Protein AF-0000000078283860 (afdb_homodimer)

Solvent-accessible surface area (backbone atoms only — not comparable to full-atom values): 28725 Å² total; per-residue (Å²): 128,78,72,73,62,72,64,51,76,42,77,64,45,66,52,72,46,81,44,51,61,49,39,66,47,60,50,22,39,39,87,44,33,32,42,37,37,28,65,34,44,24,30,38,41,36,47,88,89,42,80,43,82,43,37,52,36,15,33,39,52,44,53,53,72,40,66,31,32,38,33,25,24,67,88,47,30,21,29,34,35,38,39,31,33,45,44,68,51,44,66,62,55,36,50,61,21,38,56,51,81,31,57,50,43,78,52,64,102,38,71,67,57,26,49,48,46,47,49,28,52,50,49,28,46,51,42,64,70,35,86,83,54,43,70,41,33,36,51,9,30,48,28,34,37,49,28,69,44,32,52,73,64,74,68,59,62,73,72,40,60,63,58,50,46,51,50,40,51,50,47,42,73,64,38,44,41,43,92,72,49,70,61,57,45,19,55,70,67,69,47,49,59,67,57,48,36,50,40,28,39,73,73,69,68,39,45,60,68,54,50,50,50,48,51,26,49,52,50,38,54,58,50,44,71,43,82,86,58,53,67,54,30,43,16,34,30,30,32,33,91,36,46,65,58,33,39,52,53,41,22,74,72,71,72,36,43,61,69,55,47,34,51,50,49,52,47,47,52,48,45,51,49,46,51,54,48,67,71,98,128,79,73,73,64,72,65,51,76,42,78,63,45,66,51,72,46,81,45,51,61,48,40,66,48,61,51,21,38,36,88,44,33,33,42,36,36,29,66,35,45,24,31,39,42,34,47,89,90,41,77,41,82,44,36,52,34,15,34,39,53,44,54,54,73,40,65,33,31,38,32,26,25,67,87,45,30,21,27,33,34,38,40,32,32,47,44,68,50,44,67,64,55,36,50,62,22,38,55,50,82,31,55,50,43,78,52,64,102,37,70,67,59,28,49,48,43,47,49,28,52,50,50,30,45,51,41,64,69,34,86,84,56,44,69,41,33,36,49,9,31,48,29,34,37,48,30,70,44,33,51,72,62,74,66,59,61,72,72,41,59,63,58,52,46,50,51,40,50,50,46,41,72,63,39,44,42,42,92,73,48,69,61,57,47,18,55,71,67,69,48,49,59,67,57,48,36,50,40,27,38,73,75,70,68,39,45,60,67,54,50,50,48,49,51,26,49,52,51,37,53,58,49,44,71,42,82,85,59,54,67,52,28,44,15,33,30,31,33,33,92,36,46,65,58,33,39,52,53,41,22,73,72,72,72,35,42,61,69,57,46,33,51,50,51,54,47,48,52,48,46,50,50,46,52,54,50,66,69,98

InterPro domains:
  IPR003313 AraC-type arabinose-binding/dimerisation domain [PF02311] (11-112)
  IPR009057 Homedomain-like superfamily [SSF46689] (163-213)
  IPR009057 Homedomain-like superfamily [SSF46689] (215-263)
  IPR018060 AraC-like, DNA binding HTH domain [PF12833] (185-262)
  IPR018060 AraC-like, DNA binding HTH domain [PS01124] (166-264)
  IPR018060 AraC-like, DNA binding HTH domain [SM00342] (179-262)
  IPR018062 HTH domain AraC-type, conserved site [PS00041] (216-258)
  IPR020449 Transcription regulator HTH, AraC- type, HTH domain [PR00032] (231-246)
  IPR020449 Transcription regulator HTH, AraC- type, HTH domain [PR00032] (246-262)
  IPR037923 Transcription regulator HTH-like [SSF51215] (9-151)

Radius of gyration: 29.25 Å; Cα contacts (8 Å, |Δi|>4): 956; chains: 2; bounding box: 52×84×80 Å

Foldseek 3Di:
DPPQPAQDKDWDDKDKDDDAAWDKDDLDFDQFKKKKAWQAAWWWKDFPRDIDIAGQLKMFMDHHGGGIMMTAHRVTGTMMMMITMDHNCVLVLCCQFPNVPHRMQHQPPDVVLSCQLNVLRVVLVCLVPDPPRDRVVNVVSVSSNRVSRGDPPPVPCPVDLVVLLVQLVVVLLVDLLAQDDCQNSCVVSVHGSVSQQVSCCVPVVDGSVVVSLVSLLVQLLVVLLDPPDDLQRSCNRSHHPGSVRNQVSNCVVPVDGSVRSSVVSVVVVVVVVVVVVVVD/DPPQPDQDKDWDDKDKDDDAAWDKDDLDFDQFKKKKAWQAAWWWKDFPNDIDIAGQLKMFMDHHGGGIMMTAHRVTGTMMMMITMDHNCVLVLCCQFPNVPHRMQHQPPDVVLSCQLNVLRVVLVCLVPDPPRDRVVNVVSVSSNRVSRGDPPPVPCPVDLVVLLVQLVVVLLVCLLAQDDCQNSCVVSVHGQVSQQVSCCVPVVDGSVVVSLVSLLVVLLVVLLDPPDDLQRSCNRSHHPGSVRNQVSNCVVPVDGSVRSSVVSVVVVVVVVVVVVVVD

Structure (mmCIF, N/CA/C/O backbone):
data_AF-0000000078283860-model_v1
#
loop_
_entity.id
_entity.type
_entity.pdbx_description
1 polymer 'HTH araC/xylS-type domain-containing protein'
#
loop_
_atom_site.group_PDB
_atom_site.id
_atom_site.type_symbol
_atom_site.label_atom_id
_atom_site.label_alt_id
_atom_site.label_comp_id
_atom_site.label_asym_id
_atom_site.label_entity_id
_atom_site.label_seq_id
_atom_site.pdbx_PDB_ins_code
_atom_site.Cartn_x
_atom_site.Cartn_y
_atom_site.Cartn_z
_atom_site.occupancy
_atom_site.B_iso_or_equiv
_atom_site.auth_seq_id
_atom_site.auth_comp_id
_atom_site.auth_asym_id
_atom_site.auth_atom_id
_atom_site.pdbx_PDB_model_num
ATOM 1 N N . MET A 1 1 ? -2.426 -11.062 -25.203 1 19.47 1 MET A N 1
ATOM 2 C CA . MET A 1 1 ? -1.561 -10.195 -24.391 1 19.47 1 MET A CA 1
ATOM 3 C C . MET A 1 1 ? -2.34 -9.547 -23.266 1 19.47 1 MET A C 1
ATOM 5 O O . MET A 1 1 ? -3.33 -8.852 -23.5 1 19.47 1 MET A O 1
ATOM 9 N N . ASN A 1 2 ? -2.453 -10.227 -22.203 1 25.06 2 ASN A N 1
ATOM 10 C CA . ASN A 1 2 ? -3.326 -9.844 -21.109 1 25.06 2 ASN A CA 1
ATOM 11 C C . ASN A 1 2 ? -3.135 -8.383 -20.719 1 25.06 2 ASN A C 1
ATOM 13 O O . ASN A 1 2 ? -2.004 -7.918 -20.562 1 25.06 2 ASN A O 1
ATOM 17 N N . ALA A 1 3 ? -4.094 -7.613 -21.203 1 28.53 3 ALA A N 1
ATOM 18 C CA . ALA A 1 3 ? -4.176 -6.207 -20.812 1 28.53 3 ALA A CA 1
ATOM 19 C C . ALA A 1 3 ? -3.707 -6.008 -19.375 1 28.53 3 ALA A C 1
ATOM 21 O O . ALA A 1 3 ? -4.223 -6.645 -18.453 1 28.53 3 ALA A O 1
ATOM 22 N N . LYS A 1 4 ? -2.402 -5.805 -19.297 1 34.06 4 LYS A N 1
ATOM 23 C CA . LYS A 1 4 ? -1.843 -5.363 -18.031 1 34.06 4 LYS A CA 1
ATOM 24 C C . LYS A 1 4 ? -2.875 -4.598 -17.203 1 34.06 4 LYS A C 1
ATOM 26 O O . LYS A 1 4 ? -3.385 -3.566 -17.656 1 34.06 4 LYS A O 1
ATOM 31 N N . PRO A 1 5 ? -3.678 -5.277 -16.469 1 35.19 5 PRO A N 1
ATOM 32 C CA . PRO A 1 5 ? -4.691 -4.492 -15.758 1 35.19 5 PRO A CA 1
ATOM 33 C C . PRO A 1 5 ? -4.199 -3.096 -15.383 1 35.19 5 PRO A C 1
ATOM 35 O O . PRO A 1 5 ? -2.992 -2.84 -15.391 1 35.19 5 PRO A O 1
ATOM 38 N N . SER A 1 6 ? -5.051 -2.24 -14.906 1 40.06 6 SER A N 1
ATOM 39 C CA . SER A 1 6 ? -4.836 -0.872 -14.445 1 40.06 6 SER A CA 1
ATOM 40 C C . SER A 1 6 ? -3.572 -0.761 -13.602 1 40.06 6 SER A C 1
ATOM 42 O O . SER A 1 6 ? -3.1 -1.757 -13.055 1 40.06 6 SER A O 1
ATOM 44 N N . GLY A 1 7 ? -2.635 0.168 -13.875 1 52.28 7 GLY A N 1
ATOM 45 C CA . GLY A 1 7 ? -1.392 0.744 -13.383 1 52.28 7 GLY A CA 1
ATOM 46 C C . GLY A 1 7 ? -1.194 0.56 -11.891 1 52.28 7 GLY A C 1
ATOM 47 O O . GLY A 1 7 ? -0.164 0.956 -11.344 1 52.28 7 GLY A O 1
ATOM 48 N N . THR A 1 8 ? -2.188 -0.062 -11.273 1 65.69 8 THR A N 1
ATOM 49 C CA . THR A 1 8 ? -2.09 -0.115 -9.82 1 65.69 8 THR A CA 1
ATOM 50 C C . THR A 1 8 ? -1.558 -1.471 -9.367 1 65.69 8 THR A C 1
ATOM 52 O O . THR A 1 8 ? -1.688 -2.467 -10.078 1 65.69 8 THR A O 1
ATOM 55 N N . LEU A 1 9 ? -0.776 -1.639 -8.453 1 83.19 9 LEU A N 1
ATOM 56 C CA . LEU A 1 9 ? -0.24 -2.834 -7.812 1 83.19 9 LEU A CA 1
ATOM 57 C C . LEU A 1 9 ? -1.331 -3.883 -7.617 1 83.19 9 LEU A C 1
ATOM 59 O O . LEU A 1 9 ? -2.424 -3.566 -7.145 1 83.19 9 LEU A O 1
ATOM 63 N N . SER A 1 10 ? -1.105 -5.078 -8.141 1 83.31 10 SER A N 1
ATOM 64 C CA . SER A 1 10 ? -2.016 -6.207 -7.957 1 83.31 10 SER A CA 1
ATOM 65 C C . SER A 1 10 ? -1.292 -7.414 -7.379 1 83.31 10 SER A C 1
ATOM 67 O O . SER A 1 10 ? -0.183 -7.746 -7.805 1 83.31 10 SER A O 1
ATOM 69 N N . ILE A 1 11 ? -1.885 -7.965 -6.383 1 86.69 11 ILE A N 1
ATOM 70 C CA . ILE A 1 11 ? -1.424 -9.234 -5.832 1 86.69 11 ILE A CA 1
ATOM 71 C C . ILE A 1 11 ? -2.23 -10.383 -6.438 1 86.69 11 ILE A C 1
ATOM 73 O O . ILE A 1 11 ? -3.451 -10.438 -6.281 1 86.69 11 ILE A O 1
ATOM 77 N N . TYR A 1 12 ? -1.561 -11.258 -7.027 1 78.25 12 TYR A N 1
ATOM 78 C CA . TYR A 1 12 ? -2.24 -12.266 -7.832 1 78.25 12 TYR A CA 1
ATOM 79 C C . TYR A 1 12 ? -2.453 -13.547 -7.035 1 78.25 12 TYR A C 1
ATOM 81 O O . TYR A 1 12 ? -3.496 -14.195 -7.152 1 78.25 12 TYR A O 1
ATOM 89 N N . PHE A 1 13 ? -1.459 -13.922 -6.332 1 80.56 13 PHE A N 1
ATOM 90 C CA . PHE A 1 13 ? -1.536 -15.18 -5.602 1 80.56 13 PHE A CA 1
ATOM 91 C C . PHE A 1 13 ? -0.445 -15.258 -4.539 1 80.56 13 PHE A C 1
ATOM 93 O O . PHE A 1 13 ? 0.528 -14.5 -4.586 1 80.56 13 PHE A O 1
ATOM 100 N N . CYS A 1 14 ? -0.746 -16.109 -3.574 1 85.5 14 CYS A N 1
ATOM 101 C CA . CYS A 1 14 ? 0.244 -16.422 -2.553 1 85.5 14 CYS A CA 1
ATOM 102 C C . CYS A 1 14 ? 0.109 -17.875 -2.098 1 85.5 14 CYS A C 1
ATOM 104 O O . CYS A 1 14 ? -0.888 -18.531 -2.398 1 85.5 14 CYS A O 1
ATOM 106 N N . GLY A 1 15 ? 1.196 -18.359 -1.542 1 85.06 15 GLY A N 1
ATOM 107 C CA . GLY A 1 15 ? 1.162 -19.734 -1.066 1 85.06 15 GLY A CA 1
ATOM 108 C C . GLY A 1 15 ? 2.365 -20.094 -0.217 1 85.06 15 GLY A C 1
ATOM 109 O O . GLY A 1 15 ? 3.197 -19.25 0.092 1 85.06 15 GLY A O 1
ATOM 110 N N . THR A 1 16 ? 2.293 -21.266 0.307 1 88.5 16 THR A N 1
ATOM 111 C CA . THR A 1 16 ? 3.396 -21.891 1.038 1 88.5 16 THR A CA 1
ATOM 112 C C . THR A 1 16 ? 3.709 -23.266 0.483 1 88.5 16 THR A C 1
ATOM 114 O O . THR A 1 16 ? 2.84 -23.922 -0.1 1 88.5 16 THR A O 1
ATOM 117 N N . GLU A 1 17 ? 4.98 -23.641 0.598 1 85.62 17 GLU A N 1
ATOM 118 C CA . GLU A 1 17 ? 5.391 -24.953 0.124 1 85.62 17 GLU A CA 1
ATOM 119 C C . GLU A 1 17 ? 6.398 -25.594 1.073 1 85.62 17 GLU A C 1
ATOM 121 O O . GLU A 1 17 ? 7.555 -25.172 1.134 1 85.62 17 GLU A O 1
ATOM 126 N N . PRO A 1 18 ? 5.898 -26.531 1.782 1 90.44 18 PRO A N 1
ATOM 127 C CA . PRO A 1 18 ? 6.879 -27.359 2.49 1 90.44 18 PRO A CA 1
ATOM 128 C C . PRO A 1 18 ? 7.625 -28.312 1.562 1 90.44 18 PRO A C 1
ATOM 130 O O . PRO A 1 18 ? 7.047 -29.281 1.072 1 90.44 18 PRO A O 1
ATOM 133 N N . CYS A 1 19 ? 8.898 -28.125 1.44 1 89.12 19 CYS A N 1
ATOM 134 C CA . CYS A 1 19 ? 9.648 -28.875 0.434 1 89.12 19 CYS A CA 1
ATOM 135 C C . CYS A 1 19 ? 10.242 -30.141 1.027 1 89.12 19 CYS A C 1
ATOM 137 O O . CYS A 1 19 ? 10.688 -30.156 2.178 1 89.12 19 CYS A O 1
ATOM 139 N N . THR A 1 20 ? 10.25 -31.172 0.244 1 90.19 20 THR A N 1
ATOM 140 C CA . THR A 1 20 ? 11 -32.375 0.585 1 90.19 20 THR A CA 1
ATOM 141 C C . THR A 1 20 ? 12.484 -32.188 0.307 1 90.19 20 THR A C 1
ATOM 143 O O . THR A 1 20 ? 12.875 -31.25 -0.39 1 90.19 20 THR A O 1
ATOM 146 N N . PRO A 1 21 ? 13.312 -33.062 0.957 1 94.5 21 PRO A N 1
ATOM 147 C CA . PRO A 1 21 ? 14.758 -32.969 0.737 1 94.5 21 PRO A CA 1
ATOM 148 C C . PRO A 1 21 ? 15.125 -32.938 -0.744 1 94.5 21 PRO A C 1
ATOM 150 O O . PRO A 1 21 ? 14.727 -33.844 -1.491 1 94.5 21 PRO A O 1
ATOM 153 N N . GLY A 1 22 ? 15.766 -31.938 -1.133 1 93.25 22 GLY A N 1
ATOM 154 C CA . GLY A 1 22 ? 16.297 -31.875 -2.484 1 93.25 22 GLY A CA 1
ATOM 155 C C . GLY A 1 22 ? 15.273 -31.406 -3.506 1 93.25 22 GLY A C 1
ATOM 156 O O . GLY A 1 22 ? 15.594 -31.266 -4.688 1 93.25 22 GLY A O 1
ATOM 157 N N . HIS A 1 23 ? 14.148 -31.094 -3.07 1 90.88 23 HIS A N 1
ATOM 158 C CA . HIS A 1 23 ? 13.117 -30.625 -3.982 1 90.88 23 HIS A CA 1
ATOM 159 C C . HIS A 1 23 ? 13.57 -29.375 -4.73 1 90.88 23 HIS A C 1
ATOM 161 O O . HIS A 1 23 ? 14.156 -28.469 -4.133 1 90.88 23 HIS A O 1
ATOM 167 N N . ALA A 1 24 ? 13.375 -29.453 -6.07 1 90.06 24 ALA A N 1
ATOM 168 C CA . ALA A 1 24 ? 13.867 -28.344 -6.891 1 90.06 24 ALA A CA 1
ATOM 169 C C . ALA A 1 24 ? 12.781 -27.828 -7.832 1 90.06 24 ALA A C 1
ATOM 171 O O . ALA A 1 24 ? 11.852 -28.562 -8.172 1 90.06 24 ALA A O 1
ATOM 172 N N . PHE A 1 25 ? 12.906 -26.609 -8.133 1 85.81 25 PHE A N 1
ATOM 173 C CA . PHE A 1 25 ? 12.047 -25.984 -9.133 1 85.81 25 PHE A CA 1
ATOM 174 C C . PHE A 1 25 ? 12.875 -25.219 -10.148 1 85.81 25 PHE A C 1
ATOM 176 O O . PHE A 1 25 ? 13.688 -24.375 -9.781 1 85.81 25 PHE A O 1
ATOM 183 N N . GLY A 1 26 ? 12.5 -25.594 -11.508 1 84.75 26 GLY A N 1
ATOM 184 C CA . GLY A 1 26 ? 13.18 -24.875 -12.578 1 84.75 26 GLY A CA 1
ATOM 185 C C . GLY A 1 26 ? 14.211 -25.719 -13.297 1 84.75 26 GLY A C 1
ATOM 186 O O . GLY A 1 26 ? 14.344 -26.922 -13.023 1 84.75 26 GLY A O 1
ATOM 187 N N . PRO A 1 27 ? 14.914 -25.172 -14.109 1 87 27 PRO A N 1
ATOM 188 C CA . PRO A 1 27 ? 14.828 -23.781 -14.555 1 87 27 PRO A CA 1
ATOM 189 C C . PRO A 1 27 ? 13.453 -23.422 -15.117 1 87 27 PRO A C 1
ATOM 191 O O . PRO A 1 27 ? 12.891 -24.172 -15.922 1 87 27 PRO A O 1
ATOM 194 N N . ALA A 1 28 ? 12.898 -22.344 -14.586 1 83.81 28 ALA A N 1
ATOM 195 C CA . ALA A 1 28 ? 11.547 -21.969 -14.992 1 83.81 28 ALA A CA 1
ATOM 196 C C . ALA A 1 28 ? 11.43 -20.453 -15.133 1 83.81 28 ALA A C 1
ATOM 198 O O . ALA A 1 28 ? 12.172 -19.703 -14.492 1 83.81 28 ALA A O 1
ATOM 199 N N . ILE A 1 29 ? 10.562 -20.078 -15.992 1 82.75 29 ILE A N 1
ATOM 200 C CA . ILE A 1 29 ? 10.25 -18.672 -16.25 1 82.75 29 ILE A CA 1
ATOM 201 C C . ILE A 1 29 ? 8.859 -18.344 -15.711 1 82.75 29 ILE A C 1
ATOM 203 O O . ILE A 1 29 ? 7.914 -19.109 -15.906 1 82.75 29 ILE A O 1
ATOM 207 N N . ARG A 1 30 ? 8.812 -17.219 -15.039 1 82.75 30 ARG A N 1
ATOM 208 C CA . ARG A 1 30 ? 7.531 -16.781 -14.492 1 82.75 30 ARG A CA 1
ATOM 209 C C . ARG A 1 30 ? 7.09 -15.469 -15.109 1 82.75 30 ARG A C 1
ATOM 211 O O . ARG A 1 30 ? 7.922 -14.602 -15.398 1 82.75 30 ARG A O 1
ATOM 218 N N . PRO A 1 31 ? 5.766 -15.328 -15.297 1 76.12 31 PRO A N 1
ATOM 219 C CA . PRO A 1 31 ? 5.277 -14.117 -15.969 1 76.12 31 PRO A CA 1
ATOM 220 C C . PRO A 1 31 ? 5.133 -12.938 -15.016 1 76.12 31 PRO A C 1
ATOM 222 O O . PRO A 1 31 ? 4.992 -11.789 -15.461 1 76.12 31 PRO A O 1
ATOM 225 N N . HIS A 1 32 ? 5.113 -13.188 -13.773 1 85 32 HIS A N 1
ATOM 226 C CA . HIS A 1 32 ? 4.922 -12.133 -12.781 1 85 32 HIS A CA 1
ATOM 227 C C . HIS A 1 32 ? 6.074 -12.102 -11.781 1 85 32 HIS A C 1
ATOM 229 O O . HIS A 1 32 ? 6.887 -13.031 -11.734 1 85 32 HIS A O 1
ATOM 235 N N . TYR A 1 33 ? 6.109 -10.969 -11.07 1 92.56 33 TYR A N 1
ATOM 236 C CA . TYR A 1 33 ? 7.062 -10.906 -9.969 1 92.56 33 TYR A CA 1
ATOM 237 C C . TYR A 1 33 ? 6.676 -11.883 -8.859 1 92.56 33 TYR A C 1
ATOM 239 O O . TYR A 1 33 ? 5.492 -12.031 -8.547 1 92.56 33 TYR A O 1
ATOM 247 N N . LEU A 1 34 ? 7.707 -12.453 -8.273 1 93.62 34 LEU A N 1
ATOM 248 C CA . LEU A 1 34 ? 7.496 -13.289 -7.094 1 93.62 34 LEU A CA 1
ATOM 249 C C . LEU A 1 34 ? 8.516 -12.953 -6.004 1 93.62 34 LEU A C 1
ATOM 251 O O . LEU A 1 34 ? 9.695 -12.742 -6.293 1 93.62 34 LEU A O 1
ATOM 255 N N . ILE A 1 35 ? 8.023 -12.836 -4.812 1 97 35 ILE A N 1
ATOM 256 C CA . ILE A 1 35 ? 8.922 -12.828 -3.662 1 97 35 ILE A CA 1
ATOM 257 C C . ILE A 1 35 ? 8.719 -14.094 -2.838 1 97 35 ILE A C 1
ATOM 259 O O . ILE A 1 35 ? 7.594 -14.438 -2.469 1 97 35 ILE A O 1
ATOM 263 N N . HIS A 1 36 ? 9.773 -14.805 -2.646 1 97 36 HIS A N 1
ATOM 264 C CA . HIS A 1 36 ? 9.781 -15.969 -1.765 1 97 36 HIS A CA 1
ATOM 265 C C . HIS A 1 36 ? 10.461 -15.648 -0.438 1 97 36 HIS A C 1
ATOM 267 O O . HIS A 1 36 ? 11.539 -15.047 -0.417 1 97 36 HIS A O 1
ATOM 273 N N . VAL A 1 37 ? 9.859 -16.016 0.588 1 98 37 VAL A N 1
ATOM 274 C CA . VAL A 1 37 ? 10.453 -15.883 1.915 1 98 37 VAL A CA 1
ATOM 275 C C . VAL A 1 37 ? 10.68 -17.266 2.512 1 98 37 VAL A C 1
ATOM 277 O O . VAL A 1 37 ? 9.758 -18.094 2.572 1 98 37 VAL A O 1
ATOM 280 N N . VAL A 1 38 ? 11.914 -17.531 2.973 1 98.31 38 VAL A N 1
ATOM 281 C CA . VAL A 1 38 ? 12.227 -18.812 3.598 1 98.31 38 VAL A CA 1
ATOM 282 C C . VAL A 1 38 ? 11.742 -18.812 5.047 1 98.31 38 VAL A C 1
ATOM 284 O O . VAL A 1 38 ? 12.219 -18.031 5.867 1 98.31 38 VAL A O 1
ATOM 287 N N . LEU A 1 39 ? 10.828 -19.656 5.363 1 97.56 39 LEU A N 1
ATOM 288 C CA . LEU A 1 39 ? 10.219 -19.703 6.691 1 97.56 39 LEU A CA 1
ATOM 289 C C . LEU A 1 39 ? 11.062 -20.531 7.648 1 97.56 39 LEU A C 1
ATOM 291 O O . LEU A 1 39 ? 11.195 -20.188 8.828 1 97.56 39 LEU A O 1
ATOM 295 N N . ASP A 1 40 ? 11.547 -21.562 7.184 1 97.12 40 ASP A N 1
ATOM 296 C CA . ASP A 1 40 ? 12.469 -22.453 7.895 1 97.12 40 ASP A CA 1
ATOM 297 C C . ASP A 1 40 ? 13.32 -23.25 6.918 1 97.12 40 ASP A C 1
ATOM 299 O O . ASP A 1 40 ? 13.039 -23.281 5.719 1 97.12 40 ASP A O 1
ATOM 303 N N . GLY A 1 41 ? 14.469 -23.844 7.527 1 97.31 41 GLY A N 1
ATOM 304 C CA . GLY A 1 41 ? 15.367 -24.609 6.688 1 97.31 41 GLY A CA 1
ATOM 305 C C . GLY A 1 41 ? 16.266 -23.75 5.82 1 97.31 41 GLY A C 1
ATOM 306 O O . GLY A 1 41 ? 16.562 -22.609 6.164 1 97.31 41 GLY A O 1
ATOM 307 N N . LYS A 1 42 ? 16.828 -24.453 4.812 1 98 42 LYS A N 1
ATOM 308 C CA . LYS A 1 42 ? 17.75 -23.734 3.924 1 98 42 LYS A CA 1
ATOM 309 C C . LYS A 1 42 ? 17.703 -24.328 2.514 1 98 42 LYS A C 1
ATOM 311 O O . LYS A 1 42 ? 17.188 -25.422 2.303 1 98 42 LYS A O 1
ATOM 316 N N . GLY A 1 43 ? 18.234 -23.531 1.565 1 98 43 GLY A N 1
ATOM 317 C CA . GLY A 1 43 ? 18.281 -23.922 0.166 1 98 43 GLY A CA 1
ATOM 318 C C . GLY A 1 43 ? 19.125 -22.984 -0.686 1 98 43 GLY A C 1
ATOM 319 O O . GLY A 1 43 ? 19.844 -22.141 -0.158 1 98 43 GLY A O 1
ATOM 320 N N . VAL A 1 44 ? 19.031 -23.297 -2.006 1 98.06 44 VAL A N 1
ATOM 321 C CA . VAL A 1 44 ? 19.828 -22.484 -2.922 1 98.06 44 VAL A CA 1
ATOM 322 C C . VAL A 1 44 ? 18.922 -21.859 -3.979 1 98.06 44 VAL A C 1
ATOM 324 O O . VAL A 1 44 ? 17.938 -22.469 -4.391 1 98.06 44 VAL A O 1
ATOM 327 N N . TYR A 1 45 ? 19.188 -20.656 -4.336 1 97.62 45 TYR A N 1
ATOM 328 C CA . TYR A 1 45 ? 18.578 -19.922 -5.426 1 97.62 45 TYR A CA 1
A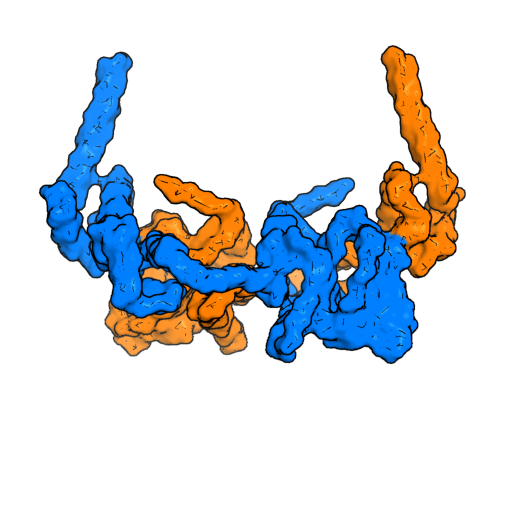TOM 329 C C . TYR A 1 45 ? 19.594 -19.562 -6.496 1 97.62 45 TYR A C 1
ATOM 331 O O . TYR A 1 45 ? 20.641 -18.984 -6.195 1 97.62 45 TYR A O 1
ATOM 339 N N . LYS A 1 46 ? 19.391 -19.984 -7.695 1 95.62 46 LYS A N 1
ATOM 340 C CA . LYS A 1 46 ? 20.297 -19.719 -8.805 1 95.62 46 LYS A CA 1
ATOM 341 C C . LYS A 1 46 ? 19.672 -18.797 -9.836 1 95.62 46 LYS A C 1
ATOM 343 O O . LYS A 1 46 ? 18.562 -19.062 -10.328 1 95.62 46 LYS A O 1
ATOM 348 N N . ARG A 1 47 ? 20.344 -17.781 -10.109 1 92.25 47 ARG A N 1
ATOM 349 C CA . ARG A 1 47 ? 19.922 -16.797 -11.094 1 92.25 47 ARG A CA 1
ATOM 350 C C . ARG A 1 47 ? 21.125 -16.219 -11.836 1 92.25 47 ARG A C 1
ATOM 352 O O . ARG A 1 47 ? 22.078 -15.758 -11.219 1 92.25 47 ARG A O 1
ATOM 359 N N . ASN A 1 48 ? 20.969 -16.203 -13.172 1 89.12 48 ASN A N 1
ATOM 360 C CA . ASN A 1 48 ? 22.016 -15.625 -14.016 1 89.12 48 ASN A CA 1
ATOM 361 C C . ASN A 1 48 ? 23.391 -16.188 -13.656 1 89.12 48 ASN A C 1
ATOM 363 O O . ASN A 1 48 ? 24.344 -15.43 -13.484 1 89.12 48 ASN A O 1
ATOM 367 N N . GLY A 1 49 ? 23.438 -17.375 -13.445 1 88.69 49 GLY A N 1
ATOM 368 C CA . GLY A 1 49 ? 24.688 -18.062 -13.195 1 88.69 49 GLY A CA 1
ATOM 369 C C . GLY A 1 49 ? 25.172 -17.906 -11.766 1 88.69 49 GLY A C 1
ATOM 370 O O . GLY A 1 49 ? 26.172 -18.516 -11.375 1 88.69 49 GLY A O 1
ATOM 371 N N . GLU A 1 50 ? 24.594 -17.062 -11 1 94.38 50 GLU A N 1
ATOM 372 C CA . GLU A 1 50 ? 24.969 -16.875 -9.602 1 94.38 50 GLU A CA 1
ATOM 373 C C . GLU A 1 50 ? 24.141 -17.766 -8.68 1 94.38 50 GLU A C 1
ATOM 375 O O . GLU A 1 50 ? 22.938 -17.984 -8.922 1 94.38 50 GLU A O 1
ATOM 380 N N . THR A 1 51 ? 24.875 -18.266 -7.688 1 97.25 51 THR A N 1
ATOM 381 C CA . THR A 1 51 ? 24.219 -19.125 -6.707 1 97.25 51 THR A CA 1
ATOM 382 C C . THR A 1 51 ? 24.156 -18.438 -5.348 1 97.25 51 THR A C 1
ATOM 384 O O . THR A 1 51 ? 25.172 -17.969 -4.832 1 97.25 51 THR A O 1
ATOM 387 N N . TYR A 1 52 ? 22.953 -18.422 -4.746 1 97.56 52 TYR A N 1
ATOM 388 C CA . TYR A 1 52 ? 22.734 -17.828 -3.438 1 97.56 52 TYR A CA 1
ATOM 389 C C . TYR A 1 52 ? 22.266 -18.859 -2.43 1 97.56 52 TYR A C 1
ATOM 391 O O . TYR A 1 52 ? 21.281 -19.578 -2.668 1 97.56 52 TYR A O 1
ATOM 399 N N . HIS A 1 53 ? 22.938 -18.953 -1.351 1 98.19 53 HIS A N 1
ATOM 400 C CA . HIS A 1 53 ? 22.547 -19.844 -0.266 1 98.19 53 HIS A CA 1
ATOM 401 C C . HIS A 1 53 ? 21.656 -19.125 0.739 1 98.19 53 HIS A C 1
ATOM 403 O O . HIS A 1 53 ? 22.078 -18.156 1.37 1 98.19 53 HIS A O 1
ATOM 409 N N . LEU A 1 54 ? 20.469 -19.641 0.868 1 98.19 54 LEU A N 1
ATOM 410 C CA . LEU A 1 54 ? 19.484 -18.922 1.679 1 98.19 54 LEU A CA 1
ATOM 411 C C . LEU A 1 54 ? 19.016 -19.781 2.844 1 98.19 54 LEU A C 1
ATOM 413 O O . LEU A 1 54 ? 19.031 -21.016 2.758 1 98.19 54 LEU A O 1
ATOM 417 N N . LYS A 1 55 ? 18.625 -19.141 3.908 1 97.69 55 LYS A N 1
ATOM 418 C CA . LYS A 1 55 ? 18.109 -19.781 5.113 1 97.69 55 LYS A CA 1
ATOM 419 C C . LYS A 1 55 ? 16.891 -19.031 5.66 1 97.69 55 LYS A C 1
ATOM 421 O O . LYS A 1 55 ? 16.438 -18.047 5.066 1 97.69 55 LYS A O 1
ATOM 426 N N . ALA A 1 56 ? 16.406 -19.562 6.773 1 97.44 56 ALA A N 1
ATOM 427 C CA . ALA A 1 56 ? 15.211 -18.969 7.383 1 97.44 56 ALA A CA 1
ATOM 428 C C . ALA A 1 56 ? 15.375 -17.469 7.586 1 97.44 56 ALA A C 1
ATOM 430 O O . ALA A 1 56 ? 16.406 -17.016 8.102 1 97.44 56 ALA A O 1
ATOM 431 N N . GLY A 1 57 ? 14.398 -16.719 7.156 1 96.81 57 GLY A N 1
ATOM 432 C CA . GLY A 1 57 ? 14.43 -15.273 7.27 1 96.81 57 GLY A CA 1
ATOM 433 C C . GLY A 1 57 ? 14.875 -14.586 5.992 1 96.81 57 GLY A C 1
ATOM 434 O O . GLY A 1 57 ? 14.57 -13.414 5.777 1 96.81 57 GLY A O 1
ATOM 435 N N . ASP A 1 58 ? 15.602 -15.297 5.168 1 97.81 58 ASP A N 1
ATOM 436 C CA . ASP A 1 58 ? 16.031 -14.75 3.883 1 97.81 58 ASP A CA 1
ATOM 437 C C . ASP A 1 58 ? 14.875 -14.758 2.877 1 97.81 58 ASP A C 1
ATOM 439 O O . ASP A 1 58 ? 13.852 -15.398 3.104 1 97.81 58 ASP A O 1
ATOM 443 N N . ALA A 1 59 ? 15.031 -13.961 1.805 1 98.25 59 ALA A N 1
ATOM 444 C CA . ALA A 1 59 ? 14.047 -13.898 0.731 1 98.25 59 ALA A CA 1
ATOM 445 C C . ALA A 1 59 ? 14.719 -13.734 -0.628 1 98.25 59 ALA A C 1
ATOM 447 O O . ALA A 1 59 ? 15.906 -13.391 -0.704 1 98.25 59 ALA A O 1
ATOM 448 N N . PHE A 1 60 ? 14.031 -14.094 -1.673 1 97.88 60 PHE A N 1
ATOM 449 C CA . PHE A 1 60 ? 14.555 -13.859 -3.014 1 97.88 60 PHE A CA 1
ATOM 450 C C . PHE A 1 60 ? 13.438 -13.438 -3.963 1 97.88 60 PHE A C 1
ATOM 452 O O . PHE A 1 60 ? 12.289 -13.836 -3.787 1 97.88 60 PHE A O 1
ATOM 459 N N . LEU A 1 61 ? 13.812 -12.641 -4.891 1 97.44 61 LEU A N 1
ATOM 460 C CA . LEU A 1 61 ? 12.914 -12.078 -5.887 1 97.44 61 LEU A CA 1
ATOM 461 C C . LEU A 1 61 ? 13.078 -12.773 -7.234 1 97.44 61 LEU A C 1
ATOM 463 O O . LEU A 1 61 ? 14.203 -12.961 -7.699 1 97.44 61 LEU A O 1
ATOM 467 N N . ILE A 1 62 ? 12.031 -13.211 -7.785 1 94.25 62 ILE A N 1
ATOM 468 C CA . ILE A 1 62 ? 12 -13.664 -9.172 1 94.25 62 ILE A CA 1
ATOM 469 C C . ILE A 1 62 ? 11.344 -12.602 -10.047 1 94.25 62 ILE A C 1
ATOM 471 O O . ILE A 1 62 ? 10.18 -12.242 -9.836 1 94.25 62 ILE A O 1
ATOM 475 N N . SER A 1 63 ? 12.047 -12.109 -10.969 1 92.19 63 SER A N 1
ATOM 476 C CA . SER A 1 63 ? 11.531 -11.109 -11.898 1 92.19 63 SER A CA 1
ATOM 477 C C . SER A 1 63 ? 10.875 -11.773 -13.109 1 92.19 63 SER A C 1
ATOM 479 O O . SER A 1 63 ? 11.25 -12.883 -13.492 1 92.19 63 SER A O 1
ATOM 481 N N . PRO A 1 64 ? 9.898 -11.07 -13.664 1 86.12 64 PRO A N 1
ATOM 482 C CA . PRO A 1 64 ? 9.211 -11.664 -14.812 1 86.12 64 PRO A CA 1
ATOM 483 C C . PRO A 1 64 ? 10.156 -11.969 -15.977 1 86.12 64 PRO A C 1
ATOM 485 O O . PRO A 1 64 ? 11.078 -11.195 -16.25 1 86.12 64 PRO A O 1
ATOM 488 N N . MET A 1 65 ? 9.898 -13.164 -16.469 1 79.62 65 MET A N 1
ATOM 489 C CA . MET A 1 65 ? 10.5 -13.586 -17.734 1 79.62 65 MET A CA 1
ATOM 490 C C . MET A 1 65 ? 11.977 -13.922 -17.547 1 79.62 65 MET A C 1
ATOM 492 O O . MET A 1 65 ? 12.742 -13.938 -18.516 1 79.62 65 MET A O 1
ATOM 496 N N . GLU A 1 66 ? 12.422 -14.055 -16.359 1 84.62 66 GLU A N 1
ATOM 497 C CA . GLU A 1 66 ? 13.766 -14.523 -16.062 1 84.62 66 GLU A CA 1
ATOM 498 C C . GLU A 1 66 ? 13.773 -16.016 -15.727 1 84.62 66 GLU A C 1
ATOM 500 O O . GLU A 1 66 ? 12.875 -16.5 -15.039 1 84.62 66 GLU A O 1
ATOM 505 N N . SER A 1 67 ? 14.734 -16.672 -16.312 1 87.81 67 SER A N 1
ATOM 506 C CA . SER A 1 67 ? 14.906 -18.094 -15.969 1 87.81 67 SER A CA 1
ATOM 507 C C . SER A 1 67 ? 15.57 -18.25 -14.609 1 87.81 67 SER A C 1
ATOM 509 O O . SER A 1 67 ? 16.672 -17.75 -14.383 1 87.81 67 SER A O 1
ATOM 511 N N . THR A 1 68 ? 14.938 -18.938 -13.703 1 90.69 68 THR A N 1
ATOM 512 C CA . THR A 1 68 ? 15.461 -19.109 -12.352 1 90.69 68 THR A CA 1
ATOM 513 C C . THR A 1 68 ? 15.336 -20.562 -11.906 1 90.69 68 THR A C 1
ATOM 515 O O . THR A 1 68 ? 14.617 -21.344 -12.516 1 90.69 68 THR A O 1
ATOM 518 N N . TYR A 1 69 ? 16.203 -20.844 -10.953 1 93.31 69 TYR A N 1
ATOM 519 C CA . TYR A 1 69 ? 16.234 -22.172 -10.367 1 93.31 69 TYR A CA 1
ATOM 520 C C . TYR A 1 69 ? 16.422 -22.109 -8.852 1 93.31 69 TYR A C 1
ATOM 522 O O . TYR A 1 69 ? 17.203 -21.297 -8.359 1 93.31 69 TYR A O 1
ATOM 530 N N . TYR A 1 70 ? 15.672 -22.922 -8.125 1 94.44 70 TYR A N 1
ATOM 531 C CA . TYR A 1 70 ? 15.906 -23 -6.688 1 94.44 70 TYR A CA 1
ATOM 532 C C . TYR A 1 70 ? 15.633 -24.406 -6.168 1 94.44 70 TYR A C 1
ATOM 534 O O . TYR A 1 70 ? 14.82 -25.141 -6.738 1 94.44 70 TYR A O 1
ATOM 542 N N . GLN A 1 71 ? 16.359 -24.75 -5.105 1 96.38 71 GLN A N 1
ATOM 543 C CA . GLN A 1 71 ? 16.375 -26.125 -4.633 1 96.38 71 GLN A CA 1
ATOM 544 C C . GLN A 1 71 ? 16.516 -26.188 -3.113 1 96.38 71 GLN A C 1
ATOM 546 O O . GLN A 1 71 ? 17.344 -25.469 -2.533 1 96.38 71 GLN A O 1
ATOM 551 N N . ALA A 1 72 ? 15.711 -27.078 -2.521 1 97.31 72 ALA A N 1
ATOM 552 C CA . ALA A 1 72 ? 15.781 -27.297 -1.078 1 97.31 72 ALA A CA 1
ATOM 553 C C . ALA A 1 72 ? 17.047 -28.062 -0.697 1 97.31 72 ALA A C 1
ATOM 555 O O . ALA A 1 72 ? 17.516 -28.906 -1.459 1 97.31 72 ALA A O 1
ATOM 556 N N . ASP A 1 73 ? 17.5 -27.75 0.472 1 97.5 73 ASP A N 1
ATOM 557 C CA . ASP A 1 73 ? 18.609 -28.516 1.019 1 97.5 73 ASP A CA 1
ATOM 558 C C . ASP A 1 73 ? 18.219 -29.984 1.226 1 97.5 73 ASP A C 1
ATOM 560 O O . ASP A 1 73 ? 17.062 -30.297 1.522 1 97.5 73 ASP A O 1
ATOM 564 N N . THR A 1 74 ? 19.219 -30.891 1.098 1 96.56 74 THR A N 1
ATOM 565 C CA . THR A 1 74 ? 18.938 -32.312 1.186 1 96.56 74 THR A CA 1
ATOM 566 C C . THR A 1 74 ? 18.766 -32.75 2.641 1 96.56 74 THR A C 1
ATOM 568 O O . THR A 1 74 ? 18.062 -33.719 2.93 1 96.56 74 THR A O 1
ATOM 571 N N . LYS A 1 75 ? 19.391 -32.125 3.551 1 96.94 75 LYS A N 1
ATOM 572 C CA . LYS A 1 75 ? 19.344 -32.5 4.965 1 96.94 75 LYS A CA 1
ATOM 573 C C . LYS A 1 75 ? 18.312 -31.641 5.715 1 96.94 75 LYS A C 1
ATOM 575 O O . LYS A 1 75 ? 17.547 -32.156 6.527 1 96.94 75 LYS A O 1
ATOM 580 N N . GLU A 1 76 ? 18.312 -30.344 5.445 1 97.75 76 GLU A N 1
ATOM 581 C CA . GLU A 1 76 ? 17.391 -29.391 6.07 1 97.75 76 GLU A CA 1
ATOM 582 C C . GLU A 1 76 ? 16.578 -28.641 5.02 1 97.75 76 GLU A C 1
ATOM 584 O O . GLU A 1 76 ? 16.734 -27.422 4.863 1 97.75 76 GLU A O 1
ATOM 589 N N . PRO A 1 77 ? 15.711 -29.297 4.434 1 97.62 77 PRO A N 1
ATOM 590 C CA . PRO A 1 77 ? 14.93 -28.672 3.369 1 97.62 77 PRO A CA 1
ATOM 591 C C . PRO A 1 77 ? 14.117 -27.469 3.865 1 97.62 77 PRO A C 1
ATOM 593 O O . PRO A 1 77 ? 13.594 -27.5 4.98 1 97.62 77 PRO A O 1
ATOM 596 N N . TRP A 1 78 ? 14 -26.484 2.98 1 96.94 78 TRP A N 1
ATOM 597 C CA . TRP A 1 78 ? 13.281 -25.281 3.402 1 96.94 78 TRP A CA 1
ATOM 598 C C . TRP A 1 78 ? 11.781 -25.438 3.191 1 96.94 78 TRP A C 1
ATOM 600 O O . TRP A 1 78 ? 11.344 -26.266 2.395 1 96.94 78 TRP A O 1
ATOM 610 N N . ARG A 1 79 ? 11.023 -24.75 4.035 1 96.75 79 ARG A N 1
ATOM 611 C CA . ARG A 1 79 ? 9.656 -24.312 3.777 1 96.75 79 ARG A CA 1
ATOM 612 C C . ARG A 1 79 ? 9.625 -22.812 3.438 1 96.75 79 ARG A C 1
ATOM 614 O O . ARG A 1 79 ? 10.219 -22 4.141 1 96.75 79 ARG A O 1
ATOM 621 N N . TYR A 1 80 ? 9.047 -22.516 2.279 1 95.88 80 TYR A N 1
ATOM 622 C CA . TYR A 1 80 ? 8.984 -21.109 1.933 1 95.88 80 TYR A CA 1
ATOM 623 C C . TYR A 1 80 ? 7.551 -20.672 1.627 1 95.88 80 TYR A C 1
ATOM 625 O O . TYR A 1 80 ? 6.684 -21.516 1.395 1 95.88 80 TYR A O 1
ATOM 633 N N . ALA A 1 81 ? 7.266 -19.453 1.786 1 94.94 81 ALA A N 1
ATOM 634 C CA . ALA A 1 81 ? 6.047 -18.781 1.329 1 94.94 81 ALA A CA 1
ATOM 635 C C . ALA A 1 81 ? 6.352 -17.797 0.208 1 94.94 81 ALA A C 1
ATOM 637 O O . ALA A 1 81 ? 7.48 -17.312 0.083 1 94.94 81 ALA A O 1
ATOM 638 N N . TRP A 1 82 ? 5.383 -17.594 -0.667 1 93.19 82 TRP A N 1
ATOM 639 C CA . TRP A 1 82 ? 5.637 -16.672 -1.771 1 93.19 82 TRP A CA 1
ATOM 640 C C . TRP A 1 82 ? 4.414 -15.812 -2.055 1 93.19 82 TRP A C 1
ATOM 642 O O . TRP A 1 82 ? 3.307 -16.125 -1.612 1 93.19 82 TRP A O 1
ATOM 652 N N . VAL A 1 83 ? 4.645 -14.703 -2.666 1 93.44 83 VAL A N 1
ATOM 653 C CA . VAL A 1 83 ? 3.594 -13.82 -3.158 1 93.44 83 VAL A CA 1
ATOM 654 C C . VAL A 1 83 ? 3.902 -13.398 -4.594 1 93.44 83 VAL A C 1
ATOM 656 O O . VAL A 1 83 ? 5.039 -13.047 -4.914 1 93.44 83 VAL A O 1
ATOM 659 N N . GLY A 1 84 ? 2.93 -13.57 -5.457 1 92 84 GLY A N 1
ATOM 660 C CA . GLY A 1 84 ? 3.004 -13.094 -6.828 1 92 84 GLY A CA 1
ATOM 661 C C . GLY A 1 84 ? 2.281 -11.773 -7.043 1 92 84 GLY A C 1
ATOM 662 O O . GLY A 1 84 ? 1.161 -11.594 -6.562 1 92 84 GLY A O 1
ATOM 663 N N . PHE A 1 85 ? 2.932 -10.898 -7.699 1 90.38 85 PHE A N 1
ATOM 664 C CA . PHE A 1 85 ? 2.379 -9.555 -7.852 1 90.38 85 PHE A CA 1
ATOM 665 C C . PHE A 1 85 ? 2.867 -8.914 -9.141 1 90.38 85 PHE A C 1
ATOM 667 O O . PHE A 1 85 ? 3.801 -9.406 -9.773 1 90.38 85 PHE A O 1
ATOM 674 N N . ASP A 1 86 ? 2.131 -7.887 -9.5 1 87.06 86 ASP A N 1
ATOM 675 C CA . ASP A 1 86 ? 2.518 -7.098 -10.664 1 87.06 86 ASP A CA 1
ATOM 676 C C . ASP A 1 86 ? 1.871 -5.715 -10.633 1 87.06 86 ASP A C 1
ATOM 678 O O . ASP A 1 86 ? 1.149 -5.383 -9.695 1 87.06 86 ASP A O 1
ATOM 682 N N . GLY A 1 87 ? 2.252 -4.898 -11.703 1 81.81 87 GLY A N 1
ATOM 683 C CA . GLY A 1 87 ? 1.717 -3.551 -11.82 1 81.81 87 GLY A CA 1
ATOM 684 C C . GLY A 1 87 ? 2.738 -2.541 -12.305 1 81.81 87 GLY A C 1
ATOM 685 O O . GLY A 1 87 ? 3.943 -2.801 -12.266 1 81.81 87 GLY A O 1
ATOM 686 N N . MET A 1 88 ? 2.281 -1.392 -12.594 1 74.5 88 MET A N 1
ATOM 687 C CA . MET A 1 88 ? 3.121 -0.38 -13.234 1 74.5 88 MET A CA 1
ATOM 688 C C . MET A 1 88 ? 4.117 0.202 -12.234 1 74.5 88 MET A C 1
ATOM 690 O O . MET A 1 88 ? 5.219 0.604 -12.617 1 74.5 88 MET A O 1
ATOM 694 N N . SER A 1 89 ? 3.805 0.188 -10.977 1 79.94 89 SER A N 1
ATOM 695 C CA . SER A 1 89 ? 4.633 0.854 -9.977 1 79.94 89 SER A CA 1
ATOM 696 C C . SER A 1 89 ? 5.562 -0.135 -9.281 1 79.94 89 SER A C 1
ATOM 698 O O . SER A 1 89 ? 6.352 0.25 -8.414 1 79.94 89 SER A O 1
ATOM 700 N N . VAL A 1 90 ? 5.555 -1.324 -9.688 1 87.69 90 VAL A N 1
ATOM 701 C CA . VAL A 1 90 ? 6.211 -2.379 -8.922 1 87.69 90 VAL A CA 1
ATOM 702 C C . VAL A 1 90 ? 7.727 -2.188 -8.977 1 87.69 90 VAL A C 1
ATOM 704 O O . VAL A 1 90 ? 8.414 -2.334 -7.961 1 87.69 90 VAL A O 1
ATOM 707 N N . GLU A 1 91 ? 8.195 -1.873 -10.141 1 87.25 91 GLU A N 1
ATOM 708 C CA . GLU A 1 91 ? 9.641 -1.686 -10.273 1 87.25 91 GLU A CA 1
ATOM 709 C C . GLU A 1 91 ? 10.141 -0.584 -9.336 1 87.25 91 GLU A C 1
ATOM 711 O O . GLU A 1 91 ? 11.164 -0.743 -8.68 1 87.25 91 GLU A O 1
ATOM 716 N N . ASP A 1 92 ? 9.438 0.439 -9.289 1 84.19 92 ASP A N 1
ATOM 717 C CA . ASP A 1 92 ? 9.797 1.558 -8.422 1 84.19 92 ASP A CA 1
ATOM 718 C C . ASP A 1 92 ? 9.719 1.162 -6.953 1 84.19 92 ASP A C 1
ATOM 720 O O . ASP A 1 92 ? 10.539 1.59 -6.145 1 84.19 92 ASP A O 1
ATOM 724 N N . LEU A 1 93 ? 8.781 0.446 -6.617 1 87.19 93 LEU A N 1
ATOM 725 C CA . LEU A 1 93 ? 8.617 -0.027 -5.25 1 87.19 93 LEU A CA 1
ATOM 726 C C . LEU A 1 93 ? 9.789 -0.916 -4.84 1 87.19 93 LEU A C 1
ATOM 728 O O . LEU A 1 93 ? 10.344 -0.753 -3.75 1 87.19 93 LEU A O 1
ATOM 732 N N . LEU A 1 94 ? 10.172 -1.771 -5.742 1 91.62 94 LEU A N 1
ATOM 733 C CA . LEU A 1 94 ? 11.25 -2.709 -5.453 1 91.62 94 LEU A CA 1
ATOM 734 C C . LEU A 1 94 ? 12.578 -1.979 -5.305 1 91.62 94 LEU A C 1
ATOM 736 O O . LEU A 1 94 ? 13.438 -2.391 -4.512 1 91.62 94 LEU A O 1
ATOM 740 N N . LYS A 1 95 ? 12.742 -0.869 -6.02 1 87.69 95 LYS A N 1
ATOM 741 C CA . LYS A 1 95 ? 13.969 -0.075 -5.926 1 87.69 95 LYS A CA 1
ATOM 742 C C . LYS A 1 95 ? 14.141 0.501 -4.523 1 87.69 95 LYS A C 1
ATOM 744 O O . LYS A 1 95 ? 15.258 0.838 -4.121 1 87.69 95 LYS A O 1
ATOM 749 N N . ARG A 1 96 ? 13.055 0.63 -3.818 1 83.81 96 ARG A N 1
ATOM 750 C CA . ARG A 1 96 ? 13.102 1.175 -2.465 1 83.81 96 ARG A CA 1
ATOM 751 C C . ARG A 1 96 ? 13.477 0.098 -1.452 1 83.81 96 ARG A C 1
ATOM 753 O O . ARG A 1 96 ? 13.609 0.379 -0.26 1 83.81 96 ARG A O 1
ATOM 760 N N . THR A 1 97 ? 13.586 -1.073 -1.891 1 90.12 97 THR A N 1
ATOM 761 C CA . THR A 1 97 ? 13.977 -2.199 -1.047 1 90.12 97 THR A CA 1
ATOM 762 C C . THR A 1 97 ? 15.375 -2.691 -1.407 1 90.12 97 THR A C 1
ATOM 764 O O . THR A 1 97 ? 16.078 -2.061 -2.205 1 90.12 97 THR A O 1
ATOM 767 N N . CYS A 1 98 ? 15.75 -3.736 -0.739 1 89.88 98 CYS A N 1
ATOM 768 C CA . CYS A 1 98 ? 17.031 -4.344 -1.077 1 89.88 98 CYS A CA 1
ATOM 769 C C . CYS A 1 98 ? 17.031 -4.879 -2.504 1 89.88 98 CYS A C 1
ATOM 771 O O . CYS A 1 98 ? 18.078 -5.055 -3.113 1 89.88 98 CYS A O 1
ATOM 773 N N . PHE A 1 99 ? 15.859 -5.066 -3.121 1 92.94 99 PHE A N 1
ATOM 774 C CA . PHE A 1 99 ? 15.727 -5.695 -4.43 1 92.94 99 PHE A CA 1
ATOM 775 C C . PHE A 1 99 ? 16.047 -4.703 -5.543 1 92.94 99 PHE A C 1
ATOM 777 O O . PHE A 1 99 ? 16.094 -5.074 -6.715 1 92.94 99 PHE A O 1
ATOM 784 N N . GLY A 1 100 ? 16.203 -3.502 -5.148 1 86.94 100 GLY A N 1
ATOM 785 C CA . GLY A 1 100 ? 16.703 -2.529 -6.102 1 86.94 100 GLY A CA 1
ATOM 786 C C . GLY A 1 100 ? 18.109 -2.848 -6.59 1 86.94 100 GLY A C 1
ATOM 787 O O . GLY A 1 100 ? 18.469 -2.484 -7.707 1 86.94 100 GLY A O 1
ATOM 788 N N . ASN A 1 101 ? 18.844 -3.523 -5.727 1 87.88 101 ASN A N 1
ATOM 789 C CA . ASN A 1 101 ? 20.234 -3.777 -6.051 1 87.88 101 ASN A CA 1
ATOM 790 C C . ASN A 1 101 ? 20.578 -5.262 -5.965 1 87.88 101 ASN A C 1
ATOM 792 O O . ASN A 1 101 ? 21.703 -5.668 -6.262 1 87.88 101 ASN A O 1
ATOM 796 N N . SER A 1 102 ? 19.688 -5.988 -5.512 1 92.25 102 SER A N 1
ATOM 797 C CA . SER A 1 102 ? 19.922 -7.414 -5.312 1 92.25 102 SER A CA 1
ATOM 798 C C . SER A 1 102 ? 18.656 -8.227 -5.602 1 92.25 102 SER A C 1
ATOM 800 O O . SER A 1 102 ? 17.547 -7.695 -5.566 1 92.25 102 SER A O 1
ATOM 802 N N . CYS A 1 103 ? 18.844 -9.508 -5.953 1 94.94 103 CYS A N 1
ATOM 803 C CA . CYS A 1 103 ? 17.688 -10.391 -6.133 1 94.94 103 CYS A CA 1
ATOM 804 C C . CYS A 1 103 ? 17.406 -11.18 -4.863 1 94.94 103 CYS A C 1
ATOM 806 O O . CYS A 1 103 ? 16.5 -12.008 -4.836 1 94.94 103 CYS A O 1
ATOM 808 N N . VAL A 1 104 ? 18.234 -10.906 -3.859 1 96.75 104 VAL A N 1
ATOM 809 C CA . VAL A 1 104 ? 18.047 -11.648 -2.615 1 96.75 104 VAL A CA 1
ATOM 810 C C . VAL A 1 104 ? 18.031 -10.688 -1.434 1 96.75 104 VAL A C 1
ATOM 812 O O . VAL A 1 104 ? 18.625 -9.602 -1.499 1 96.75 104 VAL A O 1
ATOM 815 N N . TYR A 1 105 ? 17.281 -10.938 -0.451 1 96.25 105 TYR A N 1
ATOM 816 C CA . TYR A 1 105 ? 17.328 -10.32 0.872 1 96.25 105 TYR A CA 1
ATOM 817 C C . TYR A 1 105 ? 17.953 -11.266 1.887 1 96.25 105 TYR A C 1
ATOM 819 O O . TYR A 1 105 ? 17.375 -12.305 2.221 1 96.25 105 TYR A O 1
ATOM 827 N N . PHE A 1 106 ? 19.125 -10.906 2.309 1 95.19 106 PHE A N 1
ATOM 828 C CA . PHE A 1 106 ? 19.734 -11.648 3.402 1 95.19 106 PHE A CA 1
ATOM 829 C C . PHE A 1 106 ? 19.344 -11.047 4.75 1 95.19 106 PHE A C 1
ATOM 831 O O . PHE A 1 106 ? 19.719 -9.914 5.066 1 95.19 106 PHE A O 1
ATOM 838 N N . CYS A 1 107 ? 18.641 -11.797 5.465 1 93.5 107 CYS A N 1
ATOM 839 C CA . CYS A 1 107 ? 18.203 -11.32 6.773 1 93.5 107 CYS A CA 1
ATOM 840 C C . CYS A 1 107 ? 19.406 -11.148 7.707 1 93.5 107 CYS A C 1
ATOM 842 O O . CYS A 1 107 ? 20.219 -12.062 7.855 1 93.5 107 CYS A O 1
ATOM 844 N N . PRO A 1 108 ? 19.516 -9.961 8.312 1 89.5 108 PRO A N 1
ATOM 845 C CA . PRO A 1 108 ? 20.578 -9.789 9.305 1 89.5 108 PRO A CA 1
ATOM 846 C C . PRO A 1 108 ? 20.453 -10.773 10.469 1 89.5 108 PRO A C 1
ATOM 848 O O . PRO A 1 108 ? 19.391 -11.352 10.695 1 89.5 108 PRO A O 1
ATOM 851 N N . GLU A 1 109 ? 21.609 -11.023 11.086 1 88.94 109 GLU A N 1
ATOM 852 C CA . GLU A 1 109 ? 21.609 -11.914 12.242 1 88.94 109 GLU A CA 1
ATOM 853 C C . GLU A 1 109 ? 20.875 -11.289 13.43 1 88.94 109 GLU A C 1
ATOM 855 O O . GLU A 1 109 ? 21.484 -11 14.453 1 88.94 109 GLU A O 1
ATOM 860 N N . ASP A 1 110 ? 19.688 -10.961 13.281 1 89.75 110 ASP A N 1
ATOM 861 C CA . ASP A 1 110 ? 18.766 -10.359 14.234 1 89.75 110 ASP A CA 1
ATOM 862 C C . ASP A 1 110 ? 17.438 -11.117 14.258 1 89.75 110 ASP A C 1
ATOM 864 O O . ASP A 1 110 ? 16.656 -11.055 13.305 1 89.75 110 ASP A O 1
ATOM 868 N N . GLU A 1 111 ? 17.219 -11.75 15.352 1 92.44 111 GLU A N 1
ATOM 869 C CA . GLU A 1 111 ? 16.031 -12.602 15.477 1 92.44 111 GLU A CA 1
ATOM 870 C C . GLU A 1 111 ? 14.75 -11.797 15.297 1 92.44 111 GLU A C 1
ATOM 872 O O . GLU A 1 111 ? 13.758 -12.312 14.781 1 92.44 111 GLU A O 1
ATOM 877 N N . LYS A 1 112 ? 14.82 -10.57 15.75 1 90.38 112 LYS A N 1
ATOM 878 C CA . LYS A 1 112 ? 13.641 -9.719 15.625 1 90.38 112 LYS A CA 1
ATOM 879 C C . LYS A 1 112 ? 13.328 -9.43 14.164 1 90.38 112 LYS A C 1
ATOM 881 O O . LYS A 1 112 ? 12.164 -9.438 13.758 1 90.38 112 LYS A O 1
ATOM 886 N N . LYS A 1 113 ? 14.336 -9.227 13.445 1 91.38 113 LYS A N 1
ATOM 887 C CA . LYS A 1 113 ? 14.156 -8.953 12.023 1 91.38 113 LYS A CA 1
ATOM 888 C C . LY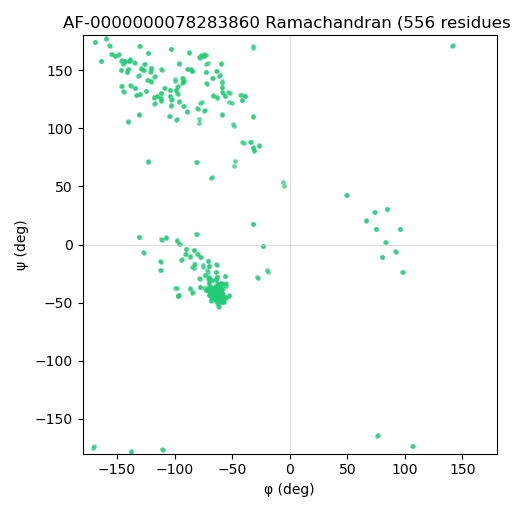S A 1 113 ? 13.688 -10.203 11.273 1 91.38 113 LYS A C 1
ATOM 890 O O . LYS A 1 113 ? 12.828 -10.117 10.391 1 91.38 113 LYS A O 1
ATOM 895 N N . LYS A 1 114 ? 14.297 -11.273 11.703 1 94.81 114 LYS A N 1
ATOM 896 C CA . LYS A 1 114 ? 13.875 -12.547 11.125 1 94.81 114 LYS A CA 1
ATOM 897 C C . LYS A 1 114 ? 12.391 -12.805 11.391 1 94.81 114 LYS A C 1
ATOM 899 O O . LYS A 1 114 ? 11.641 -13.141 10.469 1 94.81 114 LYS A O 1
ATOM 904 N N . GLU A 1 115 ? 12.008 -12.625 12.555 1 94.5 115 GLU A N 1
ATOM 905 C CA . GLU A 1 115 ? 10.609 -12.836 12.938 1 94.5 115 GLU A CA 1
ATOM 906 C C . GLU A 1 115 ? 9.688 -11.867 12.211 1 94.5 115 GLU A C 1
ATOM 908 O O . GLU A 1 115 ? 8.562 -12.227 11.844 1 94.5 115 GLU A O 1
ATOM 913 N N . ALA A 1 116 ? 10.164 -10.688 12.047 1 91.5 116 ALA A N 1
ATOM 914 C CA . ALA A 1 116 ? 9.352 -9.664 11.406 1 91.5 116 ALA A CA 1
ATOM 915 C C . ALA A 1 116 ? 9.039 -10.0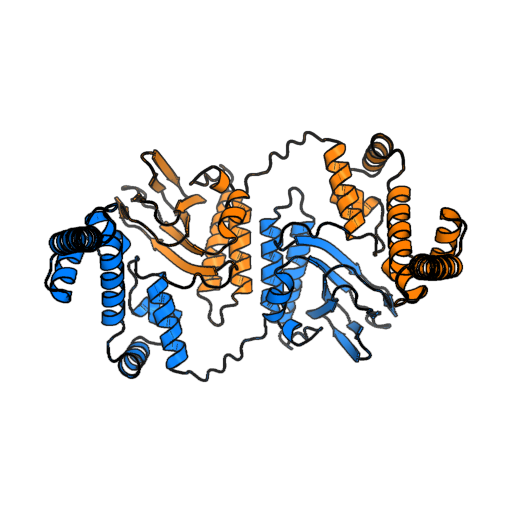39 9.961 1 91.5 116 ALA A C 1
ATOM 917 O O . ALA A 1 116 ? 7.879 -9.992 9.539 1 91.5 116 ALA A O 1
ATOM 918 N N . VAL A 1 117 ? 10.047 -10.438 9.258 1 95.12 117 VAL A N 1
ATOM 919 C CA . VAL A 1 117 ? 9.867 -10.766 7.844 1 95.12 117 VAL A CA 1
ATOM 920 C C . VAL A 1 117 ? 8.93 -11.969 7.707 1 95.12 117 VAL A C 1
ATOM 922 O O . VAL A 1 117 ? 8.023 -11.961 6.867 1 95.12 117 VAL A O 1
ATOM 925 N N . ILE A 1 118 ? 9.078 -12.914 8.555 1 96.56 118 ILE A N 1
ATOM 926 C CA . ILE A 1 118 ? 8.289 -14.141 8.508 1 96.56 118 ILE A CA 1
ATOM 927 C C . ILE A 1 118 ? 6.844 -13.828 8.891 1 96.56 118 ILE A C 1
ATOM 929 O O . ILE A 1 118 ? 5.906 -14.273 8.227 1 96.56 118 ILE A O 1
ATOM 933 N N . THR A 1 119 ? 6.688 -13.055 9.875 1 95 119 THR A N 1
ATOM 934 C CA . THR A 1 119 ? 5.355 -12.688 10.336 1 95 119 THR A CA 1
ATOM 935 C C . THR A 1 119 ? 4.613 -11.898 9.258 1 95 119 THR A C 1
ATOM 937 O O . THR A 1 119 ? 3.41 -12.07 9.07 1 95 119 THR A O 1
ATOM 940 N N . ARG A 1 120 ? 5.32 -11.078 8.57 1 94.62 120 ARG A N 1
ATOM 941 C CA . ARG A 1 120 ? 4.703 -10.242 7.551 1 94.62 120 ARG A CA 1
ATOM 942 C C . ARG A 1 120 ? 4.195 -11.078 6.387 1 94.62 120 ARG A C 1
ATOM 944 O O . ARG A 1 120 ? 3.074 -10.883 5.91 1 94.62 120 ARG A O 1
ATOM 951 N N . ILE A 1 121 ? 4.988 -11.984 5.938 1 96.38 121 ILE A N 1
ATOM 952 C CA . ILE A 1 121 ? 4.539 -12.789 4.805 1 96.38 121 ILE A CA 1
ATOM 953 C C . ILE A 1 121 ? 3.391 -13.695 5.234 1 96.38 121 ILE A C 1
ATOM 955 O O . ILE A 1 121 ? 2.461 -13.945 4.465 1 96.38 121 ILE A O 1
ATOM 959 N N . LEU A 1 122 ? 3.475 -14.219 6.402 1 93.69 122 LEU A N 1
ATOM 960 C CA . LEU A 1 122 ? 2.393 -15.07 6.883 1 93.69 122 LEU A CA 1
ATOM 961 C C . LEU A 1 122 ? 1.109 -14.273 7.07 1 93.69 122 LEU A C 1
ATOM 963 O O . LEU A 1 122 ? 0.015 -14.773 6.809 1 93.69 122 LEU A O 1
ATOM 967 N N . GLY A 1 123 ? 1.246 -13.07 7.566 1 92.38 123 GLY A N 1
ATOM 968 C CA . GLY A 1 123 ? 0.09 -12.188 7.645 1 92.38 123 GLY A CA 1
ATOM 969 C C . GLY A 1 123 ? -0.553 -11.93 6.293 1 92.38 123 GLY A C 1
ATOM 970 O O . GLY A 1 123 ? -1.78 -11.891 6.184 1 92.38 123 GLY A O 1
ATOM 971 N N . LEU A 1 124 ? 0.294 -11.727 5.34 1 93.12 124 LEU A N 1
ATOM 972 C CA . LEU A 1 124 ? -0.177 -11.547 3.973 1 93.12 124 LEU A CA 1
ATOM 973 C C . LEU A 1 124 ? -0.947 -12.773 3.494 1 93.12 124 LEU A C 1
ATOM 975 O O . LEU A 1 124 ? -2.043 -12.648 2.941 1 93.12 124 LEU A O 1
ATOM 979 N N . LEU A 1 125 ? -0.397 -13.938 3.768 1 88.75 125 LEU A N 1
ATOM 980 C CA . LEU A 1 125 ? -1.039 -15.188 3.377 1 88.75 125 LEU A CA 1
ATOM 981 C C . LEU A 1 125 ? -2.396 -15.336 4.059 1 88.75 125 LEU A C 1
ATOM 983 O O . LEU A 1 125 ? -3.383 -15.703 3.41 1 88.75 125 LEU A O 1
ATOM 987 N N . ASP A 1 126 ? -2.42 -15.055 5.273 1 88.06 126 ASP A N 1
ATOM 988 C CA . ASP A 1 126 ? -3.658 -15.156 6.039 1 88.06 126 ASP A CA 1
ATOM 989 C C . ASP A 1 126 ? -4.73 -14.227 5.477 1 88.06 126 ASP A C 1
ATOM 991 O O . ASP A 1 126 ? -5.895 -14.617 5.359 1 88.06 126 ASP A O 1
ATOM 995 N N . SER A 1 127 ? -4.277 -13.039 5.211 1 86.69 127 SER A N 1
ATOM 996 C CA . SER A 1 127 ? -5.207 -12.062 4.648 1 86.69 127 SER A CA 1
ATOM 997 C C . SER A 1 127 ? -5.742 -12.531 3.299 1 86.69 127 SER A C 1
ATOM 999 O O . SER A 1 127 ? -6.934 -12.383 3.016 1 86.69 127 SER A O 1
ATOM 1001 N N . PHE A 1 128 ? -4.891 -13.031 2.527 1 83.06 128 PHE A N 1
ATOM 1002 C CA . PHE A 1 128 ? -5.25 -13.484 1.188 1 83.06 128 PHE A CA 1
ATOM 1003 C C . PHE A 1 128 ? -6.246 -14.633 1.253 1 83.06 128 PHE A C 1
ATOM 1005 O O . PHE A 1 128 ? -7.164 -14.711 0.437 1 83.06 128 PHE A O 1
ATOM 1012 N N . LEU A 1 129 ? -6.07 -15.438 2.191 1 74.88 129 LEU A N 1
ATOM 1013 C CA . LEU A 1 129 ? -6.852 -16.672 2.27 1 74.88 129 LEU A CA 1
ATOM 1014 C C . LEU A 1 129 ? -8.125 -16.453 3.082 1 74.88 129 LEU A C 1
ATOM 1016 O O . LEU A 1 129 ? -8.992 -17.328 3.135 1 74.88 129 LEU A O 1
ATOM 1020 N N . SER A 1 130 ? -8.227 -15.328 3.684 1 75 130 SER A N 1
ATOM 1021 C CA . SER A 1 130 ? -9.391 -15.055 4.516 1 75 130 SER A CA 1
ATOM 1022 C C . SER A 1 130 ? -10.641 -14.828 3.662 1 75 130 SER A C 1
ATOM 1024 O O . SER A 1 130 ? -10.57 -14.195 2.607 1 75 130 SER A O 1
ATOM 1026 N N . PRO A 1 131 ? -11.766 -15.414 4.141 1 63.81 131 PRO A N 1
ATOM 1027 C CA . PRO A 1 131 ? -13.023 -15.086 3.471 1 63.81 131 PRO A CA 1
ATOM 1028 C C . PRO A 1 131 ? -13.328 -13.586 3.5 1 63.81 131 PRO A C 1
ATOM 1030 O O . PRO A 1 131 ? -13.055 -12.914 4.5 1 63.81 131 PRO A O 1
ATOM 1033 N N . GLY A 1 132 ? -13.844 -12.984 2.398 1 64.62 132 GLY A N 1
ATOM 1034 C CA . GLY A 1 132 ? -14.117 -11.555 2.346 1 64.62 132 GLY A CA 1
ATOM 1035 C C . GLY A 1 132 ? -12.859 -10.719 2.221 1 64.62 132 GLY A C 1
ATOM 1036 O O . GLY A 1 132 ? -12.781 -9.617 2.775 1 64.62 132 GLY A O 1
ATOM 1037 N N . GLN A 1 133 ? -11.953 -11.289 1.662 1 67.56 133 GLN A N 1
ATOM 1038 C CA . GLN A 1 133 ? -10.664 -10.648 1.446 1 67.56 133 GLN A CA 1
ATOM 1039 C C . GLN A 1 133 ? -10.828 -9.18 1.077 1 67.56 133 GLN A C 1
ATOM 1041 O O . GLN A 1 133 ? -11.672 -8.836 0.247 1 67.56 133 GLN A O 1
ATOM 1046 N N . ASN A 1 134 ? -10.109 -8.336 1.84 1 78.31 134 ASN A N 1
ATOM 1047 C CA . ASN A 1 134 ? -10 -6.906 1.569 1 78.31 134 ASN A CA 1
ATOM 1048 C C . ASN A 1 134 ? -8.711 -6.57 0.822 1 78.31 134 ASN A C 1
ATOM 1050 O O . ASN A 1 134 ? -7.617 -6.723 1.366 1 78.31 134 ASN A O 1
ATOM 1054 N N . SER A 1 135 ? -8.93 -6.234 -0.479 1 81.88 135 SER A N 1
ATOM 1055 C CA . SER A 1 135 ? -7.766 -6 -1.332 1 81.88 135 SER A CA 1
ATOM 1056 C C . SER A 1 135 ? -6.855 -4.926 -0.744 1 81.88 135 SER A C 1
ATOM 1058 O O . SER A 1 135 ? -5.633 -5.008 -0.863 1 81.88 135 SER A O 1
ATOM 1060 N N . LEU A 1 136 ? -7.414 -3.957 -0.085 1 87.75 136 LEU A N 1
ATOM 1061 C CA . LEU A 1 136 ? -6.605 -2.887 0.492 1 87.75 136 LEU A CA 1
ATOM 1062 C C . LEU A 1 136 ? -5.766 -3.408 1.654 1 87.75 136 LEU A C 1
ATOM 1064 O O . LEU A 1 136 ? -4.582 -3.074 1.77 1 87.75 136 LEU A O 1
ATOM 1068 N N . THR A 1 137 ? -6.398 -4.246 2.445 1 89.12 137 THR A N 1
ATOM 1069 C CA . THR A 1 137 ? -5.672 -4.848 3.559 1 89.12 137 THR A CA 1
ATOM 1070 C C . THR A 1 137 ? -4.539 -5.734 3.049 1 89.12 137 THR A C 1
ATOM 1072 O O . THR A 1 137 ? -3.43 -5.699 3.586 1 89.12 137 THR A O 1
ATOM 1075 N N . LEU A 1 138 ? -4.84 -6.445 2.029 1 89.25 138 LEU A N 1
ATOM 1076 C CA . LEU A 1 138 ? -3.838 -7.316 1.424 1 89.25 138 LEU A CA 1
ATOM 1077 C C . LEU A 1 138 ? -2.66 -6.504 0.898 1 89.25 138 LEU A C 1
ATOM 1079 O O . LEU A 1 138 ? -1.503 -6.836 1.165 1 89.25 138 LEU A O 1
ATOM 1083 N N . ILE A 1 139 ? -2.939 -5.438 0.271 1 90.56 139 ILE A N 1
ATOM 1084 C CA . ILE A 1 139 ? -1.913 -4.543 -0.251 1 90.56 139 ILE A CA 1
ATOM 1085 C C . ILE A 1 139 ? -1.111 -3.947 0.905 1 90.56 139 ILE A C 1
ATOM 1087 O O . ILE A 1 139 ? 0.109 -3.795 0.809 1 90.56 139 ILE A O 1
ATOM 1091 N N . GLY A 1 140 ? -1.809 -3.666 1.92 1 92.94 140 GLY A N 1
ATOM 1092 C CA . GLY A 1 140 ? -1.131 -3.182 3.111 1 92.94 140 GLY A CA 1
ATOM 1093 C C . GLY A 1 140 ? -0.108 -4.16 3.656 1 92.94 140 GLY A C 1
ATOM 1094 O O . GLY A 1 140 ? 1.02 -3.777 3.973 1 92.94 140 GLY A O 1
ATOM 1095 N N . HIS A 1 141 ? -0.496 -5.387 3.764 1 93.25 141 HIS A N 1
ATOM 1096 C CA . HIS A 1 141 ? 0.423 -6.426 4.215 1 93.25 141 HIS A CA 1
ATOM 1097 C C . HIS A 1 141 ? 1.623 -6.543 3.281 1 93.25 141 HIS A C 1
ATOM 1099 O O . HIS A 1 141 ? 2.748 -6.766 3.734 1 93.25 141 HIS A O 1
ATOM 1105 N N . PHE A 1 142 ? 1.328 -6.402 2.09 1 95.94 142 PHE A N 1
ATOM 1106 C CA . PHE A 1 142 ? 2.395 -6.496 1.098 1 95.94 142 PHE A CA 1
ATOM 1107 C C . PHE A 1 142 ? 3.4 -5.363 1.28 1 95.94 142 PHE A C 1
ATOM 1109 O O . PHE A 1 142 ? 4.609 -5.598 1.269 1 95.94 142 PHE A O 1
ATOM 1116 N N . PHE A 1 143 ? 2.939 -4.195 1.455 1 93.25 143 PHE A N 1
ATOM 1117 C CA . PHE A 1 143 ? 3.824 -3.055 1.663 1 93.25 143 PHE A CA 1
ATOM 1118 C C . PHE A 1 143 ? 4.629 -3.221 2.947 1 93.25 143 PHE A C 1
ATOM 1120 O O . PHE A 1 143 ? 5.793 -2.822 3.012 1 93.25 143 PHE A O 1
ATOM 1127 N N . GLN A 1 144 ? 4.016 -3.734 3.92 1 92.88 144 GLN A N 1
ATOM 1128 C CA . GLN A 1 144 ? 4.734 -3.967 5.168 1 92.88 144 GLN A CA 1
ATOM 1129 C C . GLN A 1 144 ? 5.832 -5.008 4.984 1 92.88 144 GLN A C 1
ATOM 1131 O O . GLN A 1 144 ? 6.902 -4.902 5.586 1 92.88 144 GLN A O 1
ATOM 1136 N N . LEU A 1 145 ? 5.555 -5.992 4.176 1 95.44 145 LEU A N 1
ATOM 1137 C CA . LEU A 1 145 ? 6.578 -6.973 3.838 1 95.44 145 LEU A CA 1
ATOM 1138 C C . LEU A 1 145 ? 7.766 -6.301 3.154 1 95.44 145 LEU A C 1
ATOM 1140 O O . LEU A 1 145 ? 8.914 -6.5 3.559 1 95.44 145 LEU A O 1
ATOM 1144 N N . LEU A 1 146 ? 7.441 -5.504 2.164 1 94.19 146 LEU A N 1
ATOM 1145 C CA . LEU A 1 146 ? 8.5 -4.789 1.461 1 94.19 146 LEU A CA 1
ATOM 1146 C C . LEU A 1 146 ? 9.281 -3.896 2.418 1 94.19 146 LEU A C 1
ATOM 1148 O O . LEU A 1 146 ? 10.508 -3.787 2.316 1 94.19 146 LEU A O 1
ATOM 1152 N N . GLY A 1 147 ? 8.562 -3.291 3.32 1 92.12 147 GLY A N 1
ATOM 1153 C CA . GLY A 1 147 ? 9.195 -2.416 4.293 1 92.12 147 GLY A CA 1
ATOM 1154 C C . GLY A 1 147 ? 10.211 -3.131 5.164 1 92.12 147 GLY A C 1
ATOM 1155 O O . GLY A 1 147 ? 11.203 -2.535 5.586 1 92.12 147 GLY A O 1
ATOM 1156 N N . SER A 1 148 ? 9.984 -4.348 5.469 1 91.12 148 SER A N 1
ATOM 1157 C CA . SER A 1 148 ? 10.883 -5.129 6.309 1 91.12 148 SER A CA 1
ATOM 1158 C C . SER A 1 148 ? 12.18 -5.457 5.57 1 91.12 148 SER A C 1
ATOM 1160 O O . SER A 1 148 ? 13.164 -5.867 6.188 1 91.12 148 SER A O 1
ATOM 1162 N N . MET A 1 149 ? 12.156 -5.25 4.273 1 91.56 149 MET A N 1
ATOM 1163 C CA . MET A 1 149 ? 13.328 -5.57 3.459 1 91.56 149 MET A CA 1
ATOM 1164 C C . MET A 1 149 ? 13.969 -4.301 2.912 1 91.56 149 MET A C 1
ATOM 1166 O O . MET A 1 149 ? 14.75 -4.355 1.958 1 91.56 149 MET A O 1
ATOM 1170 N N . GLN A 1 150 ? 13.398 -3.201 3.365 1 82.69 150 GLN A N 1
ATOM 1171 C CA . GLN A 1 150 ? 13.953 -1.924 2.936 1 82.69 150 GLN A CA 1
ATOM 1172 C C . GLN A 1 150 ? 15.391 -1.76 3.42 1 82.69 150 GLN A C 1
ATOM 1174 O O . GLN A 1 150 ? 15.719 -2.123 4.555 1 82.69 150 GLN A O 1
ATOM 1179 N N . GLU A 1 151 ? 16.219 -1.463 2.389 1 66.44 151 GLU A N 1
ATOM 1180 C CA . GLU A 1 151 ? 17.594 -1.187 2.771 1 66.44 151 GLU A CA 1
ATOM 1181 C C . GLU A 1 151 ? 17.672 -0.013 3.744 1 66.44 151 GLU A C 1
ATOM 1183 O O . GLU A 1 151 ? 16.906 0.948 3.629 1 66.44 151 GLU A O 1
ATOM 1188 N N . GLN A 1 152 ? 18.062 -0.392 4.977 1 56.59 152 GLN A N 1
ATOM 1189 C CA . GLN A 1 152 ? 18.25 0.723 5.898 1 56.59 152 GLN A CA 1
ATOM 1190 C C . GLN A 1 152 ? 18.938 1.898 5.211 1 56.59 152 GLN A C 1
ATOM 1192 O O . GLN A 1 152 ? 19.922 1.714 4.492 1 56.59 152 GLN A O 1
ATOM 1197 N N . GLU A 1 153 ? 18.156 2.705 4.648 1 50.69 153 GLU A N 1
ATOM 1198 C CA . GLU A 1 153 ? 18.906 3.885 4.23 1 50.69 153 GLU A CA 1
ATOM 1199 C C . GLU A 1 153 ? 20.062 4.164 5.188 1 50.69 153 GLU A C 1
ATOM 1201 O O . GLU A 1 153 ? 19.906 4.047 6.406 1 50.69 153 GLU A O 1
ATOM 1206 N N . PRO A 1 154 ? 21.266 3.932 4.664 1 42.44 154 PRO A N 1
ATOM 1207 C CA . PRO A 1 154 ? 22.297 4.363 5.613 1 42.44 154 PRO A CA 1
ATOM 1208 C C . PRO A 1 154 ? 21.859 5.555 6.457 1 42.44 154 PRO A C 1
ATOM 1210 O O . PRO A 1 154 ? 21.359 6.547 5.918 1 42.44 154 PRO A O 1
ATOM 1213 N N . THR A 1 155 ? 21.172 5.27 7.457 1 43.09 155 THR A N 1
ATOM 1214 C CA . THR A 1 155 ? 21.203 6.406 8.375 1 43.09 155 THR A CA 1
ATOM 1215 C C . THR A 1 155 ? 22.547 7.141 8.273 1 43.09 155 THR A C 1
ATOM 1217 O O . THR A 1 155 ? 23.5 6.793 8.969 1 43.09 155 THR A O 1
ATOM 1220 N N . SER A 1 156 ? 23.266 6.93 7.25 1 38.62 156 SER A N 1
ATOM 1221 C CA . SER A 1 156 ? 24.391 7.809 7.543 1 38.62 156 SER A CA 1
ATOM 1222 C C . SER A 1 156 ? 23.953 9.023 8.344 1 38.62 156 SER A C 1
ATOM 1224 O O . SER A 1 156 ? 23.109 9.805 7.891 1 38.62 156 SER A O 1
ATOM 1226 N N . ARG A 1 157 ? 23.844 8.773 9.516 1 41.47 157 ARG A N 1
ATOM 1227 C CA . ARG A 1 157 ? 24 9.812 10.523 1 41.47 157 ARG A CA 1
ATOM 1228 C C . ARG A 1 157 ? 24.734 11.016 9.961 1 41.47 157 ARG A C 1
ATOM 1230 O O . ARG A 1 157 ? 25.156 11.906 10.711 1 41.47 157 ARG A O 1
ATOM 1237 N N . GLU A 1 158 ? 25.438 10.672 8.977 1 43 158 GLU A N 1
ATOM 1238 C CA . GLU A 1 158 ? 26.031 11.984 8.758 1 43 158 GLU A CA 1
ATOM 1239 C C . GLU A 1 158 ? 24.969 13.078 8.75 1 43 158 GLU A C 1
ATOM 1241 O O . GLU A 1 158 ? 24.062 13.07 7.91 1 43 158 GLU A O 1
ATOM 1246 N N . ASN A 1 159 ? 24.391 13.266 9.945 1 49.78 159 ASN A N 1
ATOM 1247 C CA . ASN A 1 159 ? 23.781 14.438 10.57 1 49.78 159 ASN A CA 1
ATOM 1248 C C . ASN A 1 159 ? 23.969 15.688 9.711 1 49.78 159 ASN A C 1
ATOM 1250 O O . ASN A 1 159 ? 24.906 16.453 9.93 1 49.78 159 ASN A O 1
ATOM 1254 N N . TYR A 1 160 ? 23.578 15.609 8.492 1 64.19 160 TYR A N 1
ATOM 1255 C CA . TYR A 1 160 ? 23.812 16.875 7.805 1 64.19 160 TYR A CA 1
ATOM 1256 C C . TYR A 1 160 ? 22.75 17.891 8.156 1 64.19 160 TYR A C 1
ATOM 1258 O O . TYR A 1 160 ? 21.547 17.594 8.102 1 64.19 160 TYR A O 1
ATOM 1266 N N . PRO A 1 161 ? 23.188 18.828 8.922 1 77.88 161 PRO A N 1
ATOM 1267 C CA . PRO A 1 161 ? 22.312 19.969 9.219 1 77.88 161 PRO A CA 1
ATOM 1268 C C . PRO A 1 161 ? 21.312 20.25 8.109 1 77.88 161 PRO A C 1
ATOM 1270 O O . PRO A 1 161 ? 20.156 20.578 8.383 1 77.88 161 PRO A O 1
ATOM 1273 N N . ARG A 1 162 ? 21.781 19.875 6.965 1 81.81 162 ARG A N 1
ATOM 1274 C CA . ARG A 1 162 ? 20.906 20.188 5.828 1 81.81 162 ARG A CA 1
ATOM 1275 C C . ARG A 1 162 ? 19.75 19.203 5.738 1 81.81 162 ARG A C 1
ATOM 1277 O O . ARG A 1 162 ? 18.641 19.578 5.379 1 81.81 162 ARG A O 1
ATOM 1284 N N . GLN A 1 163 ? 20.047 17.984 6.062 1 79.5 163 GLN A N 1
ATOM 1285 C CA . GLN A 1 163 ? 19 16.984 6.016 1 79.5 163 GLN A CA 1
ATOM 1286 C C . GLN A 1 163 ? 17.938 17.25 7.086 1 79.5 163 GLN A C 1
ATOM 1288 O O . GLN A 1 163 ? 16.75 17.109 6.832 1 79.5 163 GLN A O 1
ATOM 1293 N N . TYR A 1 164 ? 18.406 17.609 8.219 1 84.25 164 TYR A N 1
ATOM 1294 C CA . TYR A 1 164 ? 17.484 17.953 9.297 1 84.25 164 TYR A CA 1
ATOM 1295 C C . TYR A 1 164 ? 16.641 19.156 8.93 1 84.25 164 TYR A C 1
ATOM 1297 O O . TYR A 1 164 ? 15.438 19.203 9.203 1 84.25 164 TYR A O 1
ATOM 1305 N N . LEU A 1 165 ? 17.344 20.094 8.305 1 89.69 165 LEU A N 1
ATOM 1306 C CA . LEU A 1 165 ? 16.641 21.312 7.895 1 89.69 165 LEU A CA 1
ATOM 1307 C C . LEU A 1 165 ? 15.523 20.969 6.902 1 89.69 165 LEU A C 1
ATOM 1309 O O . LEU A 1 165 ? 14.391 21.422 7.055 1 89.69 165 LEU A O 1
ATOM 1313 N N . LEU A 1 166 ? 15.859 20.188 5.949 1 85.06 166 LEU A N 1
ATOM 1314 C CA . LEU A 1 166 ? 14.898 19.828 4.91 1 85.06 166 LEU A CA 1
ATOM 1315 C C . LEU A 1 166 ? 13.711 19.078 5.496 1 85.06 166 LEU A C 1
ATOM 1317 O O . LEU A 1 166 ? 12.562 19.328 5.129 1 85.06 166 LEU A O 1
ATOM 1321 N N . LYS A 1 167 ? 14.008 18.188 6.359 1 82 167 LYS A N 1
ATOM 1322 C CA . LYS A 1 167 ? 12.953 17.438 7.023 1 82 167 LYS A CA 1
ATOM 1323 C C . LYS A 1 167 ? 12.055 18.344 7.848 1 82 167 LYS A C 1
ATOM 1325 O O . LYS A 1 167 ? 10.836 18.172 7.875 1 82 167 LYS A O 1
ATOM 1330 N N . ALA A 1 168 ? 12.664 19.266 8.5 1 89.31 168 ALA A N 1
ATOM 1331 C CA . ALA A 1 168 ? 11.922 20.234 9.312 1 89.31 168 ALA A CA 1
ATOM 1332 C C . ALA A 1 168 ? 11.016 21.094 8.445 1 89.31 168 ALA A C 1
ATOM 1334 O O . ALA A 1 168 ? 9.844 21.312 8.773 1 89.31 168 ALA A O 1
ATOM 1335 N N . MET A 1 169 ? 11.602 21.562 7.375 1 90.25 169 MET A N 1
ATOM 1336 C CA . MET A 1 169 ? 10.836 22.406 6.453 1 90.25 169 MET A CA 1
ATOM 1337 C C . MET A 1 169 ? 9.672 21.625 5.848 1 90.25 169 MET A C 1
ATOM 1339 O O . MET A 1 169 ? 8.57 22.141 5.699 1 90.25 169 MET A O 1
ATOM 1343 N N . GLU A 1 170 ? 9.945 20.406 5.508 1 82.69 170 GLU A N 1
ATOM 1344 C CA . GLU A 1 170 ? 8.898 19.531 4.98 1 82.69 170 GLU A CA 1
ATOM 1345 C C . GLU A 1 170 ? 7.773 19.344 5.996 1 82.69 170 GLU A C 1
ATOM 1347 O O . GLU A 1 170 ? 6.594 19.406 5.645 1 82.69 170 GLU A O 1
ATOM 1352 N N . TYR A 1 171 ? 8.172 19.125 7.18 1 83.75 171 TYR A N 1
ATOM 1353 C CA . TYR A 1 171 ? 7.195 19 8.25 1 83.75 171 TYR A CA 1
ATOM 1354 C C . TYR A 1 171 ? 6.332 20.25 8.352 1 83.75 171 TYR A C 1
ATOM 1356 O O . TYR A 1 171 ? 5.105 20.156 8.438 1 83.75 171 TYR A O 1
ATOM 1364 N N . MET A 1 172 ? 6.953 21.344 8.359 1 89.94 172 MET A N 1
ATOM 1365 C CA . MET A 1 172 ? 6.242 22.609 8.492 1 89.94 172 MET A CA 1
ATOM 1366 C C . MET A 1 172 ? 5.312 22.828 7.305 1 89.94 172 MET A C 1
ATOM 1368 O O . MET A 1 172 ? 4.18 23.281 7.477 1 89.94 172 MET A O 1
ATOM 1372 N N . ASN A 1 173 ? 5.781 22.5 6.168 1 86.19 173 ASN A N 1
ATOM 1373 C CA . ASN A 1 173 ? 4.992 22.672 4.953 1 86.19 173 ASN A CA 1
ATOM 1374 C C . ASN A 1 173 ? 3.738 21.797 4.969 1 86.19 173 ASN A C 1
ATOM 1376 O O . ASN A 1 173 ? 2.701 22.188 4.43 1 86.19 173 ASN A O 1
ATOM 1380 N N . ASN A 1 174 ? 3.893 20.75 5.617 1 78.38 174 ASN A N 1
ATOM 1381 C CA . ASN A 1 174 ? 2.797 19.797 5.59 1 78.38 174 ASN A CA 1
ATOM 1382 C C . ASN A 1 174 ? 1.853 19.984 6.773 1 78.38 174 ASN A C 1
ATOM 1384 O O . ASN A 1 174 ? 0.733 19.469 6.773 1 78.38 174 ASN A O 1
ATOM 1388 N N . ASN A 1 175 ? 2.287 20.781 7.785 1 81.81 175 ASN A N 1
ATOM 1389 C CA . ASN A 1 175 ? 1.51 20.844 9.016 1 81.81 175 ASN A CA 1
ATOM 1390 C C . ASN A 1 175 ? 1.255 22.281 9.453 1 81.81 175 ASN A C 1
ATOM 1392 O O . ASN A 1 175 ? 0.742 22.516 10.547 1 81.81 175 ASN A O 1
ATOM 1396 N N . TYR A 1 176 ? 1.626 23.203 8.633 1 86.81 176 TYR A N 1
ATOM 1397 C CA . TYR A 1 176 ? 1.582 24.609 9.031 1 86.81 176 TYR A CA 1
ATOM 1398 C C . TYR A 1 176 ? 0.178 25 9.469 1 86.81 176 TYR A C 1
ATOM 1400 O O . TYR A 1 176 ? 0.004 25.984 10.203 1 86.81 176 TYR A O 1
ATOM 1408 N N . SER A 1 177 ? -0.827 24.328 8.953 1 85 177 SER A N 1
ATOM 1409 C CA . SER A 1 177 ? -2.215 24.703 9.203 1 85 177 SER A CA 1
ATOM 1410 C C . SER A 1 177 ? -2.666 24.266 10.594 1 85 177 SER A C 1
ATOM 1412 O O . SER A 1 177 ? -3.717 24.688 11.078 1 85 177 SER A O 1
ATOM 1414 N N . TYR A 1 178 ? -1.927 23.5 11.234 1 78.25 178 TYR A N 1
ATOM 1415 C CA . TYR A 1 178 ? -2.262 22.969 12.555 1 78.25 178 TYR A CA 1
ATOM 1416 C C . TYR A 1 178 ? -1.486 23.703 13.648 1 78.25 178 TYR A C 1
ATOM 1418 O O . TYR A 1 178 ? -0.614 24.531 13.352 1 78.25 178 TYR A O 1
ATOM 1426 N N . ASN A 1 179 ? -1.951 23.422 14.82 1 80.25 179 ASN A N 1
ATOM 1427 C CA . ASN A 1 179 ? -1.267 24.047 15.953 1 80.25 179 ASN A CA 1
ATOM 1428 C C . ASN A 1 179 ? -0.002 23.266 16.328 1 80.25 179 ASN A C 1
ATOM 1430 O O . ASN A 1 179 ? 0.091 22.719 17.422 1 80.25 179 ASN A O 1
ATOM 1434 N N . ILE A 1 180 ? 0.997 23.391 15.422 1 83.88 180 ILE A N 1
ATOM 1435 C CA . ILE A 1 180 ? 2.234 22.656 15.68 1 83.88 180 ILE A CA 1
ATOM 1436 C C . ILE A 1 180 ? 3.207 23.562 16.453 1 83.88 180 ILE A C 1
ATOM 1438 O O . ILE A 1 180 ? 3.266 24.766 16.219 1 83.88 180 ILE A O 1
ATOM 1442 N N . ARG A 1 181 ? 3.924 22.953 17.469 1 87.38 181 ARG A N 1
ATOM 1443 C CA . ARG A 1 181 ? 4.996 23.609 18.219 1 87.38 181 ARG A CA 1
ATOM 1444 C C . ARG A 1 181 ? 6.359 23.266 17.625 1 87.38 181 ARG A C 1
ATOM 1446 O O . ARG A 1 181 ? 6.504 22.234 16.953 1 87.38 181 ARG A O 1
ATOM 1453 N N . ILE A 1 182 ? 7.215 24.141 17.906 1 92.31 182 ILE A N 1
ATOM 1454 C CA . ILE A 1 182 ? 8.578 23.906 17.438 1 92.31 182 ILE A CA 1
ATOM 1455 C C . ILE A 1 182 ? 9.102 22.594 18.031 1 92.31 182 ILE A C 1
ATOM 1457 O O . ILE A 1 182 ? 9.844 21.859 17.359 1 92.31 182 ILE A O 1
ATOM 1461 N N . SER A 1 183 ? 8.672 22.312 19.219 1 90.5 183 SER A N 1
ATOM 1462 C CA . SER A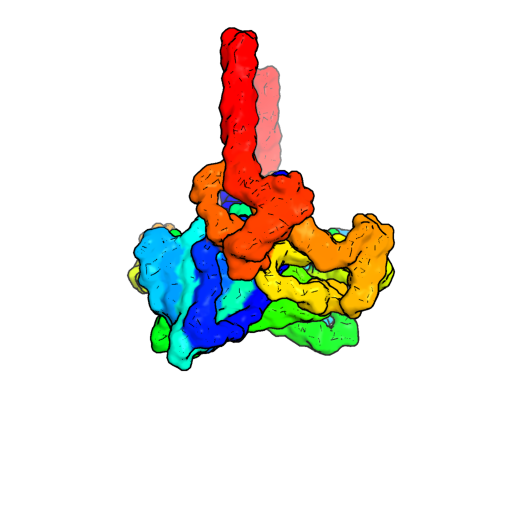 1 183 ? 9.078 21.062 19.875 1 90.5 183 SER A CA 1
ATOM 1463 C C . SER A 1 183 ? 8.578 19.844 19.094 1 90.5 183 SER A C 1
ATOM 1465 O O . SER A 1 183 ? 9.25 18.812 19.047 1 90.5 183 SER A O 1
ATOM 1467 N N . ASP A 1 184 ? 7.387 19.953 18.547 1 84.75 184 ASP A N 1
ATOM 1468 C CA . ASP A 1 184 ? 6.844 18.875 17.734 1 84.75 184 ASP A CA 1
ATOM 1469 C C . ASP A 1 184 ? 7.723 18.609 16.516 1 84.75 184 ASP A C 1
ATOM 1471 O O . ASP A 1 184 ? 7.953 17.453 16.141 1 84.75 184 ASP A O 1
ATOM 1475 N N . ILE A 1 185 ? 8.227 19.656 15.953 1 88.44 185 ILE A N 1
ATOM 1476 C CA . ILE A 1 185 ? 9.078 19.562 14.766 1 88.44 185 ILE A CA 1
ATOM 1477 C C . ILE A 1 185 ? 10.406 18.906 15.133 1 88.44 185 ILE A C 1
ATOM 1479 O O . ILE A 1 185 ? 10.875 18.016 14.43 1 88.44 185 ILE A O 1
ATOM 1483 N N . ALA A 1 186 ? 10.953 19.422 16.219 1 88.5 186 ALA A N 1
ATOM 1484 C CA . ALA A 1 186 ? 12.234 18.891 16.672 1 88.5 186 ALA A CA 1
ATOM 1485 C C . ALA A 1 186 ? 12.125 17.391 16.953 1 88.5 186 ALA A C 1
ATOM 1487 O O . ALA A 1 186 ? 13 16.609 16.578 1 88.5 186 ALA A O 1
ATOM 1488 N N . SER A 1 187 ? 11.07 17.016 17.625 1 81.56 187 SER A N 1
ATOM 1489 C CA . SER A 1 187 ? 10.844 15.617 17.953 1 81.56 187 SER A CA 1
ATOM 1490 C C . SER A 1 187 ? 10.703 14.773 16.688 1 81.56 187 SER A C 1
ATOM 1492 O O . SER A 1 187 ? 11.25 13.672 16.609 1 81.56 187 SER A O 1
ATOM 1494 N N . TYR A 1 188 ? 10.062 15.281 15.781 1 76.31 188 TYR A N 1
ATOM 1495 C CA . TYR A 1 188 ? 9.836 14.578 14.523 1 76.31 188 TYR A CA 1
ATOM 1496 C C . TYR A 1 188 ? 11.148 14.289 13.812 1 76.31 188 TYR A C 1
ATOM 1498 O O . TYR A 1 188 ? 11.344 13.203 13.258 1 76.31 188 TYR A O 1
ATOM 1506 N N . ILE A 1 189 ? 12.008 15.273 13.789 1 80.12 189 ILE A N 1
ATOM 1507 C CA . ILE A 1 189 ? 13.227 15.086 13.008 1 80.12 189 ILE A CA 1
ATOM 1508 C C . ILE A 1 189 ? 14.32 14.484 13.883 1 80.12 189 ILE A C 1
ATOM 1510 O O . ILE A 1 189 ? 15.445 14.266 13.43 1 80.12 189 ILE A O 1
ATOM 1514 N N . GLY A 1 190 ? 13.977 14.328 15.195 1 78.06 190 GLY A N 1
ATOM 1515 C CA . GLY A 1 190 ? 14.852 13.578 16.078 1 78.06 190 GLY A CA 1
ATOM 1516 C C . GLY A 1 190 ? 15.977 14.43 16.656 1 78.06 190 GLY A C 1
ATOM 1517 O O . GLY A 1 190 ? 17.109 13.953 16.812 1 78.06 190 GLY A O 1
ATOM 1518 N N . VAL A 1 191 ? 15.773 15.727 16.859 1 85.25 191 VAL A N 1
ATOM 1519 C CA . VAL A 1 191 ? 16.781 16.609 17.438 1 85.25 191 VAL A CA 1
ATOM 1520 C C . VAL A 1 191 ? 16.172 17.422 18.578 1 85.25 191 VAL A C 1
ATOM 1522 O O . VAL A 1 191 ? 14.961 17.328 18.828 1 85.25 191 VAL A O 1
ATOM 1525 N N . ASP A 1 192 ? 16.984 18.094 19.281 1 89.06 192 ASP A N 1
ATOM 1526 C CA . ASP A 1 192 ? 16.453 18.984 20.312 1 89.06 192 ASP A CA 1
ATOM 1527 C C . ASP A 1 192 ? 16.141 20.375 19.734 1 89.06 192 ASP A C 1
ATOM 1529 O O . ASP A 1 192 ? 16.625 20.719 18.656 1 89.06 192 ASP A O 1
ATOM 1533 N N . ARG A 1 193 ? 15.414 21.109 20.5 1 92.62 193 ARG A N 1
ATOM 1534 C CA . ARG A 1 193 ? 14.953 22.422 20.047 1 92.62 193 ARG A CA 1
ATOM 1535 C C . ARG A 1 193 ? 16.141 23.344 19.797 1 92.62 193 ARG A C 1
ATOM 1537 O O . ARG A 1 193 ? 16.109 24.156 18.859 1 92.62 193 ARG A O 1
ATOM 1544 N N . SER A 1 194 ? 17.109 23.156 20.609 1 94.19 194 SER A N 1
ATOM 1545 C CA . SER A 1 194 ? 18.281 24.016 20.484 1 94.19 194 SER A CA 1
ATOM 1546 C C . SER A 1 194 ? 19.031 23.75 19.172 1 94.19 194 SER A C 1
ATOM 1548 O O . SER A 1 194 ? 19.453 24.688 18.5 1 94.19 194 SER A O 1
ATOM 1550 N N . TYR A 1 195 ? 19.188 22.547 18.891 1 92.62 195 TYR A N 1
ATOM 1551 C CA . TYR A 1 195 ? 19.875 22.188 17.656 1 92.62 195 TYR A CA 1
ATOM 1552 C C . TYR A 1 195 ? 19.062 22.609 16.438 1 92.62 195 TYR A C 1
ATOM 1554 O O . TYR A 1 195 ? 19.609 23.078 15.445 1 92.62 195 TYR A O 1
ATOM 1562 N N . LEU A 1 196 ? 17.766 22.422 16.484 1 94.25 196 LEU A N 1
ATOM 1563 C CA . LEU A 1 196 ? 16.906 22.859 15.398 1 94.25 196 LEU A CA 1
ATOM 1564 C C . LEU A 1 196 ? 17.062 24.359 15.156 1 94.25 196 LEU A C 1
ATOM 1566 O O . LEU A 1 196 ? 17.172 24.797 14 1 94.25 196 LEU A O 1
ATOM 1570 N N . TYR A 1 197 ? 17.078 25.047 16.203 1 95.31 197 TYR A N 1
ATOM 1571 C CA . TYR A 1 197 ? 17.266 26.484 16.109 1 95.31 197 TYR A CA 1
ATOM 1572 C C . TYR A 1 197 ? 18.594 26.828 15.43 1 95.31 197 TYR A C 1
ATOM 1574 O O . TYR A 1 197 ? 18.625 27.672 14.523 1 95.31 197 TYR A O 1
ATOM 1582 N N . ARG A 1 198 ? 19.609 26.156 15.82 1 94.75 198 ARG A N 1
ATOM 1583 C CA . ARG A 1 198 ? 20.938 26.406 15.266 1 94.75 198 ARG A CA 1
ATOM 1584 C C . ARG A 1 198 ? 20.969 26.125 13.766 1 94.75 198 ARG A C 1
ATOM 1586 O O . ARG A 1 198 ? 21.516 26.906 13 1 94.75 198 ARG A O 1
ATOM 1593 N N . ILE A 1 199 ? 20.312 25.109 13.43 1 93.88 199 ILE A N 1
ATOM 1594 C CA . ILE A 1 199 ? 20.312 24.703 12.031 1 93.88 199 ILE A CA 1
ATOM 1595 C C . ILE A 1 199 ? 19.594 25.75 11.188 1 93.88 199 ILE A C 1
ATOM 1597 O O . ILE A 1 199 ? 20.062 26.125 10.109 1 93.88 199 ILE A O 1
ATOM 1601 N N . PHE A 1 200 ? 18.5 26.188 11.602 1 95.75 200 PHE A N 1
ATOM 1602 C CA . PHE A 1 200 ? 17.719 27.188 10.875 1 95.75 200 PHE A CA 1
ATOM 1603 C C . PHE A 1 200 ? 18.484 28.5 10.812 1 95.75 200 PHE A C 1
ATOM 1605 O O . PHE A 1 200 ? 18.562 29.125 9.75 1 95.75 200 PHE A O 1
ATOM 1612 N N . MET A 1 201 ? 19.062 28.859 11.883 1 95.5 201 MET A N 1
ATOM 1613 C CA . MET A 1 201 ? 19.812 30.109 11.922 1 95.5 201 MET A CA 1
ATOM 1614 C C . MET A 1 201 ? 21.016 30.047 10.992 1 95.5 201 MET A C 1
ATOM 1616 O O . MET A 1 201 ? 21.344 31.031 10.328 1 95.5 201 MET A O 1
ATOM 1620 N N . GLU A 1 202 ? 21.609 29 10.953 1 93.44 202 GLU A N 1
ATOM 1621 C CA . GLU A 1 202 ? 22.812 28.828 10.133 1 93.44 202 GLU A CA 1
ATOM 1622 C C . GLU A 1 202 ? 22.453 28.734 8.648 1 93.44 202 GLU A C 1
ATOM 1624 O O . GLU A 1 202 ? 23.125 29.344 7.809 1 93.44 202 GLU A O 1
ATOM 1629 N N . GLU A 1 203 ? 21.375 28.094 8.359 1 91.94 203 GLU A N 1
ATOM 1630 C CA . GLU A 1 203 ? 21.062 27.781 6.965 1 91.94 203 GLU A CA 1
ATOM 1631 C C . GLU A 1 203 ? 20.062 28.766 6.375 1 91.94 203 GLU A C 1
ATOM 1633 O O . GLU A 1 203 ? 20.125 29.094 5.184 1 91.94 203 GLU A O 1
ATOM 1638 N N . GLU A 1 204 ? 19.094 29.219 7.125 1 93 204 GLU A N 1
ATOM 1639 C CA . GLU A 1 204 ? 18.016 30.062 6.633 1 93 204 GLU A CA 1
ATOM 1640 C C . GLU A 1 204 ? 18.109 31.469 7.219 1 93 204 GLU A C 1
ATOM 1642 O O . GLU A 1 204 ? 17.422 32.375 6.766 1 93 204 GLU A O 1
ATOM 1647 N N . HIS A 1 205 ? 18.906 31.641 8.258 1 95.62 205 HIS A N 1
ATOM 1648 C CA . HIS A 1 205 ? 19.156 32.906 8.914 1 95.62 205 HIS A CA 1
ATOM 1649 C C . HIS A 1 205 ? 17.891 33.438 9.594 1 95.62 205 HIS A C 1
ATOM 1651 O O . HIS A 1 205 ? 17.734 34.656 9.781 1 95.62 205 HIS A O 1
ATOM 1657 N N . ILE A 1 206 ? 16.984 32.625 9.859 1 95.12 206 ILE A N 1
ATOM 1658 C CA . ILE A 1 206 ? 15.805 32.906 10.664 1 95.12 206 ILE A CA 1
ATOM 1659 C C . ILE A 1 206 ? 15.516 31.719 11.586 1 95.12 206 ILE A C 1
ATOM 1661 O O . ILE A 1 206 ? 15.977 30.609 11.336 1 95.12 206 ILE A O 1
ATOM 1665 N N . SER A 1 207 ? 14.781 31.984 12.641 1 96.31 207 SER A N 1
ATOM 1666 C CA . SER A 1 207 ? 14.43 30.922 13.578 1 96.31 207 SER A CA 1
ATOM 1667 C C . SER A 1 207 ? 13.359 30 12.992 1 96.31 207 SER A C 1
ATOM 1669 O O . SER A 1 207 ? 12.656 30.375 12.055 1 96.31 207 SER A O 1
ATOM 1671 N N . PRO A 1 208 ? 13.203 28.797 13.555 1 96.5 208 PRO A N 1
ATOM 1672 C CA . PRO A 1 208 ? 12.117 27.906 13.109 1 96.5 208 PRO A CA 1
ATOM 1673 C C . PRO A 1 208 ? 10.734 28.547 13.266 1 96.5 208 PRO A C 1
ATOM 1675 O O . PRO A 1 208 ? 9.875 28.375 12.398 1 96.5 208 PRO A O 1
ATOM 1678 N N . LYS A 1 209 ? 10.562 29.281 14.328 1 95.5 209 LYS A N 1
ATOM 1679 C CA . LYS A 1 209 ? 9.289 29.938 14.578 1 95.5 209 LYS A CA 1
ATOM 1680 C C . LYS A 1 209 ? 8.992 30.984 13.5 1 95.5 209 LYS A C 1
ATOM 1682 O O . LYS A 1 209 ? 7.867 31.078 13.008 1 95.5 209 LYS A O 1
ATOM 1687 N N . GLN A 1 210 ? 9.992 31.719 13.18 1 95.38 210 GLN A N 1
ATOM 1688 C CA . GLN A 1 210 ? 9.844 32.719 12.141 1 95.38 210 GLN A CA 1
ATOM 1689 C C . GLN A 1 210 ? 9.555 32.094 10.781 1 95.38 210 GLN A C 1
ATOM 1691 O O . GLN A 1 210 ? 8.742 32.594 10.016 1 95.38 210 GLN A O 1
ATOM 1696 N N . TYR A 1 211 ? 10.266 31.062 10.539 1 95.94 211 TYR A N 1
ATOM 1697 C CA . TYR A 1 211 ? 10.055 30.359 9.281 1 95.94 211 TYR A CA 1
ATOM 1698 C C . TYR A 1 211 ? 8.617 29.875 9.164 1 95.94 211 TYR A C 1
ATOM 1700 O O . TYR A 1 211 ? 7.977 30.047 8.117 1 95.94 211 TYR A O 1
ATOM 1708 N N . LEU A 1 212 ? 8.125 29.266 10.203 1 95.31 212 LEU A N 1
ATOM 1709 C CA . LEU A 1 212 ? 6.758 28.766 10.234 1 95.31 212 LEU A CA 1
ATOM 1710 C C . LEU A 1 212 ? 5.758 29.891 10.016 1 95.31 212 LEU A C 1
ATOM 1712 O O . LEU A 1 212 ? 4.805 29.75 9.25 1 95.31 212 LEU A O 1
ATOM 1716 N N . MET A 1 213 ? 6 30.938 10.641 1 95.06 213 MET A N 1
ATOM 1717 C CA . MET A 1 213 ? 5.121 32.094 10.508 1 95.06 213 MET A CA 1
ATOM 1718 C C . MET A 1 213 ? 5.137 32.625 9.078 1 95.06 213 MET A C 1
ATOM 1720 O O . MET A 1 213 ? 4.082 32.938 8.516 1 95.06 213 MET A O 1
ATOM 1724 N N . ARG A 1 214 ? 6.262 32.719 8.523 1 94.62 214 ARG A N 1
ATOM 1725 C CA . ARG A 1 214 ? 6.387 33.156 7.145 1 94.62 214 ARG A CA 1
ATOM 1726 C C . ARG A 1 214 ? 5.633 32.25 6.195 1 94.62 214 ARG A C 1
ATOM 1728 O O . ARG A 1 214 ? 5.004 32.688 5.242 1 94.62 214 ARG A O 1
ATOM 1735 N N . LEU A 1 215 ? 5.805 31.031 6.469 1 93.56 215 LEU A N 1
ATOM 1736 C CA . LEU A 1 215 ? 5.102 30.031 5.664 1 93.56 215 LEU A CA 1
ATOM 1737 C C . LEU A 1 215 ? 3.594 30.25 5.73 1 93.56 215 LEU A C 1
ATOM 1739 O O . LEU A 1 215 ? 2.914 30.234 4.703 1 93.56 215 LEU A O 1
ATOM 1743 N N . ARG A 1 216 ? 3.072 30.406 6.871 1 93.94 216 ARG A N 1
ATOM 1744 C CA . ARG A 1 216 ? 1.646 30.625 7.082 1 93.94 216 ARG A CA 1
ATOM 1745 C C . ARG A 1 216 ? 1.181 31.891 6.383 1 93.94 216 ARG A C 1
ATOM 1747 O O . ARG A 1 216 ? 0.144 31.906 5.715 1 93.94 216 ARG A O 1
ATOM 1754 N N . LEU A 1 217 ? 1.965 32.906 6.508 1 94.31 217 LEU A N 1
ATOM 1755 C CA . LEU A 1 217 ? 1.61 34.188 5.918 1 94.31 217 LEU A CA 1
ATOM 1756 C C . LEU A 1 217 ? 1.66 34.125 4.395 1 94.31 217 LEU A C 1
ATOM 1758 O O . LEU A 1 217 ? 0.791 34.656 3.715 1 94.31 217 LEU A O 1
ATOM 1762 N N . ARG A 1 218 ? 2.65 33.5 3.898 1 92 218 ARG A N 1
ATOM 1763 C CA . ARG A 1 218 ? 2.766 33.344 2.451 1 92 218 ARG A CA 1
ATOM 1764 C C . ARG A 1 218 ? 1.577 32.562 1.888 1 92 218 ARG A C 1
ATOM 1766 O O . ARG A 1 218 ? 1.029 32.938 0.846 1 92 218 ARG A O 1
ATOM 1773 N N . THR A 1 219 ? 1.273 31.547 2.539 1 89.88 219 THR A N 1
ATOM 1774 C CA . THR A 1 219 ? 0.145 30.734 2.104 1 89.88 219 THR A CA 1
ATOM 1775 C C . THR A 1 219 ? -1.154 31.531 2.164 1 89.88 219 THR A C 1
ATOM 1777 O O . THR A 1 219 ? -1.984 31.438 1.258 1 89.88 219 THR A O 1
ATOM 1780 N N . SER A 1 220 ? -1.302 32.219 3.203 1 91.75 220 SER A N 1
ATOM 1781 C CA . SER A 1 220 ? -2.502 33.031 3.35 1 91.75 220 SER A CA 1
ATOM 1782 C C . SER A 1 220 ? -2.6 34.062 2.238 1 91.75 220 SER A C 1
ATOM 1784 O O . SER A 1 220 ? -3.691 34.375 1.743 1 91.75 220 SER A O 1
ATOM 1786 N N . ALA A 1 221 ? -1.464 34.625 1.901 1 90.38 221 ALA A N 1
ATOM 1787 C CA . ALA A 1 221 ? -1.438 35.594 0.813 1 90.38 221 ALA A CA 1
ATOM 1788 C C . ALA A 1 221 ? -1.907 34.969 -0.496 1 90.38 221 ALA A C 1
ATOM 1790 O O . ALA A 1 221 ? -2.637 35.594 -1.268 1 90.38 221 ALA A O 1
ATOM 1791 N N . SER A 1 222 ? -1.493 33.844 -0.682 1 87.56 222 SER A N 1
ATOM 1792 C CA . SER A 1 222 ? -1.898 33.125 -1.885 1 87.56 222 SER A CA 1
ATOM 1793 C C . SER A 1 222 ? -3.4 32.875 -1.892 1 87.56 222 SER A C 1
ATOM 1795 O O . SER A 1 222 ? -4.043 32.906 -2.943 1 87.56 222 SER A O 1
ATOM 1797 N N . MET A 1 223 ? -3.947 32.562 -0.771 1 87.56 223 MET A N 1
ATOM 1798 C CA . MET A 1 223 ? -5.375 32.281 -0.654 1 87.56 223 MET A CA 1
ATOM 1799 C C . MET A 1 223 ? -6.199 33.531 -0.826 1 87.56 223 MET A C 1
ATOM 1801 O O . MET A 1 223 ? -7.332 33.5 -1.313 1 87.56 223 MET A O 1
ATOM 1805 N N . LEU A 1 224 ? -5.582 34.594 -0.45 1 88.75 224 LEU A N 1
ATOM 1806 C CA . LEU A 1 224 ? -6.266 35.875 -0.551 1 88.75 224 LEU A CA 1
ATOM 1807 C C . LEU A 1 224 ? -6.426 36.281 -2.008 1 88.75 224 LEU A C 1
ATOM 1809 O O . LEU A 1 224 ? -7.258 37.156 -2.328 1 88.75 224 LEU A O 1
ATOM 1813 N N . ARG A 1 225 ? -5.609 35.625 -2.789 1 81.25 225 ARG A N 1
ATOM 1814 C CA . ARG A 1 225 ? -5.691 35.938 -4.215 1 81.25 225 ARG A CA 1
ATOM 1815 C C . ARG A 1 225 ? -6.992 35.406 -4.812 1 81.25 225 ARG A C 1
ATOM 1817 O O . ARG A 1 225 ? -7.484 35.938 -5.809 1 81.25 225 ARG A O 1
ATOM 1824 N N . THR A 1 226 ? -7.469 34.375 -4.223 1 72.44 226 THR A N 1
ATOM 1825 C CA . THR A 1 226 ? -8.742 33.812 -4.668 1 72.44 226 THR A CA 1
ATOM 1826 C C . THR A 1 226 ? -9.883 34.312 -3.779 1 72.44 226 THR A C 1
ATOM 1828 O O . THR A 1 226 ? -9.734 34.375 -2.559 1 72.44 226 THR A O 1
ATOM 1831 N N . SER A 1 227 ? -10.914 34.781 -4.316 1 65.62 227 SER A N 1
ATOM 1832 C CA . SER A 1 227 ? -12.008 35.406 -3.59 1 65.62 227 SER A CA 1
ATOM 1833 C C . SER A 1 227 ? -12.961 34.375 -3.006 1 65.62 227 SER A C 1
ATOM 1835 O O . SER A 1 227 ? -13.906 34.719 -2.301 1 65.62 227 SER A O 1
ATOM 1837 N N . GLN A 1 228 ? -12.625 33.25 -3.059 1 81.12 228 GLN A N 1
ATOM 1838 C CA . GLN A 1 228 ? -13.602 32.219 -2.723 1 81.12 228 GLN A CA 1
ATOM 1839 C C . GLN A 1 228 ? -13.617 31.953 -1.223 1 81.12 228 GLN A C 1
ATOM 1841 O O . GLN A 1 228 ? -14.578 31.375 -0.699 1 81.12 228 GLN A O 1
ATOM 1846 N N . TYR A 1 229 ? -12.633 32.5 -0.465 1 86.25 229 TYR A N 1
ATOM 1847 C CA . TYR A 1 229 ? -12.539 32.156 0.95 1 86.25 229 TYR A CA 1
ATOM 1848 C C . TYR A 1 229 ? -12.672 33.406 1.82 1 86.25 229 TYR A C 1
ATOM 1850 O O . TYR A 1 229 ? -12.156 34.469 1.472 1 86.25 229 TYR A O 1
ATOM 1858 N N . THR A 1 230 ? -13.398 33.25 2.953 1 89.19 230 THR A N 1
ATOM 1859 C CA . THR A 1 230 ? -13.492 34.375 3.9 1 89.19 230 THR A CA 1
ATOM 1860 C C . THR A 1 230 ? -12.18 34.531 4.664 1 89.19 230 THR A C 1
ATOM 1862 O O . THR A 1 230 ? -11.336 33.625 4.664 1 89.19 230 THR A O 1
ATOM 1865 N N . ILE A 1 231 ? -12.039 35.688 5.289 1 91.25 231 ILE A N 1
ATOM 1866 C CA . ILE A 1 231 ? -10.852 35.969 6.09 1 91.25 231 ILE A CA 1
ATOM 1867 C C . ILE A 1 231 ? -10.742 34.969 7.23 1 91.25 231 ILE A C 1
ATOM 1869 O O . ILE A 1 231 ? -9.648 34.5 7.562 1 91.25 231 ILE A O 1
ATOM 1873 N N . THR A 1 232 ? -11.883 34.656 7.75 1 90.44 232 THR A N 1
ATOM 1874 C CA . THR A 1 232 ? -11.914 33.688 8.844 1 90.44 232 THR A CA 1
ATOM 1875 C C . THR A 1 232 ? -11.469 32.312 8.367 1 90.44 232 THR A C 1
ATOM 1877 O O . THR A 1 232 ? -10.672 31.656 9.039 1 90.44 232 THR A O 1
ATOM 1880 N N . GLU A 1 233 ? -11.914 31.906 7.238 1 88.19 233 GLU A N 1
ATOM 1881 C CA . GLU A 1 233 ? -11.516 30.641 6.656 1 88.19 233 GLU A CA 1
ATOM 1882 C C . GLU A 1 233 ? -10.016 30.594 6.387 1 88.19 233 GLU A C 1
ATOM 1884 O O . GLU A 1 233 ? -9.359 29.578 6.652 1 88.19 233 GLU A O 1
ATOM 1889 N N . ILE A 1 234 ? -9.531 31.672 5.879 1 91 234 ILE A N 1
ATOM 1890 C CA . ILE A 1 234 ? -8.109 31.75 5.555 1 91 234 ILE A CA 1
ATOM 1891 C C . ILE A 1 234 ? -7.285 31.688 6.836 1 91 234 ILE A C 1
ATOM 1893 O O . ILE A 1 234 ? -6.273 30.984 6.895 1 91 234 ILE A O 1
ATOM 1897 N N . ALA A 1 235 ? -7.742 32.375 7.848 1 92.12 235 ALA A N 1
ATOM 1898 C CA . ALA A 1 235 ? -7.039 32.375 9.125 1 92.12 235 ALA A CA 1
ATOM 1899 C C . ALA A 1 235 ? -6.895 30.969 9.672 1 92.12 235 ALA A C 1
ATOM 1901 O O . ALA A 1 235 ? -5.781 30.516 9.961 1 92.12 235 ALA A O 1
ATOM 1902 N N . TYR A 1 236 ? -7.977 30.266 9.695 1 87.88 236 TYR A N 1
ATOM 1903 C CA . TYR A 1 236 ? -7.98 28.922 10.25 1 87.88 236 TYR A CA 1
ATOM 1904 C C . TYR A 1 236 ? -7.215 27.969 9.344 1 87.88 236 TYR A C 1
ATOM 1906 O O . TYR A 1 236 ? -6.508 27.078 9.828 1 87.88 236 TYR A O 1
ATOM 1914 N N . SER A 1 237 ? -7.238 28.172 8.078 1 88.69 237 SER A N 1
ATOM 1915 C CA . SER A 1 237 ? -6.602 27.312 7.094 1 88.69 237 SER A CA 1
ATOM 1916 C C . SER A 1 237 ? -5.082 27.422 7.156 1 88.69 237 SER A C 1
ATOM 1918 O O . SER A 1 237 ? -4.363 26.531 6.707 1 88.69 237 SER A O 1
ATOM 1920 N N . CYS A 1 238 ? -4.676 28.516 7.668 1 91 238 CYS A N 1
ATOM 1921 C CA . CYS A 1 238 ? -3.24 28.766 7.656 1 91 238 CYS A CA 1
ATOM 1922 C C . CYS A 1 238 ? -2.646 28.625 9.055 1 91 238 CYS A C 1
ATOM 1924 O O . CYS A 1 238 ? -1.473 28.922 9.266 1 91 238 CYS A O 1
ATOM 1926 N N . GLY A 1 239 ? -3.436 28.203 9.977 1 90.19 239 GLY A N 1
ATOM 1927 C CA . GLY A 1 239 ? -2.906 27.797 11.273 1 90.19 239 GLY A CA 1
ATOM 1928 C C . GLY A 1 239 ? -2.975 28.906 12.312 1 90.19 239 GLY A C 1
ATOM 1929 O O . GLY A 1 239 ? -2.324 28.812 13.359 1 90.19 239 GLY A O 1
ATOM 1930 N N . PHE A 1 240 ? -3.703 29.984 12.094 1 92.19 240 PHE A N 1
ATOM 1931 C CA . PHE A 1 240 ? -3.877 31.031 13.086 1 92.19 240 PHE A CA 1
ATOM 1932 C C . PHE A 1 240 ? -5.012 30.688 14.047 1 92.19 240 PHE A C 1
ATOM 1934 O O . PHE A 1 240 ? -5.965 30 13.672 1 92.19 240 PHE A O 1
ATOM 1941 N N . ARG A 1 241 ? -4.855 31.156 15.211 1 87.06 241 ARG A N 1
ATOM 1942 C CA . ARG A 1 241 ? -5.84 30.859 16.234 1 87.06 241 ARG A CA 1
ATOM 1943 C C . ARG A 1 241 ? -7.188 31.484 15.914 1 87.06 241 ARG A C 1
ATOM 1945 O O . ARG A 1 241 ? -8.242 30.938 16.234 1 87.06 241 ARG A O 1
ATOM 1952 N N . ASP A 1 242 ? -7.145 32.688 15.414 1 89.94 242 ASP A N 1
ATOM 1953 C CA . ASP A 1 242 ? -8.359 33.406 15.016 1 89.94 242 ASP A CA 1
ATOM 1954 C C . ASP A 1 242 ? -8.055 34.469 13.961 1 89.94 242 ASP A C 1
ATOM 1956 O O . ASP A 1 242 ? -6.898 34.688 13.609 1 89.94 242 ASP A O 1
ATOM 1960 N N . ALA A 1 243 ? -9.18 35 13.453 1 92.75 243 ALA A N 1
ATOM 1961 C CA . ALA A 1 243 ? -9.055 36 12.398 1 92.75 243 ALA A CA 1
ATOM 1962 C C . ALA A 1 243 ? -8.266 37.219 12.883 1 92.75 243 ALA A C 1
ATOM 1964 O O . ALA A 1 243 ? -7.5 37.781 12.125 1 92.75 243 ALA A O 1
ATOM 1965 N N . ALA A 1 244 ? -8.469 37.5 14.133 1 94.19 244 ALA A N 1
ATOM 1966 C CA . ALA A 1 244 ? -7.785 38.656 14.695 1 94.19 244 ALA A CA 1
ATOM 1967 C C . ALA A 1 244 ? -6.273 38.469 14.695 1 94.19 244 ALA A C 1
ATOM 1969 O O . ALA A 1 244 ? -5.523 39.375 14.312 1 94.19 244 ALA A O 1
ATOM 1970 N N . ALA A 1 245 ? -5.871 37.344 15.148 1 94.81 245 ALA A N 1
ATOM 1971 C CA . ALA A 1 245 ? -4.445 37 15.164 1 94.81 245 ALA A CA 1
ATOM 1972 C C . ALA A 1 245 ? -3.863 37.031 13.75 1 94.81 245 ALA A C 1
ATOM 1974 O O . ALA A 1 245 ? -2.754 37.531 13.539 1 94.81 245 ALA A O 1
ATOM 1975 N N . PHE A 1 246 ? -4.57 36.531 12.836 1 95.88 246 PHE A N 1
ATOM 1976 C CA . PHE A 1 246 ? -4.164 36.5 11.438 1 95.88 246 PHE A CA 1
ATOM 1977 C C . PHE A 1 246 ? -4.004 37.938 10.914 1 95.88 246 PHE A C 1
ATOM 1979 O O . PHE A 1 246 ? -2.961 38.281 10.359 1 95.88 246 PHE A O 1
ATOM 1986 N N . CYS A 1 247 ? -4.996 38.688 11.086 1 95 247 CYS A N 1
ATOM 1987 C CA . CYS A 1 247 ? -4.988 40.062 10.578 1 95 247 CYS A CA 1
ATOM 1988 C C . CYS A 1 247 ? -3.82 40.844 11.156 1 95 247 CYS A C 1
ATOM 1990 O O . CYS A 1 247 ? -3.148 41.594 10.438 1 95 247 CYS A O 1
ATOM 1992 N N . SER A 1 248 ? -3.617 40.688 12.406 1 96 248 SER A N 1
ATOM 1993 C CA . SER A 1 248 ? -2.535 41.406 13.086 1 96 248 SER A CA 1
ATOM 1994 C C . SER A 1 248 ? -1.175 41 12.523 1 96 248 SER A C 1
ATOM 1996 O O . SER A 1 248 ? -0.358 41.875 12.188 1 96 248 SER A O 1
ATOM 1998 N N . GLN A 1 249 ? -0.968 39.75 12.43 1 95.69 249 GLN A N 1
ATOM 1999 C CA . GLN A 1 249 ? 0.316 39.25 11.953 1 95.69 249 GLN A CA 1
ATOM 2000 C C . GLN A 1 249 ? 0.521 39.594 10.477 1 95.69 249 GLN A C 1
ATOM 2002 O O . GLN A 1 249 ? 1.642 39.875 10.047 1 95.69 249 GLN A O 1
ATOM 2007 N N . PHE A 1 250 ? -0.485 39.5 9.695 1 96.12 250 PHE A N 1
ATOM 2008 C CA . PHE A 1 250 ? -0.41 39.812 8.266 1 96.12 250 PHE A CA 1
ATOM 2009 C C . PHE A 1 250 ? -0.043 41.281 8.055 1 96.12 250 PHE A C 1
ATOM 2011 O O . PHE A 1 250 ? 0.815 41.594 7.227 1 96.12 250 PHE A O 1
ATOM 2018 N N . ARG A 1 251 ? -0.663 42.094 8.836 1 94.69 251 ARG A N 1
ATOM 2019 C CA . ARG A 1 251 ? -0.373 43.5 8.75 1 94.69 251 ARG A CA 1
ATOM 2020 C C . ARG A 1 251 ? 1.062 43.812 9.172 1 94.69 251 ARG A C 1
ATOM 2022 O O . ARG A 1 251 ? 1.748 44.625 8.531 1 94.69 251 ARG A O 1
ATOM 2029 N N . LYS A 1 252 ? 1.455 43.25 10.203 1 94.62 252 LYS A N 1
ATOM 2030 C CA . LYS A 1 252 ? 2.82 43.438 10.688 1 94.62 252 LYS A CA 1
ATOM 2031 C C . LYS A 1 252 ? 3.84 43 9.633 1 94.62 252 LYS A C 1
ATOM 2033 O O . LYS A 1 252 ? 4.871 43.656 9.469 1 94.62 252 LYS A O 1
ATOM 2038 N N . ALA A 1 253 ? 3.49 42.031 8.922 1 93.19 253 ALA A N 1
ATOM 2039 C CA . ALA A 1 253 ? 4.441 41.438 7.973 1 93.19 253 ALA A CA 1
ATOM 2040 C C . ALA A 1 253 ? 4.395 42.188 6.637 1 93.19 253 ALA A C 1
ATOM 2042 O O . ALA A 1 253 ? 5.418 42.344 5.969 1 93.19 253 ALA A O 1
ATOM 2043 N N . THR A 1 254 ? 3.266 42.625 6.148 1 90.88 254 THR A N 1
ATOM 2044 C CA . THR A 1 254 ? 3.127 43.125 4.781 1 90.88 254 THR A CA 1
ATOM 2045 C C . THR A 1 254 ? 2.848 44.625 4.762 1 90.88 254 THR A C 1
ATOM 2047 O O . THR A 1 254 ? 2.992 45.281 3.727 1 90.88 254 THR A O 1
ATOM 2050 N N . GLY A 1 255 ? 2.346 45.062 5.887 1 92.19 255 GLY A N 1
ATOM 2051 C CA . GLY A 1 255 ? 1.942 46.469 5.957 1 92.19 255 GLY A CA 1
ATOM 2052 C C . GLY A 1 255 ? 0.485 46.688 5.598 1 92.19 255 GLY A C 1
ATOM 2053 O O . GLY A 1 255 ? -0.042 47.781 5.766 1 92.19 255 GLY A O 1
ATOM 2054 N N . PHE A 1 256 ? -0.167 45.625 5.152 1 92.19 256 PHE A N 1
ATOM 2055 C CA . PHE A 1 256 ? -1.568 45.688 4.754 1 92.19 256 PHE A CA 1
ATOM 2056 C C . PHE A 1 256 ? -2.418 44.75 5.578 1 92.19 256 PHE A C 1
ATOM 2058 O O . PHE A 1 256 ? -1.934 43.688 6.023 1 92.19 256 PHE A O 1
ATOM 2065 N N . THR A 1 257 ? -3.68 45.156 5.77 1 92.94 257 THR A N 1
ATOM 2066 C CA . THR A 1 257 ? -4.625 44.156 6.27 1 92.94 257 THR A CA 1
ATOM 2067 C C . THR A 1 257 ? -4.977 43.156 5.176 1 92.94 257 THR A C 1
ATOM 2069 O O . THR A 1 257 ? -4.844 43.438 3.986 1 92.94 257 THR A O 1
ATOM 2072 N N . PRO A 1 258 ? -5.379 41.969 5.613 1 92.62 258 PRO A N 1
ATOM 2073 C CA . PRO A 1 258 ? -5.789 41 4.605 1 92.62 258 PRO A CA 1
ATOM 2074 C C . PRO A 1 258 ? -6.836 41.562 3.639 1 92.62 258 PRO A C 1
ATOM 2076 O O . PRO A 1 258 ? -6.746 41.312 2.43 1 92.62 258 PRO A O 1
ATOM 2079 N N . SER A 1 259 ? -7.816 42.25 4.152 1 89.81 259 SER A N 1
ATOM 2080 C CA . SER A 1 259 ? -8.859 42.844 3.318 1 89.81 259 SER A CA 1
ATOM 2081 C C . SER A 1 259 ? -8.289 43.844 2.33 1 89.81 259 SER A C 1
ATOM 2083 O O . SER A 1 259 ? -8.688 43.875 1.165 1 89.81 259 SER A O 1
ATOM 2085 N N . GLN A 1 260 ? -7.422 44.688 2.797 1 89 260 GLN A N 1
ATOM 2086 C CA . GLN A 1 260 ? -6.75 45.656 1.942 1 89 260 GLN A CA 1
ATOM 2087 C C . GLN A 1 260 ? -5.945 44.969 0.849 1 89 260 GLN A C 1
ATOM 2089 O O . GLN A 1 260 ? -5.953 45.406 -0.305 1 89 260 GLN A O 1
ATOM 2094 N N . PHE A 1 261 ? -5.246 43.969 1.26 1 89.69 261 PHE A N 1
ATOM 2095 C CA . PHE A 1 261 ? -4.418 43.219 0.327 1 89.69 261 PHE A CA 1
ATOM 2096 C C . PHE A 1 261 ? -5.27 42.594 -0.775 1 89.69 261 PHE A C 1
ATOM 2098 O O . PHE A 1 261 ? -4.902 42.656 -1.951 1 89.69 261 PHE A O 1
ATOM 2105 N N . ARG A 1 262 ? -6.332 41.938 -0.426 1 86.69 262 ARG A N 1
ATOM 2106 C CA . ARG A 1 262 ? -7.27 41.344 -1.381 1 86.69 262 ARG A CA 1
ATOM 2107 C C . ARG A 1 262 ? -7.785 42.406 -2.354 1 86.69 262 ARG A C 1
ATOM 2109 O O . ARG A 1 262 ? -7.875 42.156 -3.559 1 86.69 262 ARG A O 1
ATOM 2116 N N . GLY A 1 263 ? -8.141 43.469 -1.876 1 82.5 263 GLY A N 1
ATOM 2117 C CA . GLY A 1 263 ? -8.594 44.594 -2.711 1 82.5 263 GLY A CA 1
ATOM 2118 C C . GLY A 1 263 ? -7.547 45.062 -3.697 1 82.5 263 GLY A C 1
ATOM 2119 O O . GLY A 1 263 ? -7.859 45.344 -4.852 1 82.5 263 GLY A O 1
ATOM 2120 N N . TYR A 1 264 ? -6.352 45.125 -3.148 1 79.38 264 TYR A N 1
ATOM 2121 C CA . TYR A 1 264 ? -5.234 45.531 -3.992 1 79.38 264 TYR A CA 1
ATOM 2122 C C . TYR A 1 264 ? -5.039 44.562 -5.148 1 79.38 264 TYR A C 1
ATOM 2124 O O . TYR A 1 264 ? -4.816 44.969 -6.289 1 79.38 264 TYR A O 1
ATOM 2132 N N . LEU A 1 265 ? -5.125 43.312 -4.918 1 78 265 LEU A N 1
ATOM 2133 C CA . LEU A 1 265 ? -4.941 42.312 -5.941 1 78 265 LEU A CA 1
ATOM 2134 C C . LEU A 1 265 ? -6.051 42.375 -6.984 1 78 265 LEU A C 1
ATOM 2136 O O . LEU A 1 265 ? -5.797 42.156 -8.172 1 78 265 LEU A O 1
ATOM 2140 N N . GLU A 1 266 ? -7.219 42.594 -6.473 1 74.69 266 GLU A N 1
ATOM 2141 C CA . GLU A 1 266 ? -8.352 42.719 -7.379 1 74.69 266 GLU A CA 1
ATOM 2142 C C . GLU A 1 266 ? -8.18 43.906 -8.305 1 74.69 266 GLU A C 1
ATOM 2144 O O . GLU A 1 266 ? -8.523 43.844 -9.484 1 74.69 266 GLU A O 1
ATOM 2149 N N . SER A 1 267 ? -7.609 44.906 -7.711 1 73.56 267 SER A N 1
ATOM 2150 C CA . SER A 1 267 ? -7.387 46.094 -8.5 1 73.56 267 SER A CA 1
ATOM 2151 C C . SER A 1 267 ? -6.27 45.906 -9.516 1 73.56 267 SER A C 1
ATOM 2153 O O . SER A 1 267 ? -6.359 46.375 -10.648 1 73.56 267 SER A O 1
ATOM 2155 N N . GLU A 1 268 ? -5.289 45.25 -9.125 1 68.75 268 GLU A N 1
ATOM 2156 C CA . GLU A 1 268 ? -4.18 44.938 -10.023 1 68.75 268 GLU A CA 1
ATOM 2157 C C . GLU A 1 268 ? -4.617 44 -11.148 1 68.75 268 GLU A C 1
ATOM 2159 O O . GLU A 1 268 ? -4.199 44.156 -12.297 1 68.75 268 GLU A O 1
ATOM 2164 N N . THR A 1 269 ? -5.344 43 -10.727 1 63.38 269 THR A N 1
ATOM 2165 C CA . THR A 1 269 ? -5.84 42.094 -11.742 1 63.38 269 THR A CA 1
ATOM 2166 C C . THR A 1 269 ? -6.77 42.812 -12.719 1 63.38 269 THR A C 1
ATOM 2168 O O . THR A 1 269 ? -6.73 42.562 -13.922 1 63.38 269 THR A O 1
ATOM 2171 N N . LYS A 1 270 ? -7.508 43.656 -12.172 1 58.66 270 LYS A N 1
ATOM 2172 C CA . LYS A 1 270 ? -8.391 44.469 -13.016 1 58.66 270 LYS A CA 1
ATOM 2173 C C . LYS A 1 270 ? -7.586 45.406 -13.906 1 58.66 270 LYS A C 1
ATOM 2175 O O . LYS A 1 270 ? -7.918 45.594 -15.078 1 58.66 270 LYS A O 1
ATOM 2180 N N . TYR A 1 271 ? -6.625 45.938 -13.281 1 51.75 271 TYR A N 1
ATOM 2181 C CA . TYR A 1 271 ? -5.793 46.844 -14.055 1 51.75 271 TYR A CA 1
ATOM 2182 C C . TYR A 1 271 ? -4.977 46.094 -15.094 1 51.75 271 TYR A C 1
ATOM 2184 O O . TYR A 1 271 ? -4.762 46.594 -16.203 1 51.75 271 TYR A O 1
ATOM 2192 N N . ALA A 1 272 ? -4.508 44.969 -14.758 1 59.22 272 ALA A N 1
ATOM 2193 C CA . ALA A 1 272 ? -3.748 44.125 -15.703 1 59.22 272 ALA A CA 1
ATOM 2194 C C . ALA A 1 272 ? -4.633 43.688 -16.859 1 59.22 272 ALA A C 1
ATOM 2196 O O . ALA A 1 272 ? -4.199 43.656 -18.016 1 59.22 272 ALA A O 1
ATOM 2197 N N . GLN A 1 273 ? -5.789 43.406 -16.547 1 55.31 273 GLN A N 1
ATOM 2198 C CA . GLN A 1 273 ? -6.758 43.031 -17.578 1 55.31 273 GLN A CA 1
ATOM 2199 C C . GLN A 1 273 ? -7.148 44.219 -18.422 1 55.31 273 GLN A C 1
ATOM 2201 O O . GLN A 1 273 ? -7.328 44.125 -19.625 1 55.31 273 GLN A O 1
ATOM 2206 N N . HIS A 1 274 ? -7.25 45.25 -17.766 1 53.47 274 HIS A N 1
ATOM 2207 C CA . HIS A 1 274 ? -7.559 46.438 -18.516 1 53.47 274 HIS A CA 1
ATOM 2208 C C . HIS A 1 274 ? -6.363 46.906 -19.359 1 53.47 274 HIS A C 1
ATOM 2210 O O . HIS A 1 274 ? -6.531 47.406 -20.469 1 53.47 274 HIS A O 1
ATOM 2216 N N . SER A 1 275 ? -5.246 46.781 -18.781 1 49.25 275 SER A N 1
ATOM 2217 C CA . SER A 1 275 ? -4.066 47.156 -19.547 1 49.25 275 SER A CA 1
ATOM 2218 C C . SER A 1 275 ? -3.863 46.219 -20.75 1 49.25 275 SER A C 1
ATOM 2220 O O . SER A 1 275 ? -3.33 46.656 -21.781 1 49.25 275 SER A O 1
ATOM 2222 N N . ILE A 1 276 ? -4.113 45 -20.531 1 52.09 276 ILE A N 1
ATOM 2223 C CA . ILE A 1 276 ? -4.023 44.094 -21.672 1 52.09 276 ILE A CA 1
ATOM 2224 C C . ILE A 1 276 ? -5.16 44.375 -22.641 1 52.09 276 ILE A C 1
ATOM 2226 O O . ILE A 1 276 ? -4.969 44.344 -23.859 1 52.09 276 ILE A O 1
ATOM 2230 N N . GLY A 1 277 ? -6.199 44.688 -22.031 1 45.31 277 GLY A N 1
ATOM 2231 C CA . GLY A 1 277 ? -7.297 45.062 -22.922 1 45.31 277 GLY A CA 1
ATOM 2232 C C . GLY A 1 277 ? -7.031 46.312 -23.703 1 45.31 277 GLY A C 1
ATOM 2233 O O . GLY A 1 277 ? -7.555 46.5 -24.812 1 45.31 277 GLY A O 1
ATOM 2234 N N . GLU A 1 278 ? -6.402 47.219 -23.047 1 44.28 278 GLU A N 1
ATOM 2235 C CA . GLU A 1 278 ? -6.16 48.469 -23.781 1 44.28 278 GLU A CA 1
ATOM 2236 C C . GLU A 1 278 ? -5.035 48.281 -24.797 1 44.28 278 GLU A C 1
ATOM 2238 O O . GLU A 1 278 ? -4.805 49.156 -25.641 1 44.28 278 GLU A O 1
ATOM 2243 N N . THR A 1 279 ? -4.301 47.281 -24.562 1 40 279 THR A N 1
ATOM 2244 C CA . THR A 1 279 ? -3.221 47.156 -25.531 1 40 279 THR A CA 1
ATOM 2245 C C . THR A 1 279 ? -3.709 46.438 -26.797 1 40 279 THR A C 1
ATOM 2247 O O . THR A 1 279 ? -3.008 46.406 -27.797 1 40 279 THR A O 1
ATOM 2250 N N . PHE A 1 280 ? -4.879 45.656 -26.656 1 31.59 280 PHE A N 1
ATOM 2251 C CA . PHE A 1 280 ? -5.387 45.25 -27.953 1 31.59 280 PHE A CA 1
ATOM 2252 C C . PHE A 1 280 ? -6.422 46.25 -28.469 1 31.59 280 PHE A C 1
ATOM 2254 O O . PHE A 1 280 ? -7.195 46.812 -27.703 1 31.59 280 PHE A O 1
ATOM 2261 N N . MET B 1 1 ? 3.701 26.641 -6.773 1 19.06 1 MET B N 1
ATOM 2262 C CA . MET B 1 1 ? 2.834 25.5 -7.008 1 19.06 1 MET B CA 1
ATOM 2263 C C . MET B 1 1 ? 3.588 24.188 -6.785 1 19.06 1 MET B C 1
ATOM 2265 O O . MET B 1 1 ? 4.609 23.938 -7.426 1 19.06 1 MET B O 1
ATOM 2269 N N . ASN B 1 2 ? 3.627 23.766 -5.598 1 24.77 2 ASN B N 1
ATOM 2270 C CA . ASN B 1 2 ? 4.457 22.656 -5.168 1 24.77 2 ASN B CA 1
ATOM 2271 C C . ASN B 1 2 ? 4.293 21.453 -6.09 1 24.77 2 ASN B C 1
ATOM 2273 O O . ASN B 1 2 ? 3.172 21.078 -6.449 1 24.77 2 ASN B O 1
ATOM 2277 N N . ALA B 1 3 ? 5.32 21.312 -6.926 1 28.31 3 ALA B N 1
ATOM 2278 C CA . ALA B 1 3 ? 5.422 20.141 -7.781 1 28.31 3 ALA B CA 1
ATOM 2279 C C . ALA B 1 3 ? 4.875 18.906 -7.078 1 28.31 3 ALA B C 1
ATOM 2281 O O . ALA B 1 3 ? 5.328 18.547 -5.988 1 28.31 3 ALA B O 1
ATOM 2282 N N . LYS B 1 4 ? 3.57 18.75 -7.27 1 33.84 4 LYS B N 1
ATOM 2283 C CA . LYS B 1 4 ? 2.926 17.5 -6.871 1 33.84 4 LYS B CA 1
ATOM 2284 C C . LYS B 1 4 ? 3.916 16.344 -6.891 1 33.84 4 LYS B C 1
ATOM 2286 O O . LYS B 1 4 ? 4.477 16.016 -7.941 1 33.84 4 LYS B O 1
ATOM 2291 N N . PRO B 1 5 ? 4.641 16.156 -5.828 1 35.09 5 PRO B N 1
ATOM 2292 C CA . PRO B 1 5 ? 5.617 15.07 -5.938 1 35.09 5 PRO B CA 1
ATOM 2293 C C . PRO B 1 5 ? 5.141 13.93 -6.832 1 35.09 5 PRO B C 1
ATOM 2295 O O . PRO B 1 5 ? 3.943 13.82 -7.113 1 35.09 5 PRO B O 1
ATOM 2298 N N . SER B 1 6 ? 5.977 13.016 -7.18 1 39.47 6 SER B N 1
ATOM 2299 C CA . SER B 1 6 ? 5.762 11.82 -7.988 1 39.47 6 SER B CA 1
ATOM 2300 C C . SER B 1 6 ? 4.449 11.133 -7.629 1 39.47 6 SER B C 1
ATOM 2302 O O . SER B 1 6 ? 3.93 11.32 -6.523 1 39.47 6 SER B O 1
ATOM 2304 N N . GLY B 1 7 ? 3.543 10.805 -8.562 1 52.41 7 GLY B N 1
ATOM 2305 C CA . GLY B 1 7 ? 2.283 10.109 -8.773 1 52.41 7 GLY B CA 1
ATOM 2306 C C . GLY B 1 7 ? 1.995 9.062 -7.715 1 52.41 7 GLY B C 1
ATOM 2307 O O . GLY B 1 7 ? 0.945 8.414 -7.742 1 52.41 7 GLY B O 1
ATOM 2308 N N . THR B 1 8 ? 2.934 8.922 -6.797 1 66.44 8 THR B N 1
ATOM 2309 C CA . THR B 1 8 ? 2.754 7.816 -5.859 1 66.44 8 THR B CA 1
ATOM 2310 C C . THR B 1 8 ? 2.182 8.312 -4.539 1 66.44 8 THR B C 1
ATOM 2312 O O . THR B 1 8 ? 2.318 9.492 -4.199 1 66.44 8 THR B O 1
ATOM 2315 N N . LEU B 1 9 ? 1.365 7.727 -3.863 1 83.56 9 LEU B N 1
ATOM 2316 C CA . LEU B 1 9 ? 0.776 7.98 -2.553 1 83.56 9 LEU B CA 1
ATOM 2317 C C . LEU B 1 9 ? 1.834 8.461 -1.565 1 83.56 9 LEU B C 1
ATOM 2319 O O . LEU B 1 9 ? 2.912 7.867 -1.47 1 83.56 9 LEU B O 1
ATOM 2323 N N . SER B 1 10 ? 1.607 9.633 -0.958 1 83.31 10 SER B N 1
ATOM 2324 C CA . SER B 1 10 ? 2.482 10.172 0.077 1 83.31 10 SER B CA 1
ATOM 2325 C C . SER B 1 10 ? 1.705 10.484 1.351 1 83.31 10 SER B C 1
ATOM 2327 O O . SER B 1 10 ? 0.607 11.039 1.292 1 83.31 10 SER B O 1
ATOM 2329 N N . ILE B 1 11 ? 2.242 10.031 2.422 1 86.94 11 ILE B N 1
ATOM 2330 C CA . ILE B 1 11 ? 1.726 10.398 3.736 1 86.94 11 ILE B CA 1
ATOM 2331 C C . ILE B 1 11 ? 2.533 11.562 4.297 1 86.94 11 ILE B C 1
ATOM 2333 O O . ILE B 1 11 ? 3.746 11.453 4.492 1 86.94 11 ILE B O 1
ATOM 2337 N N . TYR B 1 12 ? 1.867 12.586 4.602 1 78.75 12 TYR B N 1
ATOM 2338 C CA . TYR B 1 12 ? 2.562 13.828 4.922 1 78.75 12 TYR B CA 1
ATOM 2339 C C . TYR B 1 12 ? 2.705 13.992 6.43 1 78.75 12 TYR B C 1
ATOM 2341 O O . TYR B 1 12 ? 3.736 14.469 6.914 1 78.75 12 TYR B O 1
ATOM 2349 N N . PHE B 1 13 ? 1.675 13.703 7.113 1 80.69 13 PHE B N 1
ATOM 2350 C CA . PHE B 1 13 ? 1.687 13.914 8.555 1 80.69 13 PHE B CA 1
ATOM 2351 C C . PHE B 1 13 ? 0.543 13.156 9.227 1 80.69 13 PHE B C 1
ATOM 2353 O O . PHE B 1 13 ? -0.41 12.75 8.555 1 80.69 13 PHE B O 1
ATOM 2360 N N . CYS B 1 14 ? 0.775 12.93 10.5 1 85.81 14 CYS B N 1
ATOM 2361 C CA . CYS B 1 14 ? -0.27 12.352 11.344 1 85.81 14 CYS B CA 1
ATOM 2362 C C . CYS B 1 14 ? -0.186 12.883 12.766 1 85.81 14 CYS B C 1
ATOM 2364 O O . CYS B 1 14 ? 0.81 13.508 13.141 1 85.81 14 CYS B O 1
ATOM 2366 N N . GLY B 1 15 ? -1.312 12.781 13.43 1 85.44 15 GLY B N 1
ATOM 2367 C CA . GLY B 1 15 ? -1.331 13.258 14.797 1 85.44 15 GLY B CA 1
ATOM 2368 C C . GLY B 1 15 ? -2.582 12.852 15.555 1 85.44 15 GLY B C 1
ATOM 2369 O O . GLY B 1 15 ? -3.41 12.102 15.039 1 85.44 15 GLY B O 1
ATOM 2370 N N . THR B 1 16 ? -2.566 13.172 16.797 1 88.81 16 THR B N 1
ATOM 2371 C CA . THR B 1 16 ? -3.719 13.008 17.688 1 88.81 16 THR B CA 1
ATOM 2372 C C . THR B 1 16 ? -4.039 14.32 18.406 1 88.81 16 THR B C 1
ATOM 2374 O O . THR B 1 16 ? -3.16 15.164 18.578 1 88.81 16 THR B O 1
ATOM 2377 N N . GLU B 1 17 ? -5.309 14.469 18.703 1 86.06 17 GLU B N 1
ATOM 2378 C CA . GLU B 1 17 ? -5.727 15.672 19.422 1 86.06 17 GLU B CA 1
ATOM 2379 C C . GLU B 1 17 ? -6.793 15.344 20.469 1 86.06 17 GLU B C 1
ATOM 2381 O O . GLU B 1 17 ? -7.941 15.055 20.125 1 86.06 17 GLU B O 1
ATOM 2386 N N . PRO B 1 18 ? -6.363 15.375 21.672 1 90.62 18 PRO B N 1
ATOM 2387 C CA . PRO B 1 18 ? -7.395 15.352 22.719 1 90.62 18 PRO B CA 1
ATOM 2388 C C . PRO B 1 18 ? -8.117 16.688 22.859 1 90.62 18 PRO B C 1
ATOM 2390 O O . PRO B 1 18 ? -7.551 17.656 23.359 1 90.62 18 PRO B O 1
ATOM 2393 N N . CYS B 1 19 ? -9.375 16.688 22.562 1 89.38 19 CYS B N 1
ATOM 2394 C CA . CYS B 1 19 ? -10.094 17.969 22.484 1 89.38 19 CYS B CA 1
ATOM 2395 C C . CYS B 1 19 ? -10.742 18.297 23.828 1 89.38 19 CYS B C 1
ATOM 2397 O O . CYS B 1 19 ? -11.234 17.422 24.531 1 89.38 19 CYS B O 1
ATOM 2399 N N . THR B 1 20 ? -10.734 19.547 24.141 1 90.44 20 THR B N 1
ATOM 2400 C CA . THR B 1 20 ? -11.516 20.047 25.266 1 90.44 20 THR B CA 1
ATOM 2401 C C . THR B 1 20 ? -12.984 20.188 24.875 1 90.44 20 THR B C 1
ATOM 2403 O O . THR B 1 20 ? -13.328 20.156 23.688 1 90.44 20 THR B O 1
ATOM 2406 N N . PRO B 1 21 ? -13.852 20.266 25.938 1 94.62 21 PRO B N 1
ATOM 2407 C CA . PRO B 1 21 ? -15.281 20.406 25.641 1 94.62 21 PRO B CA 1
ATOM 2408 C C . PRO B 1 21 ? -15.586 21.562 24.688 1 94.62 21 PRO B C 1
ATOM 2410 O O . PRO B 1 21 ? -15.172 22.688 24.938 1 94.62 21 PRO B O 1
ATOM 2413 N N . GLY B 1 22 ? -16.188 21.25 23.641 1 93.5 22 GLY B N 1
ATOM 2414 C CA . GLY B 1 22 ? -16.656 22.266 22.719 1 93.5 22 GLY B CA 1
ATOM 2415 C C . GLY B 1 22 ? -15.578 22.75 21.766 1 93.5 22 GLY B C 1
ATOM 2416 O O . GLY B 1 22 ? -15.836 23.594 2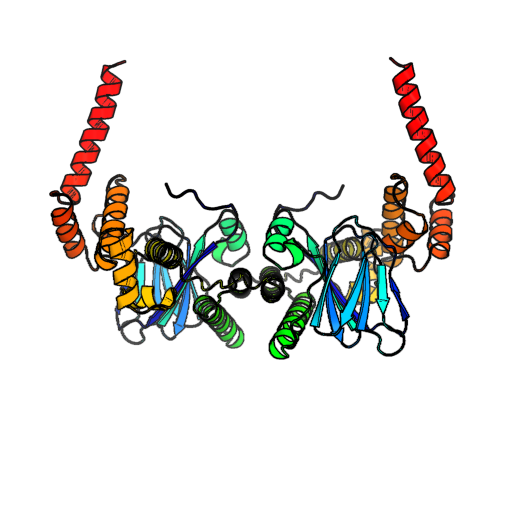0.906 1 93.5 22 GLY B O 1
ATOM 2417 N N . HIS B 1 23 ? -14.461 22.203 21.844 1 91.31 23 HIS B N 1
ATOM 2418 C CA . HIS B 1 23 ? -13.375 22.594 20.953 1 91.31 23 HIS B CA 1
ATOM 2419 C C . HIS B 1 23 ? -13.773 22.422 19.484 1 91.31 23 HIS B C 1
ATOM 2421 O O . HIS B 1 23 ? -14.359 21.391 19.109 1 91.31 23 HIS B O 1
ATOM 2427 N N . ALA B 1 24 ? -13.516 23.5 18.734 1 90.31 24 ALA B N 1
ATOM 2428 C CA . ALA B 1 24 ? -13.945 23.469 17.328 1 90.31 24 ALA B CA 1
ATOM 2429 C C . ALA B 1 24 ? -12.805 23.859 16.406 1 90.31 24 ALA B C 1
ATOM 2431 O O . ALA B 1 24 ? -11.875 24.562 16.812 1 90.31 24 ALA B O 1
ATOM 2432 N N . PHE B 1 25 ? -12.883 23.328 15.25 1 86.19 25 PHE B N 1
ATOM 2433 C CA . PHE B 1 25 ? -11.961 23.719 14.188 1 86.19 25 PHE B CA 1
ATOM 2434 C C . PHE B 1 25 ? -12.727 24.047 12.914 1 86.19 25 PHE B C 1
ATOM 2436 O O . PHE B 1 25 ? -13.531 23.25 12.43 1 86.19 25 PHE B O 1
ATOM 2443 N N . GLY B 1 26 ? -12.305 25.359 12.375 1 85.38 26 GLY B N 1
ATOM 2444 C CA . GLY B 1 26 ? -12.922 25.766 11.125 1 85.38 26 GLY B CA 1
ATOM 2445 C C . GLY B 1 26 ? -13.945 26.859 11.297 1 85.38 26 GLY B C 1
ATOM 2446 O O . GLY B 1 26 ? -14.117 27.391 12.391 1 85.38 26 GLY B O 1
ATOM 2447 N N . PRO B 1 27 ? -14.594 27.156 10.312 1 87.25 27 PRO B N 1
ATOM 2448 C CA . PRO B 1 27 ? -14.461 26.641 8.953 1 87.25 27 PRO B CA 1
ATOM 2449 C C . PRO B 1 27 ? -13.055 26.828 8.391 1 87.25 27 PRO B C 1
ATOM 2451 O O . PRO B 1 27 ? -12.477 27.906 8.508 1 87.25 27 PRO B O 1
ATOM 2454 N N . ALA B 1 28 ? -12.492 25.734 7.898 1 84.12 28 ALA B N 1
ATOM 2455 C CA . ALA B 1 28 ? -11.117 25.781 7.41 1 84.12 28 ALA B CA 1
ATOM 2456 C C . ALA B 1 28 ? -10.953 24.953 6.141 1 84.12 28 ALA B C 1
ATOM 2458 O O . ALA B 1 28 ? -11.711 24 5.918 1 84.12 28 ALA B O 1
ATOM 2459 N N . ILE B 1 29 ? -10.039 25.375 5.352 1 83.06 29 ILE B N 1
ATOM 2460 C CA . ILE B 1 29 ? -9.688 24.703 4.109 1 83.06 29 ILE B CA 1
ATOM 2461 C C . ILE B 1 29 ? -8.312 24.031 4.254 1 83.06 29 ILE B C 1
ATOM 2463 O O . ILE B 1 29 ? -7.379 24.641 4.781 1 83.06 29 ILE B O 1
ATOM 2467 N N . ARG B 1 30 ? -8.266 22.797 3.787 1 82.88 30 ARG B N 1
ATOM 2468 C CA . ARG B 1 30 ? -7.004 22.078 3.85 1 82.88 30 ARG B CA 1
ATOM 2469 C C . ARG B 1 30 ? -6.504 21.719 2.451 1 82.88 30 ARG B C 1
ATOM 2471 O O . ARG B 1 30 ? -7.301 21.438 1.556 1 82.88 30 ARG B O 1
ATOM 2478 N N . PRO B 1 31 ? -5.172 21.766 2.291 1 76.56 31 PRO B N 1
ATOM 2479 C CA . PRO B 1 31 ? -4.625 21.531 0.954 1 76.56 31 PRO B CA 1
ATOM 2480 C C . PRO B 1 31 ? -4.496 20.031 0.627 1 76.56 31 PRO B C 1
ATOM 2482 O O . PRO B 1 31 ? 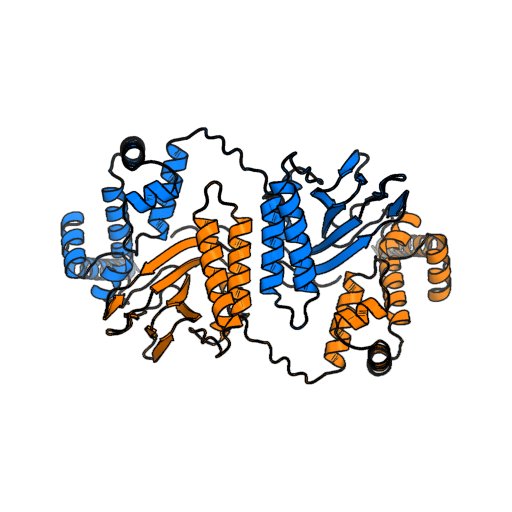-4.312 19.672 -0.537 1 76.56 31 PRO B O 1
ATOM 2485 N N . HIS B 1 32 ? -4.543 19.219 1.593 1 85.31 32 HIS B N 1
ATOM 2486 C CA . HIS B 1 32 ? -4.375 17.781 1.398 1 85.31 32 HIS B CA 1
ATOM 2487 C C . HIS B 1 32 ? -5.574 17.016 1.939 1 85.31 32 HIS B C 1
ATOM 2489 O O . HIS B 1 32 ? -6.41 17.578 2.65 1 85.31 32 HIS B O 1
ATOM 2495 N N . TYR B 1 33 ? -5.609 15.742 1.495 1 92.75 33 TYR B N 1
ATOM 2496 C CA . TYR B 1 33 ? -6.613 14.867 2.088 1 92.75 33 TYR B CA 1
ATOM 2497 C C . TYR B 1 33 ? -6.301 14.594 3.553 1 92.75 33 TYR B C 1
ATOM 2499 O O . TYR B 1 33 ? -5.137 14.414 3.926 1 92.75 33 TYR B O 1
ATOM 2507 N N . LEU B 1 34 ? -7.367 14.516 4.316 1 93.88 34 LEU B N 1
ATOM 2508 C CA . LEU B 1 34 ? -7.23 14.109 5.711 1 93.88 34 LEU B CA 1
ATOM 2509 C C . LEU B 1 34 ? -8.289 13.07 6.082 1 93.88 34 LEU B C 1
ATOM 2511 O O . LEU B 1 34 ? -9.445 13.195 5.68 1 93.88 34 LEU B O 1
ATOM 2515 N N . ILE B 1 35 ? -7.852 12.055 6.75 1 97.06 35 ILE B N 1
ATOM 2516 C CA . ILE B 1 35 ? -8.805 11.172 7.414 1 97.06 35 ILE B CA 1
ATOM 2517 C C . ILE B 1 35 ? -8.672 11.312 8.93 1 97.06 35 ILE B C 1
ATOM 2519 O O . ILE B 1 35 ? -7.57 11.211 9.477 1 97.06 35 ILE B O 1
ATOM 2523 N N . HIS B 1 36 ? -9.742 11.625 9.555 1 97.12 36 HIS B N 1
ATOM 2524 C CA . HIS B 1 36 ? -9.82 11.656 11.008 1 97.12 36 HIS B CA 1
ATOM 2525 C C . HIS B 1 36 ? -10.555 10.438 11.555 1 97.12 36 HIS B C 1
ATOM 2527 O O . HIS B 1 36 ? -11.617 10.062 11.047 1 97.12 36 HIS B O 1
ATOM 2533 N N . VAL B 1 37 ? -10.016 9.844 12.5 1 98.06 37 VAL B N 1
ATOM 2534 C CA . VAL B 1 37 ? -10.664 8.742 13.195 1 98.06 37 VAL B CA 1
ATOM 2535 C C . VAL B 1 37 ? -10.945 9.141 14.648 1 98.06 37 VAL B C 1
ATOM 2537 O O . VAL B 1 37 ? -10.047 9.578 15.359 1 98.06 37 VAL B O 1
ATOM 2540 N N . VAL B 1 38 ? -12.211 8.969 15.078 1 98.38 38 VAL B N 1
ATOM 2541 C CA . VAL B 1 38 ? -12.578 9.289 16.453 1 98.38 38 VAL B CA 1
ATOM 2542 C C . VAL B 1 38 ? -12.164 8.141 17.375 1 98.38 38 VAL B C 1
ATOM 2544 O O . VAL B 1 38 ? -12.664 7.023 17.25 1 98.38 38 VAL B O 1
ATOM 2547 N N . LEU B 1 39 ? -11.289 8.398 18.281 1 97.62 39 LEU B N 1
ATOM 2548 C CA . LEU B 1 39 ? -10.742 7.375 19.156 1 97.62 39 LEU B CA 1
ATOM 2549 C C . LEU B 1 39 ? -11.648 7.164 20.359 1 97.62 39 LEU B C 1
ATOM 2551 O O . LEU B 1 39 ? -11.828 6.031 20.828 1 97.62 39 LEU B O 1
ATOM 2555 N N . ASP B 1 40 ? -12.125 8.18 20.875 1 97.19 40 ASP B N 1
ATOM 2556 C CA . ASP B 1 40 ? -13.102 8.195 21.953 1 97.19 40 ASP B CA 1
ATOM 2557 C C . ASP B 1 40 ? -13.922 9.484 21.938 1 97.19 40 ASP B C 1
ATOM 2559 O O . ASP B 1 40 ? -13.578 10.438 21.234 1 97.19 40 ASP B O 1
ATOM 2563 N N . GLY B 1 41 ? -15.117 9.398 22.734 1 97.38 41 GLY B N 1
ATOM 2564 C CA . GLY B 1 41 ? -16 10.562 22.766 1 97.38 41 GLY B CA 1
ATOM 2565 C C . GLY B 1 41 ? -16.828 10.727 21.516 1 97.38 41 GLY B C 1
ATOM 2566 O O . GLY B 1 41 ? -17.109 9.75 20.812 1 97.38 41 GLY B O 1
ATOM 2567 N N . LYS B 1 42 ? -17.375 11.953 21.422 1 98 42 LYS B N 1
ATOM 2568 C CA . LYS B 1 42 ? -18.219 12.219 20.266 1 98 42 LYS B CA 1
ATOM 2569 C C . LYS B 1 42 ? -18.125 13.688 19.844 1 98 42 LYS B C 1
ATOM 2571 O O . LYS B 1 42 ? -17.625 14.523 20.578 1 98 42 LYS B O 1
ATOM 2576 N N . GLY B 1 43 ? -18.594 13.953 18.609 1 98 43 GLY B N 1
ATOM 2577 C CA . GLY B 1 43 ? -18.578 15.289 18.031 1 98 43 GLY B CA 1
ATOM 2578 C C . GLY B 1 43 ? -19.359 15.391 16.734 1 98 43 GLY B C 1
ATOM 2579 O O . GLY B 1 43 ? -20.078 14.461 16.375 1 98 43 GLY B O 1
ATOM 2580 N N . VAL B 1 44 ? -19.234 16.609 16.172 1 98.12 44 VAL B N 1
ATOM 2581 C CA . VAL B 1 44 ? -19.953 16.844 14.93 1 98.12 44 VAL B CA 1
ATOM 2582 C C . VAL B 1 44 ? -18.984 17.266 13.828 1 98.12 44 VAL B C 1
ATOM 2584 O O . VAL B 1 44 ? -18 17.953 14.094 1 98.12 44 VAL B O 1
ATOM 2587 N N . TYR B 1 45 ? -19.219 16.797 12.656 1 97.69 45 TYR B N 1
ATOM 2588 C CA . TYR B 1 45 ? -18.516 17.172 11.43 1 97.69 45 TYR B CA 1
ATOM 2589 C C . TYR B 1 45 ? -19.484 17.812 10.43 1 97.69 45 TYR B C 1
ATOM 2591 O O . TYR B 1 45 ? -20.531 17.234 10.125 1 97.69 45 TYR B O 1
ATOM 2599 N N . LYS B 1 46 ? -19.234 19.016 10.031 1 95.75 46 LYS B N 1
ATOM 2600 C CA . LYS B 1 46 ? -20.094 19.734 9.102 1 95.75 46 LYS B CA 1
ATOM 2601 C C . LYS B 1 46 ? -19.391 19.969 7.766 1 95.75 46 LYS B C 1
ATOM 2603 O O . LYS B 1 46 ? -18.266 20.484 7.727 1 95.75 46 LYS B O 1
ATOM 2608 N N . ARG B 1 47 ? -20.016 19.562 6.77 1 92.44 47 ARG B N 1
ATOM 2609 C CA . ARG B 1 47 ? -19.531 19.688 5.398 1 92.44 47 ARG B CA 1
ATOM 2610 C C . ARG B 1 47 ? -20.688 19.953 4.43 1 92.44 47 ARG B C 1
ATOM 2612 O O . ARG B 1 47 ? -21.656 19.203 4.41 1 92.44 47 ARG B O 1
ATOM 2619 N N . ASN B 1 48 ? -20.469 20.969 3.59 1 89.25 48 ASN B N 1
ATOM 2620 C CA . ASN B 1 48 ? -21.453 21.297 2.572 1 89.25 48 ASN B CA 1
ATOM 2621 C C . ASN B 1 48 ? -22.859 21.391 3.17 1 89.25 48 ASN B C 1
ATOM 2623 O O . ASN B 1 48 ? -23.812 20.812 2.641 1 89.25 48 ASN B O 1
ATOM 2627 N N . GLY B 1 49 ? -22.953 21.969 4.223 1 88.81 49 GLY B N 1
ATOM 2628 C CA . GLY B 1 49 ? -24.234 22.234 4.852 1 88.81 49 GLY B CA 1
ATOM 2629 C C . GLY B 1 49 ? -24.781 21.031 5.598 1 88.81 49 GLY B C 1
ATOM 2630 O O . GLY B 1 49 ? -25.812 21.125 6.266 1 88.81 49 GLY B O 1
ATOM 2631 N N . GLU B 1 50 ? -24.219 19.906 5.445 1 94.5 50 GLU B N 1
ATOM 2632 C CA . GLU B 1 50 ? -24.656 18.703 6.141 1 94.5 50 GLU B CA 1
ATOM 2633 C C . GLU B 1 50 ? -23.891 18.516 7.449 1 94.5 50 GLU B C 1
ATOM 2635 O O . GLU B 1 50 ? -22.688 18.812 7.527 1 94.5 50 GLU B O 1
ATOM 2640 N N . THR B 1 51 ? -24.688 18.062 8.422 1 97.31 51 THR B N 1
ATOM 2641 C CA . THR B 1 51 ? -24.094 17.828 9.734 1 97.31 51 THR B CA 1
ATOM 2642 C C . THR B 1 51 ? -24.078 16.328 10.047 1 97.31 51 THR B C 1
ATOM 2644 O O . THR B 1 51 ? -25.094 15.664 9.953 1 97.31 51 THR B O 1
ATOM 2647 N N . TYR B 1 52 ? -22.906 15.82 10.461 1 97.62 52 TYR B N 1
ATOM 2648 C CA . TYR B 1 52 ? -22.734 14.414 10.812 1 97.62 52 TYR B CA 1
ATOM 2649 C C . TYR B 1 52 ? -22.344 14.266 12.273 1 97.62 52 TYR B C 1
ATOM 2651 O O . TYR B 1 52 ? -21.375 14.875 12.734 1 97.62 52 TYR B O 1
ATOM 2659 N N . HIS B 1 53 ? -23.062 13.484 12.984 1 98.19 53 HIS B N 1
ATOM 2660 C CA . HIS B 1 53 ? -22.734 13.18 14.367 1 98.19 53 HIS B CA 1
ATOM 2661 C C . HIS B 1 53 ? -21.875 11.922 14.469 1 98.19 53 HIS B C 1
ATOM 2663 O O . HIS B 1 53 ? -22.312 10.836 14.078 1 98.19 53 HIS B O 1
ATOM 2669 N N . LEU B 1 54 ? -20.703 12.117 15.008 1 98.19 54 LEU B N 1
ATOM 2670 C CA . LEU B 1 54 ? -19.75 11.016 15 1 98.19 54 LEU B CA 1
ATOM 2671 C C . LEU B 1 54 ? -19.344 10.625 16.422 1 98.19 54 LEU B C 1
ATOM 2673 O O . LEU B 1 54 ? -19.375 11.461 17.328 1 98.19 54 LEU B O 1
ATOM 2677 N N . LYS B 1 55 ? -18.984 9.383 16.594 1 97.69 55 LYS B N 1
ATOM 2678 C CA . LYS B 1 55 ? -18.531 8.828 17.875 1 97.69 55 LYS B CA 1
ATOM 2679 C C . LYS B 1 55 ? -17.328 7.91 17.688 1 97.69 55 LYS B C 1
ATOM 2681 O O . LYS B 1 55 ? -16.828 7.762 16.578 1 97.69 55 LYS B O 1
ATOM 2686 N N . ALA B 1 56 ? -16.922 7.344 18.812 1 97.5 56 ALA B N 1
ATOM 2687 C CA . ALA B 1 56 ? -15.734 6.477 18.781 1 97.5 56 ALA B CA 1
ATOM 2688 C C . ALA B 1 56 ? -15.875 5.391 17.719 1 97.5 56 ALA B C 1
ATOM 2690 O O . ALA B 1 56 ? -16.906 4.723 17.641 1 97.5 56 ALA B O 1
ATOM 2691 N N . GLY B 1 57 ? -14.859 5.242 16.922 1 96.88 57 GLY B N 1
ATOM 2692 C CA . GLY B 1 57 ? -14.867 4.254 15.859 1 96.88 57 GLY B CA 1
ATOM 2693 C C . GLY B 1 57 ? -15.234 4.836 14.508 1 96.88 57 GLY B C 1
ATOM 2694 O O . GLY B 1 57 ? -14.891 4.27 13.469 1 96.88 57 GLY B O 1
ATOM 2695 N N . ASP B 1 58 ? -15.938 5.938 14.516 1 97.81 58 ASP B N 1
ATOM 2696 C CA . ASP B 1 58 ? -16.297 6.609 13.273 1 97.81 58 ASP B CA 1
ATOM 2697 C C . ASP B 1 58 ? -15.102 7.383 12.703 1 97.81 58 ASP B C 1
ATOM 2699 O O . ASP B 1 58 ? -14.102 7.582 13.398 1 97.81 58 ASP B O 1
ATOM 2703 N N . ALA B 1 59 ? -15.195 7.734 11.406 1 98.31 59 ALA B N 1
ATOM 2704 C CA . ALA B 1 59 ? -14.156 8.516 10.742 1 98.31 59 ALA B CA 1
ATOM 2705 C C . ALA B 1 59 ? -14.766 9.492 9.742 1 98.31 59 ALA B C 1
ATOM 2707 O O . ALA B 1 59 ? -15.93 9.359 9.367 1 98.31 59 ALA B O 1
ATOM 2708 N N . PHE B 1 60 ? -14.031 10.523 9.414 1 97.94 60 PHE B N 1
ATOM 2709 C CA . PHE B 1 60 ? -14.484 11.438 8.367 1 97.94 60 PHE B CA 1
ATOM 2710 C C . PHE B 1 60 ? -13.312 11.891 7.5 1 97.94 60 PHE B C 1
ATOM 2712 O O . PHE B 1 60 ? -12.18 11.969 7.973 1 97.94 60 PHE B O 1
ATOM 2719 N N . LEU B 1 61 ? -13.633 12.117 6.277 1 97.56 61 LEU B N 1
ATOM 2720 C CA . LEU B 1 61 ? -12.672 12.523 5.258 1 97.56 61 LEU B CA 1
ATOM 2721 C C . LEU B 1 61 ? -12.797 14.016 4.957 1 97.56 61 LEU B C 1
ATOM 2723 O O . LEU B 1 61 ? -13.906 14.523 4.766 1 97.56 61 LEU B O 1
ATOM 2727 N N . ILE B 1 62 ? -11.727 14.711 5.008 1 94.44 62 ILE B N 1
ATOM 2728 C CA . ILE B 1 62 ? -11.641 16.078 4.504 1 94.44 62 ILE B CA 1
ATOM 2729 C C . ILE B 1 62 ? -10.914 16.078 3.158 1 94.44 62 ILE B C 1
ATOM 2731 O O . ILE B 1 62 ? -9.758 15.672 3.07 1 94.44 62 ILE B O 1
ATOM 2735 N N . SER B 1 63 ? -11.562 16.516 2.178 1 92.44 63 SER B N 1
ATOM 2736 C CA . SER B 1 63 ? -10.984 16.609 0.841 1 92.44 63 SER B CA 1
ATOM 2737 C C . SER B 1 63 ? -10.289 17.953 0.63 1 92.44 63 SER B C 1
ATOM 2739 O O . SER B 1 63 ? -10.672 18.953 1.237 1 92.44 63 SER B O 1
ATOM 2741 N N . PRO B 1 64 ? -9.273 17.922 -0.223 1 86.62 64 PRO B N 1
ATOM 2742 C CA . PRO B 1 64 ? -8.547 19.172 -0.45 1 86.62 64 PRO B CA 1
ATOM 2743 C C . PRO B 1 64 ? -9.445 20.297 -0.971 1 86.62 64 PRO B C 1
ATOM 2745 O O . PRO B 1 64 ? -10.328 20.047 -1.793 1 86.62 64 PRO B O 1
ATOM 2748 N N . MET B 1 65 ? -9.195 21.422 -0.324 1 79.94 65 MET B N 1
ATOM 2749 C CA . MET B 1 65 ? -9.742 22.688 -0.803 1 79.94 65 MET B CA 1
ATOM 2750 C C . MET B 1 65 ? -11.234 22.781 -0.494 1 79.94 65 MET B C 1
ATOM 2752 O O . MET B 1 65 ? -11.945 23.578 -1.101 1 79.94 65 MET B O 1
ATOM 2756 N N . GLU B 1 66 ? -11.734 21.938 0.32 1 85.12 66 GLU B N 1
ATOM 2757 C CA . GLU B 1 66 ? -13.109 22.031 0.812 1 85.12 66 GLU B CA 1
ATOM 2758 C C . GLU B 1 66 ? -13.156 22.703 2.184 1 85.12 66 GLU B C 1
ATOM 2760 O O . GLU B 1 66 ? -12.305 22.438 3.037 1 85.12 66 GLU B O 1
ATOM 2765 N N . SER B 1 67 ? -14.117 23.578 2.301 1 88.12 67 SER B N 1
ATOM 2766 C CA . SER B 1 67 ? -14.328 24.203 3.604 1 88.12 67 SER B CA 1
ATOM 2767 C C . SER B 1 67 ? -15.062 23.266 4.551 1 88.12 67 SER B C 1
ATOM 2769 O O . SER B 1 67 ? -16.156 22.797 4.246 1 88.12 67 SER B O 1
ATOM 2771 N N . THR B 1 68 ? -14.484 22.953 5.68 1 90.94 68 THR B N 1
ATOM 2772 C CA . THR B 1 68 ? -15.07 22.016 6.629 1 90.94 68 THR B CA 1
ATOM 2773 C C . THR B 1 68 ? -15 22.562 8.047 1 90.94 68 THR B C 1
ATOM 2775 O O . THR B 1 68 ? -14.266 23.516 8.312 1 90.94 68 THR B O 1
ATOM 2778 N N . TYR B 1 69 ? -15.914 22.031 8.82 1 93.62 69 TYR B N 1
ATOM 2779 C CA . TYR B 1 69 ? -16.016 22.406 10.227 1 93.62 69 TYR B CA 1
ATOM 2780 C C . TYR B 1 69 ? -16.266 21.188 11.102 1 93.62 69 TYR B C 1
ATOM 2782 O O . TYR B 1 69 ? -17.062 20.312 10.734 1 93.62 69 TYR B O 1
ATOM 2790 N N . TYR B 1 70 ? -15.57 21.094 12.227 1 94.62 70 TYR B N 1
ATOM 2791 C CA . TYR B 1 70 ? -15.875 20.031 13.172 1 94.62 70 TYR B CA 1
ATOM 2792 C C . TYR B 1 70 ? -15.656 20.484 14.609 1 94.62 70 TYR B C 1
ATOM 2794 O O . TYR B 1 70 ? -14.836 21.375 14.867 1 94.62 70 TYR B O 1
ATOM 2802 N N . GLN B 1 71 ? -16.438 19.891 15.5 1 96.5 71 GLN B N 1
ATOM 2803 C CA . GLN B 1 71 ? -16.516 20.375 16.875 1 96.5 71 GLN B CA 1
ATOM 2804 C C . GLN B 1 71 ? -16.719 19.234 17.859 1 96.5 71 GLN B C 1
ATOM 2806 O O . GLN B 1 71 ? -17.562 18.344 17.625 1 96.5 71 GLN B O 1
ATOM 2811 N N . ALA B 1 72 ? -15.977 19.297 18.953 1 97.38 72 ALA B N 1
ATOM 2812 C CA . ALA B 1 72 ? -16.109 18.312 20.016 1 97.38 72 ALA B CA 1
ATOM 2813 C C . ALA B 1 72 ? -17.406 18.516 20.797 1 97.38 72 ALA B C 1
ATOM 2815 O O . ALA B 1 72 ? -17.859 19.656 20.969 1 97.38 72 ALA B O 1
ATOM 2816 N N . ASP B 1 73 ? -17.906 17.422 21.266 1 97.56 73 ASP B N 1
ATOM 2817 C CA . ASP B 1 73 ? -19.062 17.5 22.156 1 97.56 73 ASP B CA 1
ATOM 2818 C C . ASP B 1 73 ? -18.719 18.234 23.453 1 97.56 73 ASP B C 1
ATOM 2820 O O . ASP B 1 73 ? -17.578 18.172 23.922 1 97.56 73 ASP B O 1
ATOM 2824 N N . THR B 1 74 ? -19.734 18.922 24.047 1 96.62 74 THR B N 1
ATOM 2825 C CA . THR B 1 74 ? -19.484 19.734 25.219 1 96.62 74 THR B CA 1
ATOM 2826 C C . THR B 1 74 ? -19.391 18.859 26.469 1 96.62 74 THR B C 1
ATOM 2828 O O . THR B 1 74 ? -18.719 19.219 27.438 1 96.62 74 THR B O 1
ATOM 2831 N N . LYS B 1 75 ? -20.031 17.766 26.531 1 97 75 LYS B N 1
ATOM 2832 C CA . LYS B 1 75 ? -20.062 16.875 27.688 1 97 75 LYS B CA 1
ATOM 2833 C C . LYS B 1 75 ? -19.047 15.742 27.547 1 97 75 LYS B C 1
ATOM 2835 O O . LYS B 1 75 ? -18.344 15.414 28.484 1 97 75 LYS B O 1
ATOM 2840 N N . GLU B 1 76 ? -19 15.148 26.359 1 97.75 76 GLU B N 1
ATOM 2841 C CA . GLU B 1 76 ? -18.094 14.047 26.047 1 97.75 76 GLU B CA 1
ATOM 2842 C C . GLU B 1 76 ? -17.219 14.383 24.844 1 97.75 76 GLU B C 1
ATOM 2844 O O . GLU B 1 76 ? -17.344 13.75 23.781 1 97.75 76 GLU B O 1
ATOM 2849 N N . PRO B 1 77 ? -16.344 15.25 25.047 1 97.69 77 PRO B N 1
ATOM 2850 C CA . PRO B 1 77 ? -15.492 15.672 23.922 1 97.69 77 PRO B CA 1
ATOM 2851 C C . PRO B 1 77 ? -14.68 14.523 23.328 1 97.69 77 PRO B C 1
ATOM 2853 O O . PRO B 1 77 ? -14.203 13.656 24.062 1 97.69 77 PRO B O 1
ATOM 2856 N N . TRP B 1 78 ? -14.484 14.586 22 1 97.06 78 TRP B N 1
ATOM 2857 C CA . TRP B 1 78 ? -13.766 13.492 21.344 1 97.06 78 TRP B CA 1
ATOM 2858 C C . TRP B 1 78 ? -12.258 13.719 21.406 1 97.06 78 TRP B C 1
ATOM 2860 O O . TRP B 1 78 ? -11.805 14.852 21.594 1 97.06 78 TRP B O 1
ATOM 2870 N N . ARG B 1 79 ? -11.539 12.609 21.438 1 96.81 79 ARG B N 1
ATOM 2871 C CA . ARG B 1 79 ? -10.156 12.5 20.984 1 96.81 79 ARG B CA 1
ATOM 2872 C C . ARG B 1 79 ? -10.07 11.844 19.609 1 96.81 79 ARG B C 1
ATOM 2874 O O . ARG B 1 79 ? -10.68 10.797 19.375 1 96.81 79 ARG B O 1
ATOM 2881 N N . TYR B 1 80 ? -9.422 12.547 18.688 1 96 80 TYR B N 1
ATOM 2882 C CA . TYR B 1 80 ? -9.312 11.938 17.359 1 96 80 TYR B CA 1
ATOM 2883 C C . TYR B 1 80 ? -7.859 11.883 16.906 1 96 80 TYR B C 1
ATOM 2885 O O . TYR B 1 80 ? -7.004 12.578 17.469 1 96 80 TYR B O 1
ATOM 2893 N N . ALA B 1 81 ? -7.559 10.992 16.062 1 95.19 81 ALA B N 1
ATOM 2894 C CA . ALA B 1 81 ? -6.305 10.906 15.312 1 95.19 81 ALA B CA 1
ATOM 2895 C C . ALA B 1 81 ? -6.531 11.18 13.828 1 95.19 81 ALA B C 1
ATOM 2897 O O . ALA B 1 81 ? -7.645 11.008 13.328 1 95.19 81 ALA B O 1
ATOM 2898 N N . TRP B 1 82 ? -5.52 11.711 13.172 1 93.38 82 TRP B N 1
ATOM 2899 C CA . TRP B 1 82 ? -5.699 12.008 11.758 1 93.38 82 TRP B CA 1
ATOM 2900 C C . TRP B 1 82 ? -4.445 11.656 10.961 1 93.38 82 TRP B C 1
ATOM 2902 O O . TRP B 1 82 ? -3.367 11.477 11.539 1 93.38 82 TRP B O 1
ATOM 2912 N N . VAL B 1 83 ? -4.621 11.461 9.703 1 93.56 83 VAL B N 1
ATOM 2913 C CA . VAL B 1 83 ? -3.527 11.273 8.758 1 93.56 83 VAL B CA 1
ATOM 2914 C C . VAL B 1 83 ? -3.758 12.141 7.523 1 93.56 83 VAL B C 1
ATOM 2916 O O . VAL B 1 83 ? -4.871 12.203 6.996 1 93.56 83 VAL B O 1
ATOM 2919 N N . GLY B 1 84 ? -2.75 12.898 7.168 1 92.19 84 GLY B N 1
ATOM 2920 C CA . GLY B 1 84 ? -2.748 13.68 5.941 1 92.19 84 GLY B CA 1
ATOM 2921 C C . GLY B 1 84 ? -1.988 13.008 4.809 1 92.19 84 GLY B C 1
ATOM 2922 O O . GLY B 1 84 ? -0.888 12.492 5.016 1 92.19 84 GLY B O 1
ATOM 2923 N N . PHE B 1 85 ? -2.584 12.992 3.684 1 90.62 85 PHE B N 1
ATOM 2924 C CA . PHE B 1 85 ? -1.996 12.266 2.566 1 90.62 85 PHE B CA 1
ATOM 2925 C C . PHE B 1 85 ? -2.412 12.883 1.236 1 90.62 85 PHE B C 1
ATOM 2927 O O . PHE B 1 85 ? -3.328 13.703 1.188 1 90.62 85 PHE B O 1
ATOM 2934 N N . ASP B 1 86 ? -1.631 12.516 0.248 1 87.31 86 ASP B N 1
ATOM 2935 C CA . ASP B 1 86 ? -1.945 12.953 -1.109 1 87.31 86 ASP B CA 1
ATOM 2936 C C . ASP B 1 86 ? -1.269 12.055 -2.143 1 87.31 86 ASP B C 1
ATOM 2938 O O . ASP B 1 86 ? -0.581 11.094 -1.785 1 87.31 86 ASP B O 1
ATOM 2942 N N . GLY B 1 87 ? -1.589 12.375 -3.467 1 82.19 87 GLY B N 1
ATOM 2943 C CA . GLY B 1 87 ? -1.018 11.625 -4.57 1 82.19 87 GLY B CA 1
ATOM 2944 C C . GLY B 1 87 ? -1.993 11.398 -5.711 1 82.19 87 GLY B C 1
ATOM 2945 O O . GLY B 1 87 ? -3.203 11.562 -5.539 1 82.19 87 GLY B O 1
ATOM 2946 N N . MET B 1 88 ? -1.492 10.898 -6.77 1 75.25 88 MET B N 1
ATOM 2947 C CA . MET B 1 88 ? -2.277 10.781 -7.992 1 75.25 88 MET B CA 1
ATOM 2948 C C . MET B 1 88 ? -3.305 9.664 -7.879 1 75.25 88 MET B C 1
ATOM 2950 O O . MET B 1 88 ? -4.375 9.734 -8.484 1 75.25 88 MET B O 1
ATOM 2954 N N . SER B 1 89 ? -3.057 8.688 -7.066 1 80.38 89 SER B N 1
ATOM 2955 C CA . SER B 1 89 ? -3.91 7.504 -7 1 80.38 89 SER B CA 1
ATOM 2956 C C . SER B 1 89 ? -4.898 7.598 -5.844 1 80.38 89 SER B C 1
ATOM 2958 O O . SER B 1 89 ? -5.719 6.703 -5.648 1 80.38 89 SER B O 1
ATOM 2960 N N . VAL B 1 90 ? -4.898 8.656 -5.16 1 88.06 90 VAL B N 1
ATOM 2961 C CA . VAL B 1 90 ? -5.617 8.727 -3.893 1 88.06 90 VAL B CA 1
ATOM 2962 C C . VAL B 1 90 ? -7.121 8.68 -4.152 1 88.06 90 VAL B C 1
ATOM 2964 O O . VAL B 1 90 ? -7.859 7.992 -3.443 1 88.06 90 VAL B O 1
ATOM 2967 N N . GLU B 1 91 ? -7.527 9.414 -5.141 1 87.5 91 GLU B N 1
ATOM 2968 C CA . GLU B 1 91 ? -8.953 9.43 -5.438 1 87.5 91 GLU B CA 1
ATOM 2969 C C . GLU B 1 91 ? -9.477 8.031 -5.746 1 87.5 91 GLU B C 1
ATOM 2971 O O . GLU B 1 91 ? -10.531 7.633 -5.258 1 87.5 91 GLU B O 1
ATOM 2976 N N . ASP B 1 92 ? -8.75 7.34 -6.488 1 84.31 92 ASP B N 1
ATOM 2977 C CA . ASP B 1 92 ? -9.125 5.977 -6.844 1 84.31 92 ASP B CA 1
ATOM 2978 C C . ASP B 1 92 ? -9.125 5.066 -5.617 1 84.31 92 ASP B C 1
ATOM 2980 O O . ASP B 1 92 ? -9.977 4.184 -5.488 1 84.31 92 ASP B O 1
ATOM 2984 N N . LEU B 1 93 ? -8.219 5.223 -4.809 1 87.19 93 LEU B N 1
ATOM 2985 C CA . LEU B 1 93 ? -8.133 4.438 -3.58 1 87.19 93 LEU B CA 1
ATOM 2986 C C . LEU B 1 93 ? -9.344 4.695 -2.688 1 87.19 93 LEU B C 1
ATOM 2988 O O . LEU B 1 93 ? -9.945 3.754 -2.168 1 87.19 93 LEU B O 1
ATOM 2992 N N . LEU B 1 94 ? -9.711 5.957 -2.592 1 91.75 94 LEU B N 1
ATOM 2993 C CA . LEU B 1 94 ? -10.82 6.336 -1.73 1 91.75 94 LEU B CA 1
ATOM 2994 C C . LEU B 1 94 ? -12.141 5.793 -2.273 1 91.75 94 LEU B C 1
ATOM 2996 O O . LEU B 1 94 ? -13.039 5.453 -1.504 1 91.75 94 LEU B O 1
ATOM 3000 N N . LYS B 1 95 ? -12.242 5.66 -3.596 1 87.88 95 LYS B N 1
ATOM 3001 C CA . LYS B 1 95 ? -13.445 5.117 -4.219 1 87.88 95 LYS B CA 1
ATOM 3002 C C . LYS B 1 95 ? -13.672 3.668 -3.805 1 87.88 95 LYS B C 1
ATOM 3004 O O . LYS B 1 95 ? -14.797 3.166 -3.877 1 87.88 95 LYS B O 1
ATOM 3009 N N . ARG B 1 96 ? -12.617 3.014 -3.412 1 83.88 96 ARG B N 1
ATOM 3010 C CA . ARG B 1 96 ? -12.711 1.617 -3 1 83.88 96 ARG B CA 1
ATOM 3011 C C . ARG B 1 96 ? -13.156 1.505 -1.546 1 83.88 96 ARG B C 1
ATOM 3013 O O . ARG B 1 96 ? -13.336 0.399 -1.029 1 83.88 96 ARG B O 1
ATOM 3020 N N . THR B 1 97 ? -13.289 2.561 -0.905 1 90.25 97 THR B N 1
ATOM 3021 C CA . THR B 1 97 ? -13.734 2.609 0.482 1 90.25 97 THR B CA 1
ATOM 3022 C C . THR B 1 97 ? -15.125 3.23 0.58 1 90.25 97 THR B C 1
ATOM 3024 O O . THR B 1 97 ? -15.773 3.477 -0.44 1 90.25 97 THR B O 1
ATOM 3027 N N . CYS B 1 98 ? -15.555 3.383 1.795 1 89.94 98 CYS B N 1
ATOM 3028 C CA . CYS B 1 98 ? -16.828 4.059 2.002 1 89.94 98 CYS B CA 1
ATOM 3029 C C . CYS B 1 98 ? -16.766 5.504 1.532 1 89.94 98 CYS B C 1
ATOM 3031 O O . CYS B 1 98 ? -17.797 6.117 1.244 1 89.94 98 CYS B O 1
ATOM 3033 N N . PHE B 1 99 ? -15.586 6.074 1.342 1 92.94 99 PHE B N 1
ATOM 3034 C CA . PHE B 1 99 ? -15.406 7.488 1.023 1 92.94 99 PHE B CA 1
ATOM 3035 C C . PHE B 1 99 ? -15.641 7.742 -0.46 1 92.94 99 PHE B C 1
ATOM 3037 O O . PHE B 1 99 ? -15.633 8.891 -0.906 1 92.94 99 PHE B O 1
ATOM 3044 N N . GLY B 1 100 ? -15.789 6.688 -1.152 1 87.12 100 GLY B N 1
ATOM 3045 C CA . GLY B 1 100 ? -16.219 6.84 -2.531 1 87.12 100 GLY B CA 1
ATOM 3046 C C . GLY B 1 100 ? -17.609 7.457 -2.652 1 87.12 100 GLY B C 1
ATOM 3047 O O . GLY B 1 100 ? -17.906 8.109 -3.652 1 87.12 100 GLY B O 1
ATOM 3048 N N . ASN B 1 101 ? -18.391 7.23 -1.623 1 88 101 ASN B N 1
ATOM 3049 C CA . ASN B 1 101 ? -19.766 7.68 -1.695 1 88 101 ASN B CA 1
ATOM 3050 C C . ASN B 1 101 ? -20.141 8.539 -0.49 1 88 101 ASN B C 1
ATOM 3052 O O . ASN B 1 101 ? -21.266 9.039 -0.403 1 88 101 ASN B O 1
ATOM 3056 N N . SER B 1 102 ? -19.297 8.609 0.398 1 92.31 102 SER B N 1
ATOM 3057 C CA . SER B 1 102 ? -19.578 9.344 1.628 1 92.31 102 SER B CA 1
ATOM 3058 C C . SER B 1 102 ? -18.328 10.047 2.145 1 92.31 102 SER B C 1
ATOM 3060 O O . SER B 1 102 ? -17.203 9.664 1.801 1 92.31 102 SER B O 1
ATOM 3062 N N . CYS B 1 103 ? -18.531 11.109 2.928 1 95 103 CYS B N 1
ATOM 3063 C CA . CYS B 1 103 ? -17.391 11.773 3.561 1 95 103 CYS B CA 1
ATOM 3064 C C . CYS B 1 103 ? -17.188 11.266 4.984 1 95 103 CYS B C 1
ATOM 3066 O O . CYS B 1 103 ? -16.297 11.734 5.691 1 95 103 CYS B O 1
ATOM 3068 N N . VAL B 1 104 ? -18.047 10.336 5.355 1 96.75 104 VAL B N 1
ATOM 3069 C CA . VAL B 1 104 ? -17.938 9.82 6.715 1 96.75 104 VAL B CA 1
ATOM 3070 C C . VAL B 1 104 ? -17.953 8.297 6.691 1 96.75 104 VAL B C 1
ATOM 3072 O O . VAL B 1 104 ? -18.516 7.688 5.777 1 96.75 104 VAL B O 1
ATOM 3075 N N . TYR B 1 105 ? -17.266 7.664 7.535 1 96.31 105 TYR B N 1
ATOM 3076 C CA . TYR B 1 105 ? -17.359 6.246 7.875 1 96.31 105 TYR B CA 1
ATOM 3077 C C . TYR B 1 105 ? -18.047 6.055 9.211 1 96.31 105 TYR B C 1
ATOM 3079 O O . TYR B 1 105 ? -17.516 6.426 10.258 1 96.31 105 TYR B O 1
ATOM 3087 N N . PHE B 1 106 ? -19.219 5.527 9.141 1 95.25 106 PHE B N 1
ATOM 3088 C CA . PHE B 1 106 ? -19.906 5.145 10.375 1 95.25 106 PHE B CA 1
ATOM 3089 C C . PHE B 1 106 ? -19.562 3.711 10.758 1 95.25 106 PHE B C 1
ATOM 3091 O O . PHE B 1 106 ? -19.922 2.768 10.047 1 95.25 106 PHE B O 1
ATOM 3098 N N . CYS B 1 107 ? -18.906 3.596 11.82 1 93.56 107 CYS B N 1
ATOM 3099 C CA . CYS B 1 107 ? -18.531 2.262 12.273 1 93.56 107 CYS B CA 1
ATOM 3100 C C . CYS B 1 107 ? -19.75 1.451 12.664 1 93.56 107 CYS B C 1
ATOM 3102 O O . CYS B 1 107 ? -20.594 1.923 13.438 1 93.56 107 CYS B O 1
ATOM 3104 N N . PRO B 1 108 ? -19.859 0.244 12.125 1 89.69 108 PRO B N 1
ATOM 3105 C CA . PRO B 1 108 ? -20.953 -0.613 12.562 1 89.69 108 PRO B CA 1
ATOM 3106 C C . PRO B 1 108 ? -20.922 -0.914 14.062 1 89.69 108 PRO B C 1
ATOM 3108 O O . PRO B 1 108 ? -19.875 -0.753 14.695 1 89.69 108 PRO B O 1
ATOM 3111 N N . GLU B 1 109 ? -22.094 -1.235 14.57 1 89.12 109 GLU B N 1
ATOM 3112 C CA . GLU B 1 109 ? -22.188 -1.586 15.984 1 89.12 109 GLU B CA 1
ATOM 3113 C C . GLU B 1 109 ? -21.484 -2.918 16.266 1 89.12 109 GLU B C 1
ATOM 3115 O O . GLU B 1 109 ? -22.141 -3.893 16.641 1 89.12 109 GLU B O 1
ATOM 3120 N N . ASP B 1 110 ? -20.281 -3.027 15.969 1 89.81 110 ASP B N 1
ATOM 3121 C CA . ASP B 1 110 ? -19.391 -4.164 16.141 1 89.81 110 ASP B CA 1
ATOM 3122 C C . ASP B 1 110 ? -18.078 -3.738 16.812 1 89.81 110 ASP B C 1
ATOM 3124 O O . ASP B 1 110 ? -17.266 -3.051 16.203 1 89.81 110 ASP B O 1
ATOM 3128 N N . GLU B 1 111 ? -17.922 -4.211 17.984 1 92.5 111 GLU B N 1
ATOM 3129 C CA . GLU B 1 111 ? -16.766 -3.803 18.781 1 92.5 111 GLU B CA 1
ATOM 3130 C C . GLU B 1 111 ? -15.461 -4.191 18.109 1 92.5 111 GLU B C 1
ATOM 3132 O O . GLU B 1 111 ? -14.453 -3.486 18.234 1 92.5 111 GLU B O 1
ATOM 3137 N N . LYS B 1 112 ? -15.523 -5.312 17.438 1 90.62 112 LYS B N 1
ATOM 3138 C CA . LYS B 1 112 ? -14.312 -5.766 16.75 1 90.62 112 LYS B CA 1
ATOM 3139 C C . LYS B 1 112 ? -13.93 -4.809 15.617 1 90.62 112 LYS B C 1
ATOM 3141 O O . LYS B 1 112 ? -12.75 -4.512 15.422 1 90.62 112 LYS B O 1
ATOM 3146 N N . LYS B 1 113 ? -14.906 -4.352 14.969 1 91.38 113 LYS B N 1
ATOM 3147 C CA . LYS B 1 113 ? -14.648 -3.412 13.883 1 91.38 113 LYS B CA 1
ATOM 3148 C C . LYS B 1 113 ? -14.18 -2.064 14.414 1 91.38 113 LYS B C 1
ATOM 3150 O O . LYS B 1 113 ? -13.281 -1.441 13.836 1 91.38 113 LYS B O 1
ATOM 3155 N N . LYS B 1 114 ? -14.828 -1.705 15.492 1 94.88 114 LYS B N 1
ATOM 3156 C CA . LYS B 1 114 ? -14.406 -0.47 16.141 1 94.88 114 LYS B CA 1
ATOM 3157 C C . LYS B 1 114 ? -12.953 -0.546 16.578 1 94.88 114 LYS B C 1
ATOM 3159 O O . LYS B 1 114 ? -12.164 0.365 16.312 1 94.88 114 LYS B O 1
ATOM 3164 N N . GLU B 1 115 ? -12.609 -1.581 17.172 1 94.56 115 GLU B N 1
ATOM 3165 C CA . GLU B 1 115 ? -11.242 -1.779 17.641 1 94.56 115 GLU B CA 1
ATOM 3166 C C . GLU B 1 115 ? -10.258 -1.832 16.484 1 94.56 115 GLU B C 1
ATOM 3168 O O . GLU B 1 115 ? -9.133 -1.343 16.594 1 94.56 115 GLU B O 1
ATOM 3173 N N . ALA B 1 116 ? -10.703 -2.43 15.438 1 91.75 116 ALA B N 1
ATOM 3174 C CA . ALA B 1 116 ? -9.836 -2.582 14.273 1 91.75 116 ALA B CA 1
ATOM 3175 C C . ALA B 1 116 ? -9.461 -1.224 13.688 1 91.75 116 ALA B C 1
ATOM 3177 O O . ALA B 1 116 ? -8.289 -0.945 13.438 1 91.75 116 ALA B O 1
ATOM 3178 N N . VAL B 1 117 ? -10.461 -0.402 13.516 1 95.19 117 VAL B N 1
ATOM 3179 C CA . VAL B 1 117 ? -10.227 0.903 12.906 1 95.19 117 VAL B CA 1
ATOM 3180 C C . VAL B 1 117 ? -9.312 1.734 13.805 1 95.19 117 VAL B C 1
ATOM 3182 O O . VAL B 1 117 ? -8.367 2.369 13.32 1 95.19 117 VAL B O 1
ATOM 3185 N N . ILE B 1 118 ? -9.516 1.663 15.062 1 96.69 118 ILE B N 1
ATOM 3186 C CA . ILE B 1 118 ? -8.75 2.443 16.031 1 96.69 118 ILE B CA 1
ATOM 3187 C C . ILE B 1 118 ? -7.316 1.915 16.094 1 96.69 118 ILE B C 1
ATOM 3189 O O . ILE B 1 118 ? -6.359 2.691 16.078 1 96.69 118 ILE B O 1
ATOM 3193 N N . THR B 1 119 ? -7.188 0.663 16.109 1 95.12 119 THR B N 1
ATOM 3194 C CA . THR B 1 119 ? -5.871 0.04 16.156 1 95.12 119 THR B CA 1
ATOM 3195 C C . THR B 1 119 ? -5.062 0.375 14.906 1 95.12 119 THR B C 1
ATOM 3197 O O . THR B 1 119 ? -3.855 0.604 14.977 1 95.12 119 THR B O 1
ATOM 3200 N N . ARG B 1 120 ? -5.727 0.42 13.812 1 94.81 120 ARG B N 1
ATOM 3201 C CA . ARG B 1 120 ? -5.047 0.684 12.547 1 94.81 120 ARG B CA 1
ATOM 3202 C C . ARG B 1 120 ? -4.504 2.107 12.508 1 94.81 120 ARG B C 1
ATOM 3204 O O . ARG B 1 120 ? -3.359 2.33 12.109 1 94.81 120 ARG B O 1
ATOM 3211 N N . ILE B 1 121 ? -5.301 3.051 12.898 1 96.44 121 ILE B N 1
ATOM 3212 C CA . ILE B 1 121 ? -4.816 4.426 12.844 1 96.44 121 ILE B CA 1
ATOM 3213 C C . ILE B 1 121 ? -3.707 4.629 13.875 1 96.44 121 ILE B C 1
ATOM 3215 O O . ILE B 1 121 ? -2.75 5.363 13.625 1 96.44 121 ILE B O 1
ATOM 3219 N N . LEU B 1 122 ? -3.848 4.043 15 1 93.88 122 LEU B N 1
ATOM 3220 C CA . LEU B 1 122 ? -2.811 4.172 16.016 1 93.88 122 LEU B CA 1
ATOM 3221 C C . LEU B 1 122 ? -1.518 3.5 15.57 1 93.88 122 LEU B C 1
ATOM 3223 O O . LEU B 1 122 ? -0.424 3.994 15.852 1 93.88 122 LEU B O 1
ATOM 3227 N N . GLY B 1 123 ? -1.647 2.365 14.922 1 92.62 123 GLY B N 1
ATOM 3228 C CA . GLY B 1 123 ? -0.477 1.73 14.344 1 92.62 123 GLY B CA 1
ATOM 3229 C C . GLY B 1 123 ? 0.234 2.607 13.328 1 92.62 123 GLY B C 1
ATOM 3230 O O . GLY B 1 123 ? 1.466 2.643 13.281 1 92.62 123 GLY B O 1
ATOM 3231 N N . LEU B 1 124 ? -0.567 3.244 12.539 1 93.44 124 LEU B N 1
ATOM 3232 C CA . LEU B 1 124 ? -0.029 4.188 11.562 1 93.44 124 LEU B CA 1
ATOM 3233 C C . LEU B 1 124 ? 0.733 5.309 12.266 1 93.44 124 LEU B C 1
ATOM 3235 O O . LEU B 1 124 ? 1.855 5.641 11.875 1 93.44 124 LEU B O 1
ATOM 3239 N N . LEU B 1 125 ? 0.144 5.832 13.328 1 88.94 125 LEU B N 1
ATOM 3240 C CA . LEU B 1 125 ? 0.773 6.898 14.094 1 88.94 125 LEU B CA 1
ATOM 3241 C C . LEU B 1 125 ? 2.094 6.434 14.695 1 88.94 125 LEU B C 1
ATOM 3243 O O . LEU B 1 125 ? 3.1 7.141 14.625 1 88.94 125 LEU B O 1
ATOM 3247 N N . ASP B 1 126 ? 2.072 5.301 15.227 1 88.38 126 ASP B N 1
ATOM 3248 C CA . ASP B 1 126 ? 3.271 4.738 15.836 1 88.38 126 ASP B CA 1
ATOM 3249 C C . ASP B 1 126 ? 4.391 4.578 14.812 1 88.38 126 ASP B C 1
ATOM 3251 O O . ASP B 1 126 ? 5.551 4.883 15.094 1 88.38 126 ASP B O 1
ATOM 3255 N N . SER B 1 127 ? 3.98 4.059 13.703 1 87 127 SER B N 1
ATOM 3256 C CA . SER B 1 127 ? 4.957 3.871 12.633 1 87 127 SER B CA 1
ATOM 3257 C C . SER B 1 127 ? 5.543 5.203 12.18 1 87 127 SER B C 1
ATOM 3259 O O . SER B 1 127 ? 6.75 5.309 11.945 1 87 127 SER B O 1
ATOM 3261 N N . PHE B 1 128 ? 4.707 6.133 12.055 1 83.12 128 PHE B N 1
ATOM 3262 C CA . PHE B 1 128 ? 5.121 7.453 11.586 1 83.12 128 PHE B CA 1
ATOM 3263 C C . PHE B 1 128 ? 6.09 8.094 12.57 1 83.12 128 PHE B C 1
ATOM 3265 O O . PHE B 1 128 ? 7.039 8.766 12.164 1 83.12 128 PHE B O 1
ATOM 3272 N N . LEU B 1 129 ? 5.867 7.875 13.781 1 75.06 129 LEU B N 1
ATOM 3273 C CA . LEU B 1 129 ? 6.625 8.555 14.828 1 75.06 129 LEU B CA 1
ATOM 3274 C C . LEU B 1 129 ? 7.863 7.758 15.211 1 75.06 129 LEU B C 1
ATOM 3276 O O . LEU B 1 129 ? 8.703 8.242 15.977 1 75.06 129 LEU B O 1
ATOM 3280 N N . SER B 1 130 ? 7.957 6.586 14.703 1 75.38 130 SER B N 1
ATOM 3281 C CA . SER B 1 130 ? 9.094 5.738 15.062 1 75.38 130 SER B CA 1
ATOM 3282 C C . SER B 1 130 ? 10.375 6.234 14.414 1 75.38 130 SER B C 1
ATOM 3284 O O . SER B 1 130 ? 10.375 6.664 13.258 1 75.38 130 SER B O 1
ATOM 3286 N N . PRO B 1 131 ? 11.461 6.191 15.227 1 63.94 131 PRO B N 1
ATOM 3287 C CA . PRO B 1 131 ? 12.75 6.48 14.602 1 63.94 131 PRO B CA 1
ATOM 3288 C C . PRO B 1 131 ? 13.086 5.52 13.461 1 63.94 131 PRO B C 1
ATOM 3290 O O . PRO B 1 131 ? 12.773 4.328 13.547 1 63.94 131 PRO B O 1
ATOM 3293 N N . GLY B 1 132 ? 13.68 5.988 12.328 1 64.69 132 GLY B N 1
ATOM 3294 C CA . GLY B 1 132 ? 13.977 5.133 11.195 1 64.69 132 GLY B CA 1
ATOM 3295 C C . GLY B 1 132 ? 12.75 4.734 10.398 1 64.69 132 GLY B C 1
ATOM 3296 O O . GLY B 1 132 ? 12.664 3.617 9.891 1 64.69 132 GLY B O 1
ATOM 3297 N N . GLN B 1 133 ? 11.867 5.562 10.461 1 67.69 133 GLN B N 1
ATOM 3298 C CA . GLN B 1 133 ? 10.594 5.371 9.766 1 67.69 133 GLN B CA 1
ATOM 3299 C C . GLN B 1 133 ? 10.812 4.73 8.391 1 67.69 133 GLN B C 1
ATOM 3301 O O . GLN B 1 133 ? 11.711 5.137 7.648 1 67.69 133 GLN B O 1
ATOM 3306 N N . ASN B 1 134 ? 10.062 3.635 8.18 1 78.38 134 ASN B N 1
ATOM 3307 C CA . ASN B 1 134 ? 10 2.957 6.895 1 78.38 134 ASN B CA 1
ATOM 3308 C C . ASN B 1 134 ? 8.758 3.361 6.109 1 78.38 134 ASN B C 1
ATOM 3310 O O . ASN B 1 134 ? 7.633 3.043 6.512 1 78.38 134 ASN B O 1
ATOM 3314 N N . SER B 1 135 ? 9.031 4.168 5.055 1 82.06 135 SER B N 1
ATOM 3315 C CA . SER B 1 135 ? 7.922 4.719 4.285 1 82.06 135 SER B CA 1
ATOM 3316 C C . SER B 1 135 ? 7.008 3.613 3.766 1 82.06 135 SER B C 1
ATOM 3318 O O . SER B 1 135 ? 5.789 3.785 3.701 1 82.06 135 SER B O 1
ATOM 3320 N N . LEU B 1 136 ? 7.539 2.477 3.447 1 87.81 136 LEU B N 1
ATOM 3321 C CA . LEU B 1 136 ? 6.727 1.382 2.93 1 87.81 136 LEU B CA 1
ATOM 3322 C C . LEU B 1 136 ? 5.82 0.813 4.02 1 87.81 136 LEU B C 1
ATOM 3324 O O . LEU B 1 136 ? 4.645 0.543 3.775 1 87.81 136 LEU B O 1
ATOM 3328 N N . THR B 1 137 ? 6.402 0.7 5.195 1 89.31 137 THR B N 1
ATOM 3329 C CA . THR B 1 137 ? 5.613 0.222 6.328 1 89.31 137 THR B CA 1
ATOM 3330 C C . THR B 1 137 ? 4.484 1.196 6.648 1 89.31 137 THR B C 1
ATOM 3332 O O . THR B 1 137 ? 3.354 0.78 6.91 1 89.31 137 THR B O 1
ATOM 3335 N N . LEU B 1 138 ? 4.824 2.43 6.582 1 89.5 138 LEU B N 1
ATOM 3336 C CA . LEU B 1 138 ? 3.832 3.467 6.84 1 89.5 138 LEU B CA 1
ATOM 3337 C C . LEU B 1 138 ? 2.697 3.398 5.824 1 89.5 138 LEU B C 1
ATOM 3339 O O . LEU B 1 138 ? 1.522 3.424 6.199 1 89.5 138 LEU B O 1
ATOM 3343 N N . ILE B 1 139 ? 3.016 3.223 4.617 1 90.69 139 ILE B N 1
ATOM 3344 C CA . ILE B 1 139 ? 2.035 3.094 3.543 1 90.69 139 ILE B CA 1
ATOM 3345 C C . ILE B 1 139 ? 1.194 1.839 3.76 1 90.69 139 ILE B C 1
ATOM 3347 O O . ILE B 1 139 ? -0.017 1.849 3.529 1 90.69 139 ILE B O 1
ATOM 3351 N N . GLY B 1 140 ? 1.851 0.848 4.203 1 93 140 GLY B N 1
ATOM 3352 C CA . GLY B 1 140 ? 1.128 -0.369 4.535 1 93 140 GLY B CA 1
ATOM 3353 C C . GLY B 1 140 ? 0.062 -0.16 5.594 1 93 140 GLY B C 1
ATOM 3354 O O . GLY B 1 140 ? -1.07 -0.623 5.441 1 93 140 GLY B O 1
ATOM 3355 N N . HIS B 1 141 ? 0.422 0.509 6.637 1 93.38 141 HIS B N 1
ATOM 3356 C CA . HIS B 1 141 ? -0.539 0.825 7.688 1 93.38 141 HIS B CA 1
ATOM 3357 C C . HIS B 1 141 ? -1.696 1.655 7.145 1 93.38 141 HIS B C 1
ATOM 3359 O O . HIS B 1 141 ? -2.846 1.464 7.543 1 93.38 141 HIS B O 1
ATOM 3365 N N . PHE B 1 142 ? -1.346 2.502 6.305 1 96 142 PHE B N 1
ATOM 3366 C CA . PHE B 1 142 ? -2.367 3.355 5.711 1 96 142 PHE B CA 1
ATOM 3367 C C . PHE B 1 142 ? -3.354 2.531 4.895 1 96 142 PHE B C 1
ATOM 3369 O O . PHE B 1 142 ? -4.566 2.709 5.012 1 96 142 PHE B O 1
ATOM 3376 N N . PHE B 1 143 ? -2.883 1.658 4.117 1 93.25 143 PHE B N 1
ATOM 3377 C CA . PHE B 1 143 ? -3.75 0.803 3.314 1 93.25 143 PHE B CA 1
ATOM 3378 C C . PHE B 1 143 ? -4.617 -0.078 4.207 1 93.25 143 PHE B C 1
ATOM 3380 O O . PHE B 1 143 ? -5.773 -0.352 3.881 1 93.25 143 PHE B O 1
ATOM 3387 N N . GLN B 1 144 ? -4.047 -0.538 5.238 1 92.94 144 GLN B N 1
ATOM 3388 C CA . GLN B 1 144 ? -4.828 -1.352 6.16 1 92.94 144 GLN B CA 1
ATOM 3389 C C . GLN B 1 144 ? -5.941 -0.532 6.809 1 92.94 144 GLN B C 1
ATOM 3391 O O . GLN B 1 144 ? -7.035 -1.044 7.051 1 92.94 144 GLN B O 1
ATOM 3396 N N . LEU B 1 145 ? -5.648 0.705 7.086 1 95.5 145 LEU B N 1
ATOM 3397 C CA . LEU B 1 145 ? -6.68 1.604 7.598 1 95.5 145 LEU B CA 1
ATOM 3398 C C . LEU B 1 145 ? -7.816 1.748 6.594 1 95.5 145 LEU B C 1
ATOM 3400 O O . LEU B 1 145 ? -8.984 1.579 6.945 1 95.5 145 LEU B O 1
ATOM 3404 N N . LEU B 1 146 ? -7.434 2.021 5.375 1 94.19 146 LEU B N 1
ATOM 3405 C CA . LEU B 1 146 ? -8.445 2.152 4.328 1 94.19 146 LEU B CA 1
ATOM 3406 C C . LEU B 1 146 ? -9.242 0.863 4.184 1 94.19 146 LEU B C 1
ATOM 3408 O O . LEU B 1 146 ? -10.461 0.903 3.979 1 94.19 146 LEU B O 1
ATOM 3412 N N . GLY B 1 147 ? -8.555 -0.238 4.305 1 92.19 147 GLY B N 1
ATOM 3413 C CA . GLY B 1 147 ? -9.219 -1.528 4.191 1 92.19 147 GLY B CA 1
ATOM 3414 C C . GLY B 1 147 ? -10.289 -1.742 5.246 1 92.19 147 GLY B C 1
ATOM 3415 O O . GLY B 1 147 ? -11.289 -2.42 4.992 1 92.19 147 GLY B O 1
ATOM 3416 N N . SER B 1 148 ? -10.102 -1.234 6.391 1 91.12 148 SER B N 1
ATOM 3417 C CA . SER B 1 148 ? -11.055 -1.385 7.48 1 91.12 148 SER B CA 1
ATOM 3418 C C . SER B 1 148 ? -12.32 -0.574 7.223 1 91.12 148 SER B C 1
ATOM 3420 O O . SER B 1 148 ? -13.344 -0.782 7.879 1 91.12 148 SER B O 1
ATOM 3422 N N . MET B 1 149 ? -12.234 0.322 6.258 1 91.5 149 MET B N 1
ATOM 3423 C CA . MET B 1 149 ? -13.375 1.187 5.949 1 91.5 149 MET B CA 1
ATOM 3424 C C . MET B 1 149 ? -13.977 0.835 4.59 1 91.5 149 MET B C 1
ATOM 3426 O O . MET B 1 149 ? -14.711 1.631 4.012 1 91.5 149 MET B O 1
ATOM 3430 N N . GLN B 1 150 ? -13.391 -0.21 4.043 1 82.62 150 GLN B N 1
ATOM 3431 C CA . GLN B 1 150 ? -13.914 -0.663 2.758 1 82.62 150 GLN B CA 1
ATOM 3432 C C . GLN B 1 150 ? -15.359 -1.131 2.889 1 82.62 150 GLN B C 1
ATOM 3434 O O . GLN B 1 150 ? -15.719 -1.789 3.867 1 82.62 150 GLN B O 1
ATOM 3439 N N . GLU B 1 151 ? -16.156 -0.49 1.988 1 66.25 151 GLU B N 1
ATOM 3440 C CA . GLU B 1 151 ? -17.547 -0.942 1.975 1 66.25 151 GLU B CA 1
ATOM 3441 C C . GLU B 1 151 ? -17.641 -2.432 1.653 1 66.25 151 GLU B C 1
ATOM 3443 O O . GLU B 1 151 ? -16.859 -2.947 0.85 1 66.25 151 GLU B O 1
ATOM 3448 N N . GLN B 1 152 ? -18.062 -3.166 2.699 1 56.59 152 GLN B N 1
ATOM 3449 C CA . GLN B 1 152 ? -18.266 -4.578 2.389 1 56.59 152 GLN B CA 1
ATOM 3450 C C . GLN B 1 152 ? -18.906 -4.75 1.018 1 56.59 152 GLN B C 1
ATOM 3452 O O . GLN B 1 152 ? -19.875 -4.055 0.686 1 56.59 152 GLN B O 1
ATOM 3457 N N . GLU B 1 153 ? -18.109 -4.809 0.069 1 50.66 153 GLU B N 1
ATOM 3458 C CA . GLU B 1 153 ? -18.828 -5.195 -1.137 1 50.66 153 GLU B CA 1
ATOM 3459 C C . GLU B 1 153 ? -20 -6.109 -0.804 1 50.66 153 GLU B C 1
ATOM 3461 O O . GLU B 1 153 ? -19.891 -6.992 0.049 1 50.66 153 GLU B O 1
ATOM 3466 N N . PRO B 1 154 ? -21.203 -5.555 -0.981 1 42.47 154 PRO B N 1
ATOM 3467 C CA . PRO B 1 154 ? -22.25 -6.559 -0.771 1 42.47 154 PRO B CA 1
ATOM 3468 C C . PRO B 1 154 ? -21.797 -7.965 -1.175 1 42.47 154 PRO B C 1
ATOM 3470 O O . PRO B 1 154 ? -21.266 -8.156 -2.27 1 42.47 154 PRO B O 1
ATOM 3473 N N . THR B 1 155 ? -21.156 -8.578 -0.295 1 43.16 155 THR B N 1
ATOM 3474 C CA . THR B 1 155 ? -21.188 -10 -0.626 1 43.16 155 THR B CA 1
ATOM 3475 C C . THR B 1 155 ? -22.484 -10.359 -1.333 1 43.16 155 THR B C 1
ATOM 3477 O O . THR B 1 155 ? -23.484 -10.672 -0.682 1 43.16 155 THR B O 1
ATOM 3480 N N . SER B 1 156 ? -23.172 -9.422 -1.836 1 38.69 156 SER B N 1
ATOM 3481 C CA . SER B 1 156 ? -24.281 -10.18 -2.404 1 38.69 156 SER B CA 1
ATOM 3482 C C . SER B 1 156 ? -23.828 -11.57 -2.836 1 38.69 156 SER B C 1
ATOM 3484 O O . SER B 1 156 ? -22.953 -11.711 -3.688 1 38.69 156 SER B O 1
ATOM 3486 N N . ARG B 1 157 ? -23.766 -12.328 -1.893 1 41.56 157 ARG B N 1
ATOM 3487 C CA . ARG B 1 157 ? -23.938 -13.766 -2.088 1 41.56 157 ARG B CA 1
ATOM 3488 C C . ARG B 1 157 ? -24.641 -14.062 -3.408 1 41.56 157 ARG B C 1
ATOM 3490 O O . ARG B 1 157 ? -25.078 -15.188 -3.646 1 41.56 157 ARG B O 1
ATOM 3497 N N . GLU B 1 158 ? -25.297 -13.055 -3.787 1 42.81 158 GLU B N 1
ATOM 3498 C CA . GLU B 1 158 ? -25.859 -13.688 -4.977 1 42.81 158 GLU B CA 1
ATOM 3499 C C . GLU B 1 158 ? -24.766 -14.414 -5.773 1 42.81 158 GLU B C 1
ATOM 3501 O O . GLU B 1 158 ? -23.797 -13.797 -6.211 1 42.81 158 GLU B O 1
ATOM 3506 N N . ASN B 1 159 ? -24.328 -15.516 -5.188 1 49.94 159 ASN B N 1
ATOM 3507 C CA . ASN B 1 159 ? -23.766 -16.75 -5.715 1 49.94 159 ASN B CA 1
ATOM 3508 C C . ASN B 1 159 ? -23.797 -16.781 -7.242 1 49.94 159 ASN B C 1
ATOM 3510 O O . ASN B 1 159 ? -24.703 -17.375 -7.832 1 49.94 159 ASN B O 1
ATOM 3514 N N . TYR B 1 160 ? -23.328 -15.773 -7.859 1 64.06 160 TYR B N 1
ATOM 3515 C CA . TYR B 1 160 ? -23.469 -15.953 -9.305 1 64.06 160 TYR B CA 1
ATOM 3516 C C . TYR B 1 160 ? -22.391 -16.875 -9.844 1 64.06 160 TYR B C 1
ATOM 3518 O O . TYR B 1 160 ? -21.203 -16.688 -9.578 1 64.06 160 TYR B O 1
ATOM 3526 N N . PRO B 1 161 ? -22.844 -18.062 -10.117 1 77.75 161 PRO B N 1
ATOM 3527 C CA . PRO B 1 161 ? -21.969 -19.016 -10.789 1 77.75 161 PRO B CA 1
ATOM 3528 C C . PRO B 1 161 ? -20.906 -18.344 -11.656 1 77.75 161 PRO B C 1
ATOM 3530 O O . PRO B 1 161 ? -19.766 -18.781 -11.68 1 77.75 161 PRO B O 1
ATOM 3533 N N . ARG B 1 162 ? -21.328 -17.219 -12.078 1 81.75 162 ARG B N 1
ATOM 3534 C CA . ARG B 1 162 ? -20.406 -16.531 -12.984 1 81.75 162 ARG B CA 1
ATOM 3535 C C . ARG B 1 162 ? -19.266 -15.875 -12.211 1 81.75 162 ARG B C 1
ATOM 3537 O O . ARG B 1 162 ? -18.125 -15.859 -12.68 1 81.75 162 ARG B O 1
ATOM 3544 N N . GLN B 1 163 ? -19.609 -15.367 -11.062 1 79.44 163 GLN B N 1
ATOM 3545 C CA . GLN B 1 163 ? -18.562 -14.734 -10.25 1 79.44 163 GLN B CA 1
ATOM 3546 C C . GLN B 1 163 ? -17.562 -15.773 -9.758 1 79.44 163 GLN B C 1
ATOM 3548 O O . GLN B 1 163 ? -16.359 -15.516 -9.75 1 79.44 163 GLN B O 1
ATOM 3553 N N . TYR B 1 164 ? -18.062 -16.875 -9.359 1 84.06 164 TYR B N 1
ATOM 3554 C CA . TYR B 1 164 ? -17.188 -17.953 -8.922 1 84.06 164 TYR B CA 1
ATOM 3555 C C . TYR B 1 164 ? -16.312 -18.438 -10.07 1 84.06 164 TYR B C 1
ATOM 3557 O O . TYR B 1 164 ? -15.125 -18.703 -9.875 1 84.06 164 TYR B O 1
ATOM 3565 N N . LEU B 1 165 ? -16.969 -18.516 -11.219 1 89.62 165 LEU B N 1
ATOM 3566 C CA . LEU B 1 165 ? -16.219 -18.953 -12.391 1 89.62 165 LEU B CA 1
ATOM 3567 C C . LEU B 1 165 ? -15.07 -17.984 -12.688 1 89.62 165 LEU B C 1
ATOM 3569 O O . LEU B 1 165 ? -13.938 -18.422 -12.898 1 89.62 165 LEU B O 1
ATOM 3573 N N . LEU B 1 166 ? -15.383 -16.75 -12.672 1 85.06 166 LEU B N 1
ATOM 3574 C CA . LEU B 1 166 ? -14.375 -15.734 -12.992 1 85.06 166 LEU B CA 1
ATOM 3575 C C . LEU B 1 166 ? -13.242 -15.758 -11.977 1 85.06 166 LEU B C 1
ATOM 3577 O O . LEU B 1 166 ? -12.07 -15.648 -12.352 1 85.06 166 LEU B O 1
ATOM 3581 N N . LYS B 1 167 ? -13.586 -15.883 -10.766 1 81.94 167 LYS B N 1
ATOM 3582 C CA . LYS B 1 167 ? -12.578 -15.961 -9.719 1 81.94 167 LYS B CA 1
ATOM 3583 C C . LYS B 1 167 ? -11.703 -17.203 -9.891 1 81.94 167 LYS B C 1
ATOM 3585 O O . LYS B 1 167 ? -10.484 -17.141 -9.68 1 81.94 167 LYS B O 1
ATOM 3590 N N . ALA B 1 168 ? -12.32 -18.266 -10.242 1 89.31 168 ALA B N 1
ATOM 3591 C CA . ALA B 1 168 ? -11.594 -19.516 -10.461 1 89.31 168 ALA B CA 1
ATOM 3592 C C . ALA B 1 168 ? -10.641 -19.391 -11.641 1 89.31 168 ALA B C 1
ATOM 3594 O O . ALA B 1 168 ? -9.477 -19.812 -11.555 1 89.31 168 ALA B O 1
ATOM 3595 N N . MET B 1 169 ? -11.164 -18.828 -12.695 1 90.19 169 MET B N 1
ATOM 3596 C CA . MET B 1 169 ? -10.344 -18.641 -13.883 1 90.19 169 MET B CA 1
ATOM 3597 C C . MET B 1 169 ? -9.172 -17.703 -13.594 1 90.19 169 MET B C 1
ATOM 3599 O O . MET B 1 169 ? -8.047 -17.953 -14.055 1 90.19 169 MET B O 1
ATOM 3603 N N . GLU B 1 170 ? -9.445 -16.672 -12.852 1 82.31 170 GLU B N 1
ATOM 3604 C CA . GLU B 1 170 ? -8.383 -15.758 -12.453 1 82.31 170 GLU B CA 1
ATOM 3605 C C . GLU B 1 170 ? -7.316 -16.469 -11.625 1 82.31 170 GLU B C 1
ATOM 3607 O O . GLU B 1 170 ? -6.121 -16.25 -11.844 1 82.31 170 GLU B O 1
ATOM 3612 N N . TYR B 1 171 ? -7.773 -17.25 -10.75 1 83.44 171 TYR B N 1
ATOM 3613 C CA . TYR B 1 171 ? -6.844 -18.047 -9.945 1 83.44 171 TYR B CA 1
ATOM 3614 C C . TYR B 1 171 ? -5.965 -18.922 -10.828 1 83.44 171 TYR B C 1
ATOM 3616 O O . TYR B 1 171 ? -4.746 -18.969 -10.656 1 83.44 171 TYR B O 1
ATOM 3624 N N . MET B 1 172 ? -6.574 -19.578 -11.703 1 89.88 172 MET B N 1
ATOM 3625 C CA . MET B 1 172 ? -5.848 -20.484 -12.586 1 89.88 172 MET B CA 1
ATOM 3626 C C . MET B 1 172 ? -4.859 -19.719 -13.461 1 89.88 172 MET B C 1
ATOM 3628 O O . MET B 1 172 ? -3.725 -20.156 -13.656 1 89.88 172 MET B O 1
ATOM 3632 N N . ASN B 1 173 ? -5.285 -18.594 -13.914 1 85.94 173 ASN B N 1
ATOM 3633 C CA . ASN B 1 173 ? -4.441 -17.766 -14.766 1 85.94 173 ASN B CA 1
ATOM 3634 C C . ASN B 1 173 ? -3.205 -17.281 -14.023 1 85.94 173 ASN B C 1
ATOM 3636 O O . ASN B 1 173 ? -2.137 -17.109 -14.617 1 85.94 173 ASN B O 1
ATOM 3640 N N . ASN B 1 174 ? -3.402 -17.141 -12.812 1 77.88 174 ASN B N 1
ATOM 3641 C CA . ASN B 1 174 ? -2.326 -16.547 -12.031 1 77.88 174 ASN B CA 1
ATOM 3642 C C . ASN B 1 174 ? -1.435 -17.609 -11.406 1 77.88 174 ASN B C 1
ATOM 3644 O O . ASN B 1 174 ? -0.326 -17.312 -10.953 1 77.88 174 ASN B O 1
ATOM 3648 N N . ASN B 1 175 ? -1.892 -18.891 -11.414 1 81.44 175 ASN B N 1
ATOM 3649 C CA . ASN B 1 175 ? -1.171 -19.906 -10.664 1 81.44 175 ASN B CA 1
ATOM 3650 C C . ASN B 1 175 ? -0.909 -21.156 -11.516 1 81.44 175 ASN B C 1
ATOM 3652 O O . ASN B 1 175 ? -0.44 -22.172 -11.008 1 81.44 175 ASN B O 1
ATOM 3656 N N . TYR B 1 176 ? -1.229 -21.078 -12.766 1 86.88 176 TYR B N 1
ATOM 3657 C CA . TYR B 1 176 ? -1.176 -22.25 -13.625 1 86.88 176 TYR B CA 1
ATOM 3658 C C . TYR B 1 176 ? 0.216 -22.875 -13.617 1 86.88 176 TYR B C 1
ATOM 3660 O O . TYR B 1 176 ? 0.376 -24.062 -13.922 1 86.88 176 TYR B O 1
ATOM 3668 N N . SER B 1 177 ? 1.225 -22.078 -13.359 1 84.62 177 SER B N 1
ATOM 3669 C CA . SER B 1 177 ? 2.607 -22.547 -13.445 1 84.62 177 SER B CA 1
ATOM 3670 C C . SER B 1 177 ? 2.988 -23.375 -12.219 1 84.62 177 SER B C 1
ATOM 3672 O O . SER B 1 177 ? 4.027 -24.031 -12.211 1 84.62 177 SER B O 1
ATOM 3674 N N . TYR B 1 178 ? 2.205 -23.391 -11.242 1 78.06 178 TYR B N 1
ATOM 3675 C CA . TYR B 1 178 ? 2.475 -24.109 -10.008 1 78.06 178 TYR B CA 1
ATOM 3676 C C . TYR B 1 178 ? 1.667 -25.406 -9.945 1 78.06 178 TYR B C 1
ATOM 3678 O O . TYR B 1 178 ? 0.826 -25.656 -10.812 1 78.06 178 TYR B O 1
ATOM 3686 N N . ASN B 1 179 ? 2.074 -26.172 -8.984 1 80.44 179 ASN B N 1
ATOM 3687 C CA . ASN B 1 179 ? 1.352 -27.422 -8.797 1 80.44 179 ASN B CA 1
ATOM 3688 C C . ASN B 1 179 ? 0.057 -27.203 -8.023 1 80.44 179 ASN B C 1
ATOM 3690 O O . ASN B 1 179 ? -0.09 -27.719 -6.906 1 80.44 179 ASN B O 1
ATOM 3694 N N . ILE B 1 180 ? -0.896 -26.562 -8.719 1 83.75 180 ILE B N 1
ATOM 3695 C CA . ILE B 1 180 ? -2.156 -26.281 -8.039 1 83.75 180 ILE B CA 1
ATOM 3696 C C . ILE B 1 180 ? -3.148 -27.406 -8.312 1 83.75 180 ILE B C 1
ATOM 3698 O O . ILE B 1 180 ? -3.17 -27.969 -9.414 1 83.75 180 ILE B O 1
ATOM 3702 N N . ARG B 1 181 ? -3.934 -27.828 -7.234 1 87.62 181 ARG B N 1
ATOM 3703 C CA . ARG B 1 181 ? -5.027 -28.797 -7.336 1 87.62 181 ARG B CA 1
ATOM 3704 C C . ARG B 1 181 ? -6.367 -28.078 -7.48 1 87.62 181 ARG B C 1
ATOM 3706 O O . ARG B 1 181 ? -6.504 -26.922 -7.098 1 87.62 181 ARG B O 1
ATOM 3713 N N . ILE B 1 182 ? -7.227 -28.828 -8.055 1 92.5 182 ILE B N 1
ATOM 3714 C CA . ILE B 1 182 ? -8.562 -28.266 -8.219 1 92.5 182 ILE B CA 1
ATOM 3715 C C . ILE B 1 182 ? -9.141 -27.906 -6.848 1 92.5 182 ILE B C 1
ATOM 3717 O O . ILE B 1 182 ? -9.867 -26.922 -6.711 1 92.5 182 ILE B O 1
ATOM 3721 N N . SER B 1 183 ? -8.773 -28.688 -5.867 1 90.62 183 SER B N 1
ATOM 3722 C CA . SER B 1 183 ? -9.227 -28.422 -4.508 1 90.62 183 SER B CA 1
ATOM 3723 C C . SER B 1 183 ? -8.719 -27.078 -4.008 1 90.62 183 SER B C 1
ATOM 3725 O O . SER B 1 183 ? -9.398 -26.391 -3.246 1 90.62 183 SER B O 1
ATOM 3727 N N . ASP B 1 184 ? -7.5 -26.734 -4.371 1 84.75 184 ASP B N 1
ATOM 3728 C CA . ASP B 1 184 ? -6.938 -25.438 -3.998 1 84.75 184 ASP B CA 1
ATOM 3729 C C . ASP B 1 184 ? -7.762 -24.297 -4.578 1 84.75 184 ASP B C 1
ATOM 3731 O O . ASP B 1 184 ? -7.996 -23.281 -3.906 1 84.75 184 ASP B O 1
ATOM 3735 N N . ILE B 1 185 ? -8.227 -24.484 -5.762 1 88.44 185 ILE B N 1
ATOM 3736 C CA . ILE B 1 185 ? -9.016 -23.484 -6.457 1 88.44 185 ILE B CA 1
ATOM 3737 C C . ILE B 1 185 ? -10.375 -23.328 -5.773 1 88.44 185 ILE B C 1
ATOM 3739 O O . ILE B 1 185 ? -10.828 -22.219 -5.516 1 88.44 185 ILE B O 1
ATOM 3743 N N . ALA B 1 186 ? -10.969 -24.469 -5.543 1 88.62 186 ALA B N 1
ATOM 3744 C CA . ALA B 1 186 ? -12.273 -24.484 -4.891 1 88.62 186 ALA B CA 1
ATOM 3745 C C . ALA B 1 186 ? -12.211 -23.781 -3.533 1 88.62 186 ALA B C 1
ATOM 3747 O O . ALA B 1 186 ? -13.078 -22.969 -3.199 1 88.62 186 ALA B O 1
ATOM 3748 N N . SER B 1 187 ? -11.195 -24.109 -2.789 1 81.69 187 SER B N 1
ATOM 3749 C CA . SER B 1 187 ? -11 -23.5 -1.474 1 81.69 187 SER B CA 1
ATOM 3750 C C . SER B 1 187 ? -10.82 -22 -1.578 1 81.69 187 SER B C 1
ATOM 3752 O O . SER B 1 187 ? -11.383 -21.25 -0.778 1 81.69 187 SER B O 1
ATOM 3754 N N . TYR B 1 188 ? -10.125 -21.625 -2.506 1 76.19 188 TYR B N 1
ATOM 3755 C CA . TYR B 1 188 ? -9.852 -20.203 -2.707 1 76.19 188 TYR B CA 1
ATOM 3756 C C . TYR B 1 188 ? -11.141 -19.422 -2.979 1 76.19 188 TYR B C 1
ATOM 3758 O O . TYR B 1 188 ? -11.328 -18.328 -2.469 1 76.19 188 TYR B O 1
ATOM 3766 N N . ILE B 1 189 ? -11.977 -19.984 -3.811 1 80.12 189 ILE B N 1
ATOM 3767 C CA . ILE B 1 189 ? -13.164 -19.219 -4.199 1 80.12 189 ILE B CA 1
ATOM 3768 C C . ILE B 1 189 ? -14.305 -19.516 -3.232 1 80.12 189 ILE B C 1
ATOM 3770 O O . ILE B 1 189 ? -15.406 -18.984 -3.387 1 80.12 189 ILE B O 1
ATOM 3774 N N . GLY B 1 190 ? -14.031 -20.453 -2.291 1 78.19 190 GLY B N 1
ATOM 3775 C CA . GLY B 1 190 ? -14.961 -20.672 -1.198 1 78.19 190 GLY B CA 1
ATOM 3776 C C . GLY B 1 190 ? -16.094 -21.625 -1.562 1 78.19 190 GLY B C 1
ATOM 3777 O O . GLY B 1 190 ? -17.234 -21.422 -1.143 1 78.19 190 GLY B O 1
ATOM 3778 N N . VAL B 1 191 ? -15.875 -22.594 -2.459 1 85.44 191 VAL B N 1
ATOM 3779 C CA . VAL B 1 191 ? -16.906 -23.562 -2.832 1 85.44 191 VAL B CA 1
ATOM 3780 C C . VAL B 1 191 ? -16.328 -24.969 -2.756 1 85.44 191 VAL B C 1
ATOM 3782 O O . VAL B 1 191 ? -15.125 -25.141 -2.496 1 85.44 191 VAL B O 1
ATOM 3785 N N . ASP B 1 192 ? -17.172 -25.922 -2.885 1 89.12 192 ASP B N 1
ATOM 3786 C CA . ASP B 1 192 ? -16.672 -27.297 -2.932 1 89.12 192 ASP B CA 1
ATOM 3787 C C . ASP B 1 192 ? -16.312 -27.703 -4.359 1 89.12 192 ASP B C 1
ATOM 3789 O O . ASP B 1 192 ? -16.734 -27.047 -5.32 1 89.12 192 ASP B O 1
ATOM 3793 N N . ARG B 1 193 ? -15.586 -28.781 -4.434 1 92.75 193 ARG B N 1
ATOM 3794 C CA . ARG B 1 193 ? -15.078 -29.234 -5.723 1 92.75 193 ARG B CA 1
ATOM 3795 C C . ARG B 1 193 ? -16.234 -29.594 -6.664 1 92.75 193 ARG B C 1
ATOM 3797 O O . ARG B 1 193 ? -16.141 -29.359 -7.871 1 92.75 193 ARG B O 1
ATOM 3804 N N . SER B 1 194 ? -17.25 -30.078 -6.039 1 94.19 194 SER B N 1
ATOM 3805 C CA . SER B 1 194 ? -18.391 -30.484 -6.848 1 94.19 194 SER B CA 1
ATOM 3806 C C . SER B 1 194 ? -19.078 -29.281 -7.473 1 94.19 194 SER B C 1
ATOM 3808 O O . SER B 1 194 ? -19.453 -29.312 -8.648 1 94.19 194 SER B O 1
ATOM 3810 N N . TYR B 1 195 ? -19.266 -28.312 -6.723 1 92.69 195 TYR B N 1
ATOM 3811 C CA . TYR B 1 195 ? -19.891 -27.109 -7.227 1 92.69 195 TYR B CA 1
ATOM 3812 C C . TYR B 1 195 ? -19.016 -26.422 -8.266 1 92.69 195 TYR B C 1
ATOM 3814 O O . TYR B 1 195 ? -19.516 -25.922 -9.281 1 92.69 195 TYR B O 1
ATOM 3822 N N . LEU B 1 196 ? -17.734 -26.375 -8.023 1 94.38 196 LEU B N 1
ATOM 3823 C CA . LEU B 1 196 ? -16.812 -25.812 -9 1 94.38 196 LEU B CA 1
ATOM 3824 C C . LEU B 1 196 ? -16.938 -26.531 -10.336 1 94.38 196 LEU B C 1
ATOM 3826 O O . LEU B 1 196 ? -16.984 -25.891 -11.391 1 94.38 196 LEU B O 1
ATOM 3830 N N . TYR B 1 197 ? -16.984 -27.781 -10.242 1 95.31 197 TYR B N 1
ATOM 3831 C CA . TYR B 1 197 ? -17.141 -28.594 -11.438 1 95.31 197 TYR B CA 1
ATOM 3832 C C . TYR B 1 197 ? -18.422 -28.234 -12.18 1 95.31 197 TYR B C 1
ATOM 3834 O O . TYR B 1 197 ? -18.422 -28.047 -13.398 1 95.31 197 TYR B O 1
ATOM 3842 N N . ARG B 1 198 ? -19.469 -28.094 -11.461 1 94.75 198 ARG B N 1
ATOM 3843 C CA . ARG B 1 198 ? -20.766 -27.781 -12.055 1 94.75 198 ARG B CA 1
ATOM 3844 C C . ARG B 1 198 ? -20.734 -26.438 -12.758 1 94.75 198 ARG B C 1
ATOM 3846 O O . ARG B 1 198 ? -21.234 -26.297 -13.875 1 94.75 198 ARG B O 1
ATOM 3853 N N . ILE B 1 199 ? -20.094 -25.547 -12.133 1 93.81 199 ILE B N 1
ATOM 3854 C CA . ILE B 1 199 ? -20.031 -24.188 -12.68 1 93.81 199 ILE B CA 1
ATOM 3855 C C . ILE B 1 199 ? -19.25 -24.203 -13.992 1 93.81 199 ILE B C 1
ATOM 3857 O O . ILE B 1 199 ? -19.656 -23.578 -14.969 1 93.81 199 ILE B O 1
ATOM 3861 N N . PHE B 1 200 ? -18.156 -24.828 -14.023 1 95.81 200 PHE B N 1
ATOM 3862 C CA . PHE B 1 200 ? -17.344 -24.891 -15.227 1 95.81 200 PHE B CA 1
ATOM 3863 C C . PHE B 1 200 ? -18.062 -25.641 -16.344 1 95.81 200 PHE B C 1
ATOM 3865 O O . PHE B 1 200 ? -18.078 -25.188 -17.484 1 95.81 200 PHE B O 1
ATOM 3872 N N . MET B 1 201 ? -18.688 -26.672 -15.977 1 95.5 201 MET B N 1
ATOM 3873 C CA . MET B 1 201 ? -19.422 -27.453 -16.969 1 95.5 201 MET B CA 1
ATOM 3874 C C . MET B 1 201 ? -20.578 -26.656 -17.547 1 95.5 201 MET B C 1
ATOM 3876 O O . MET B 1 201 ? -20.859 -26.734 -18.75 1 95.5 201 MET B O 1
ATOM 3880 N N . GLU B 1 202 ? -21.188 -25.969 -16.766 1 93.38 202 GLU B N 1
ATOM 3881 C CA . GLU B 1 202 ? -22.344 -25.188 -17.188 1 93.38 202 GLU B CA 1
ATOM 3882 C C . GLU B 1 202 ? -21.906 -23.984 -18.031 1 93.38 202 GLU B C 1
ATOM 3884 O O . GLU B 1 202 ? -22.531 -23.672 -19.047 1 93.38 202 GLU B O 1
ATOM 3889 N N . GLU B 1 203 ? -20.844 -23.375 -17.656 1 91.94 203 GLU B N 1
ATOM 3890 C CA . GLU B 1 203 ? -20.484 -22.094 -18.25 1 91.94 203 GLU B CA 1
ATOM 3891 C C . GLU B 1 203 ? -19.438 -22.266 -19.359 1 91.94 203 GLU B C 1
ATOM 3893 O O . GLU B 1 203 ? -19.438 -21.531 -20.344 1 91.94 203 GLU B O 1
ATOM 3898 N N . GLU B 1 204 ? -18.5 -23.156 -19.203 1 92.94 204 GLU B N 1
ATOM 3899 C CA . GLU B 1 204 ? -17.375 -23.328 -20.125 1 92.94 204 GLU B CA 1
ATOM 3900 C C . GLU B 1 204 ? -17.469 -24.656 -20.875 1 92.94 204 GLU B C 1
ATOM 3902 O O . GLU B 1 204 ? -16.734 -24.891 -21.844 1 92.94 204 GLU B O 1
ATOM 3907 N N . HIS B 1 205 ? -18.312 -25.547 -20.391 1 95.62 205 HIS B N 1
ATOM 3908 C CA . HIS B 1 205 ? -18.578 -26.844 -21 1 95.62 205 HIS B CA 1
ATOM 3909 C C . HIS B 1 205 ? -17.328 -27.734 -20.938 1 95.62 205 HIS B C 1
ATOM 3911 O O . HIS B 1 205 ? -17.172 -28.656 -21.75 1 95.62 205 HIS B O 1
ATOM 3917 N N . ILE B 1 206 ? -16.453 -27.469 -20.109 1 95.12 206 ILE B N 1
ATOM 3918 C CA . ILE B 1 206 ? -15.312 -28.312 -19.781 1 95.12 206 ILE B CA 1
ATOM 3919 C C . ILE B 1 206 ? -15.078 -28.312 -18.266 1 95.12 206 ILE B C 1
ATOM 3921 O O . ILE B 1 206 ? -15.539 -27.406 -17.562 1 95.12 206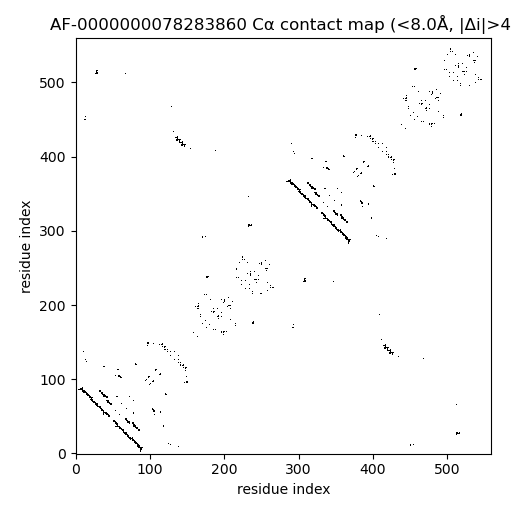 ILE B O 1
ATOM 3925 N N . SER B 1 207 ? -14.383 -29.312 -17.797 1 96.31 207 SER B N 1
ATOM 3926 C CA . SER B 1 207 ? -14.094 -29.406 -16.375 1 96.31 207 SER B CA 1
ATOM 3927 C C . SER B 1 207 ? -13.023 -28.406 -15.961 1 96.31 207 SER B C 1
ATOM 3929 O O . SER B 1 207 ? -12.266 -27.922 -16.797 1 96.31 207 SER B O 1
ATOM 3931 N N . PRO B 1 208 ? -12.914 -28.125 -14.656 1 96.5 208 PRO B N 1
ATOM 3932 C CA . PRO B 1 208 ? -11.836 -27.25 -14.18 1 96.5 208 PRO B CA 1
ATOM 3933 C C . PRO B 1 208 ? -10.453 -27.797 -14.523 1 96.5 208 PRO B C 1
ATOM 3935 O O . PRO B 1 208 ? -9.555 -27.031 -14.883 1 96.5 208 PRO B O 1
ATOM 3938 N N . LYS B 1 209 ? -10.312 -29.094 -14.43 1 95.5 209 LYS B N 1
ATOM 3939 C CA . LYS B 1 209 ? -9.039 -29.719 -14.75 1 95.5 209 LYS B CA 1
ATOM 3940 C C . LYS B 1 209 ? -8.68 -29.531 -16.219 1 95.5 209 LYS B C 1
ATOM 3942 O O . LYS B 1 209 ? -7.527 -29.219 -16.547 1 95.5 209 LYS B O 1
ATOM 3947 N N . GLN B 1 210 ? -9.633 -29.703 -17.031 1 95.44 210 GLN B N 1
ATOM 3948 C CA . GLN B 1 210 ? -9.43 -29.516 -18.469 1 95.44 210 GLN B CA 1
ATOM 3949 C C . GLN B 1 210 ? -9.094 -28.062 -18.781 1 95.44 210 GLN B C 1
ATOM 3951 O O . GLN B 1 210 ? -8.234 -27.781 -19.625 1 95.44 210 GLN B O 1
ATOM 3956 N N . TYR B 1 211 ? -9.797 -27.203 -18.141 1 95.88 211 TYR B N 1
ATOM 3957 C CA . TYR B 1 211 ? -9.539 -25.781 -18.359 1 95.88 211 TYR B CA 1
ATOM 3958 C C . TYR B 1 211 ? -8.109 -25.438 -17.984 1 95.88 211 TYR B C 1
ATOM 3960 O O . TYR B 1 211 ? -7.422 -24.734 -18.734 1 95.88 211 TYR B O 1
ATOM 3968 N N . LEU B 1 212 ? -7.68 -25.891 -16.859 1 95.25 212 LEU B N 1
ATOM 3969 C CA . LEU B 1 212 ? -6.324 -25.641 -16.391 1 95.25 212 LEU B CA 1
ATOM 3970 C C . LEU B 1 212 ? -5.293 -26.188 -17.375 1 95.25 212 LEU B C 1
ATOM 3972 O O . LEU B 1 212 ? -4.312 -25.516 -17.688 1 95.25 212 LEU B O 1
ATOM 3976 N N . MET B 1 213 ? -5.547 -27.312 -17.812 1 95.06 213 MET B N 1
ATOM 3977 C CA . MET B 1 213 ? -4.641 -27.953 -18.766 1 95.06 213 MET B CA 1
ATOM 3978 C C . MET B 1 213 ? -4.578 -27.156 -20.062 1 95.06 213 MET B C 1
ATOM 3980 O O . MET B 1 213 ? -3.494 -26.938 -20.609 1 95.06 213 MET B O 1
ATOM 3984 N N . ARG B 1 214 ? -5.68 -26.75 -20.531 1 94.62 214 ARG B N 1
ATOM 3985 C CA . ARG B 1 214 ? -5.73 -25.953 -21.734 1 94.62 214 ARG B CA 1
ATOM 3986 C C . ARG B 1 214 ? -4.953 -24.641 -21.562 1 94.62 214 ARG B C 1
ATOM 3988 O O . ARG B 1 214 ? -4.273 -24.203 -22.484 1 94.62 214 ARG B O 1
ATOM 3995 N N . LEU B 1 215 ? -5.156 -24.109 -20.453 1 93.62 215 LEU B N 1
ATOM 3996 C CA . LEU B 1 215 ? -4.438 -22.875 -20.125 1 93.62 215 LEU B CA 1
ATOM 3997 C C . LEU B 1 215 ? -2.932 -23.094 -20.188 1 93.62 215 LEU B C 1
ATOM 3999 O O . LEU B 1 215 ? -2.205 -22.297 -20.781 1 93.62 215 LEU B O 1
ATOM 4003 N N . ARG B 1 216 ? -2.455 -24.094 -19.578 1 93.88 216 ARG B N 1
ATOM 4004 C CA . ARG B 1 216 ? -1.035 -24.438 -19.562 1 93.88 216 ARG B CA 1
ATOM 4005 C C . ARG B 1 216 ? -0.511 -24.672 -20.969 1 93.88 216 ARG B C 1
ATOM 4007 O O . ARG B 1 216 ? 0.554 -24.172 -21.344 1 93.88 216 ARG B O 1
ATOM 4014 N N . LEU B 1 217 ? -1.277 -25.375 -21.719 1 94.31 217 LEU B N 1
ATOM 4015 C CA . LEU B 1 217 ? -0.868 -25.703 -23.078 1 94.31 217 LEU B CA 1
ATOM 4016 C C . LEU B 1 217 ? -0.853 -24.469 -23.969 1 94.31 217 LEU B C 1
ATOM 4018 O O . LEU B 1 217 ? 0.058 -24.297 -24.781 1 94.31 217 LEU B O 1
ATOM 4022 N N . ARG B 1 218 ? -1.837 -23.688 -23.828 1 91.94 218 ARG B N 1
ATOM 4023 C CA . ARG B 1 218 ? -1.891 -22.453 -24.609 1 91.94 218 ARG B CA 1
ATOM 4024 C C . ARG B 1 218 ? -0.695 -21.547 -24.297 1 91.94 218 ARG B C 1
ATOM 4026 O O . ARG B 1 218 ? -0.092 -20.969 -25.203 1 91.94 218 ARG B O 1
ATOM 4033 N N . THR B 1 219 ? -0.436 -21.438 -23.078 1 89.75 219 THR B N 1
ATOM 4034 C CA . THR B 1 219 ? 0.694 -20.609 -22.656 1 89.75 219 THR B CA 1
ATOM 4035 C C . THR B 1 219 ? 2.006 -21.188 -23.188 1 89.75 219 THR B C 1
ATOM 4037 O O . THR B 1 219 ? 2.873 -20.438 -23.641 1 89.75 219 THR B O 1
ATOM 4040 N N . SER B 1 220 ? 2.117 -22.422 -23.078 1 91.69 220 SER B N 1
ATOM 4041 C CA . SER B 1 220 ? 3.324 -23.078 -23.578 1 91.69 220 SER B CA 1
ATOM 4042 C C . SER B 1 220 ? 3.494 -22.844 -25.078 1 91.69 220 SER B C 1
ATOM 4044 O O . SER B 1 220 ? 4.613 -22.672 -25.562 1 91.69 220 SER B O 1
ATOM 4046 N N . ALA B 1 221 ? 2.375 -22.891 -25.766 1 90.38 221 ALA B N 1
ATOM 4047 C CA . ALA B 1 221 ? 2.42 -22.641 -27.203 1 90.38 221 ALA B CA 1
ATOM 4048 C C . ALA B 1 221 ? 2.936 -21.234 -27.5 1 90.38 221 ALA B C 1
ATOM 4050 O O . ALA B 1 221 ? 3.711 -21.031 -28.438 1 90.38 221 ALA B O 1
ATOM 4051 N N . SER B 1 222 ? 2.506 -20.391 -26.75 1 87.56 222 SER B N 1
ATOM 4052 C CA . SER B 1 222 ? 2.951 -19.016 -26.906 1 87.56 222 SER B CA 1
ATOM 4053 C C . SER B 1 222 ? 4.445 -18.875 -26.641 1 87.56 222 SER B C 1
ATOM 4055 O O . SER B 1 222 ? 5.137 -18.109 -27.312 1 87.56 222 SER B O 1
ATOM 4057 N N . MET B 1 223 ? 4.938 -19.578 -25.688 1 87.56 223 MET B N 1
ATOM 4058 C CA . MET B 1 223 ? 6.352 -19.531 -25.328 1 87.56 223 MET B CA 1
ATOM 4059 C C . MET B 1 223 ? 7.211 -20.203 -26.406 1 87.56 223 MET B C 1
ATOM 4061 O O . MET B 1 223 ? 8.359 -19.812 -26.609 1 87.56 223 MET B O 1
ATOM 4065 N N . LEU B 1 224 ? 6.594 -21.125 -27.016 1 88.62 224 LEU B N 1
ATOM 4066 C CA . LEU B 1 224 ? 7.309 -21.859 -28.047 1 88.62 224 LEU B CA 1
ATOM 4067 C C . LEU B 1 224 ? 7.539 -20.969 -29.266 1 88.62 224 LEU B C 1
ATOM 4069 O O . LEU B 1 224 ? 8.406 -21.266 -30.094 1 88.62 224 LEU B O 1
ATOM 4073 N N . ARG B 1 225 ? 6.746 -19.938 -29.266 1 81.06 225 ARG B N 1
ATOM 4074 C CA . ARG B 1 225 ? 6.902 -19 -30.375 1 81.06 225 ARG B CA 1
ATOM 4075 C C . ARG B 1 225 ? 8.211 -18.234 -30.266 1 81.06 225 ARG B C 1
ATOM 4077 O O . ARG B 1 225 ? 8.758 -17.781 -31.281 1 81.06 225 ARG B O 1
ATOM 4084 N N . THR B 1 226 ? 8.641 -18.062 -29.062 1 72.25 226 THR B N 1
ATOM 4085 C CA . THR B 1 226 ? 9.914 -17.406 -28.844 1 72.25 226 THR B CA 1
ATOM 4086 C C . THR B 1 226 ? 11.031 -18.422 -28.641 1 72.25 226 THR B C 1
ATOM 4088 O O . THR B 1 226 ? 10.836 -19.438 -27.953 1 72.25 226 THR B O 1
ATOM 4091 N N . SER B 1 227 ? 12.086 -18.328 -29.297 1 65.69 227 SER B N 1
ATOM 4092 C CA . SER B 1 227 ? 13.164 -19.312 -29.297 1 65.69 227 SER B CA 1
ATOM 4093 C C . SER B 1 227 ? 14.062 -19.141 -28.078 1 65.69 227 SER B C 1
ATOM 4095 O O . SER B 1 227 ? 14.992 -19.938 -27.875 1 65.69 227 SER B O 1
ATOM 4097 N N . GLN B 1 228 ? 13.703 -18.406 -27.25 1 81 228 GLN B N 1
ATOM 4098 C CA . GLN B 1 228 ? 14.648 -18.062 -26.188 1 81 228 GLN B CA 1
ATOM 4099 C C . GLN B 1 228 ? 14.586 -19.078 -25.047 1 81 228 GLN B C 1
ATOM 4101 O O . GLN B 1 228 ? 15.508 -19.156 -24.219 1 81 228 GLN B O 1
ATOM 4106 N N . TYR B 1 229 ? 13.578 -19.984 -25.078 1 86 229 TYR B N 1
ATOM 4107 C CA . TYR B 1 229 ? 13.422 -20.891 -23.938 1 86 229 TYR B CA 1
ATOM 4108 C C . TYR B 1 229 ? 13.531 -22.344 -24.375 1 86 229 TYR B C 1
ATOM 4110 O O . TYR B 1 229 ? 13.055 -22.719 -25.453 1 86 229 TYR B O 1
ATOM 4118 N N . THR B 1 230 ? 14.211 -23.156 -23.531 1 89.12 230 THR B N 1
ATOM 4119 C CA . THR B 1 230 ? 14.281 -24.594 -23.812 1 89.12 230 THR B CA 1
ATOM 4120 C C . THR B 1 230 ? 12.945 -25.266 -23.531 1 89.12 230 THR B C 1
ATOM 4122 O O . THR B 1 230 ? 12.086 -24.688 -22.859 1 89.12 230 THR B O 1
ATOM 4125 N N . ILE B 1 231 ? 12.797 -26.453 -24.062 1 91.12 231 ILE B N 1
ATOM 4126 C CA . ILE B 1 231 ? 11.578 -27.234 -23.844 1 91.12 231 ILE B CA 1
ATOM 4127 C C . ILE B 1 231 ? 11.406 -27.516 -22.359 1 91.12 231 ILE B C 1
ATOM 4129 O O . ILE B 1 231 ? 10.289 -27.469 -21.844 1 91.12 231 ILE B O 1
ATOM 4133 N N . THR B 1 232 ? 12.516 -27.766 -21.75 1 90.38 232 THR B N 1
ATOM 4134 C CA . THR B 1 232 ? 12.484 -28.031 -20.312 1 90.38 232 THR B CA 1
ATOM 4135 C C . THR B 1 232 ? 12.031 -26.797 -19.531 1 90.38 232 THR B C 1
ATOM 4137 O O . THR B 1 232 ? 11.195 -26.891 -18.641 1 90.38 232 THR B O 1
ATOM 4140 N N . GLU B 1 233 ? 12.523 -25.656 -19.891 1 88.12 233 GLU B N 1
ATOM 4141 C CA . GLU B 1 233 ? 12.133 -24.406 -19.266 1 88.12 233 GLU B CA 1
ATOM 4142 C C . GLU B 1 233 ? 10.641 -24.141 -19.453 1 88.12 233 GLU B C 1
ATOM 4144 O O . GLU B 1 233 ? 9.953 -23.703 -18.531 1 88.12 233 GLU B O 1
ATOM 4149 N N . ILE B 1 234 ? 10.195 -24.406 -20.656 1 90.94 234 ILE B N 1
ATOM 4150 C CA . ILE B 1 234 ? 8.797 -24.156 -20.969 1 90.94 234 ILE B CA 1
ATOM 4151 C C . ILE B 1 234 ? 7.91 -25.109 -20.156 1 90.94 234 ILE B C 1
ATOM 4153 O O . ILE B 1 234 ? 6.883 -24.688 -19.609 1 90.94 234 ILE B O 1
ATOM 4157 N N . ALA B 1 235 ? 8.336 -26.328 -20.062 1 92.06 235 ALA B N 1
ATOM 4158 C CA . ALA B 1 235 ? 7.578 -27.328 -19.297 1 92.06 235 ALA B CA 1
ATOM 4159 C C . ALA B 1 235 ? 7.383 -26.875 -17.859 1 92.06 235 ALA B C 1
ATOM 4161 O O . ALA B 1 235 ? 6.25 -26.797 -17.375 1 92.06 235 ALA B O 1
ATOM 4162 N N . TYR B 1 236 ? 8.445 -26.484 -17.266 1 87.69 236 TYR B N 1
ATOM 4163 C CA . TYR B 1 236 ? 8.398 -26.078 -15.867 1 87.69 236 TYR B CA 1
ATOM 4164 C C . TYR B 1 236 ? 7.656 -24.766 -15.703 1 87.69 236 TYR B C 1
ATOM 4166 O O . TYR B 1 236 ? 6.922 -24.578 -14.727 1 87.69 236 TYR B O 1
ATOM 4174 N N . SER B 1 237 ? 7.738 -23.906 -16.656 1 88.62 237 SER B N 1
ATOM 4175 C CA . SER B 1 237 ? 7.125 -22.578 -16.609 1 88.62 237 SER B CA 1
ATOM 4176 C C . SER B 1 237 ? 5.605 -22.672 -16.734 1 88.62 237 SER B C 1
ATOM 4178 O O . SER B 1 237 ? 4.891 -21.75 -16.344 1 88.62 237 SER B O 1
ATOM 4180 N N . CYS B 1 238 ? 5.195 -23.734 -17.281 1 91.06 238 CYS B N 1
ATOM 4181 C CA . CYS B 1 238 ? 3.764 -23.859 -17.547 1 91.06 238 CYS B CA 1
ATOM 4182 C C . CYS B 1 238 ? 3.109 -24.844 -16.594 1 91.06 238 CYS B C 1
ATOM 4184 O O . CYS B 1 238 ? 1.939 -25.203 -16.766 1 91.06 238 CYS B O 1
ATOM 4186 N N . GLY B 1 239 ? 3.846 -25.328 -15.656 1 90.12 239 GLY B N 1
ATOM 4187 C CA . GLY B 1 239 ? 3.252 -26.094 -14.57 1 90.12 239 GLY B CA 1
ATOM 4188 C C . GLY B 1 239 ? 3.299 -27.594 -14.789 1 90.12 239 GLY B C 1
ATOM 4189 O O . GLY B 1 239 ? 2.6 -28.344 -14.109 1 90.12 239 GLY B O 1
ATOM 4190 N N . PHE B 1 240 ? 4.066 -28.094 -15.734 1 92.06 240 PHE B N 1
ATOM 4191 C CA . PHE B 1 240 ? 4.219 -29.531 -15.945 1 92.06 240 PHE B CA 1
ATOM 4192 C C . PHE B 1 240 ? 5.305 -30.094 -15.031 1 92.06 240 PHE B C 1
ATOM 4194 O O . PHE B 1 240 ? 6.262 -29.391 -14.695 1 92.06 240 PHE B O 1
ATOM 4201 N N . ARG B 1 241 ? 5.098 -31.297 -14.695 1 86.88 241 ARG B N 1
ATOM 4202 C CA . ARG B 1 241 ? 6.035 -31.953 -13.781 1 86.88 241 ARG B CA 1
ATOM 4203 C C . ARG B 1 241 ? 7.402 -32.125 -14.43 1 86.88 241 ARG B C 1
ATOM 4205 O O . ARG B 1 241 ? 8.43 -32.031 -13.75 1 86.88 241 ARG B O 1
ATOM 4212 N N . ASP B 1 242 ? 7.41 -32.438 -15.672 1 89.88 242 ASP B N 1
ATOM 4213 C CA . ASP B 1 242 ? 8.656 -32.594 -16.422 1 89.88 242 ASP B CA 1
ATOM 4214 C C . ASP B 1 242 ? 8.422 -32.406 -17.922 1 89.88 242 ASP B C 1
ATOM 4216 O O . ASP B 1 242 ? 7.281 -32.25 -18.359 1 89.88 242 ASP B O 1
ATOM 4220 N N . ALA B 1 243 ? 9.57 -32.375 -18.594 1 92.62 243 ALA B N 1
ATOM 4221 C CA . ALA B 1 243 ? 9.508 -32.156 -20.047 1 92.62 243 ALA B CA 1
ATOM 4222 C C . ALA B 1 243 ? 8.734 -33.281 -20.734 1 92.62 243 ALA B C 1
ATOM 4224 O O . ALA B 1 243 ? 8.008 -33.031 -21.703 1 92.62 243 ALA B O 1
ATOM 4225 N N . ALA B 1 244 ? 8.875 -34.438 -20.188 1 94.19 244 ALA B N 1
ATOM 4226 C CA . ALA B 1 244 ? 8.195 -35.594 -20.781 1 94.19 244 ALA B CA 1
ATOM 4227 C C . ALA B 1 244 ? 6.684 -35.438 -20.703 1 94.19 244 ALA B C 1
ATOM 4229 O O . ALA B 1 244 ? 5.969 -35.688 -21.672 1 94.19 244 ALA B O 1
ATOM 4230 N N . ALA B 1 245 ? 6.23 -35.094 -19.547 1 94.75 245 ALA B N 1
ATOM 4231 C CA . ALA B 1 245 ? 4.801 -34.875 -19.344 1 94.75 245 ALA B CA 1
ATOM 4232 C C . ALA B 1 245 ? 4.285 -33.75 -20.266 1 94.75 245 ALA B C 1
ATOM 4234 O O . ALA B 1 245 ? 3.197 -33.875 -20.828 1 94.75 245 ALA B O 1
ATOM 4235 N N . PHE B 1 246 ? 5.023 -32.75 -20.391 1 95.81 246 PHE B N 1
ATOM 4236 C CA . PHE B 1 246 ? 4.68 -31.625 -21.266 1 95.81 246 PHE B CA 1
ATOM 4237 C C . PHE B 1 246 ? 4.57 -32.094 -22.703 1 95.81 246 PHE B C 1
ATOM 4239 O O . PHE B 1 246 ? 3.561 -31.844 -23.375 1 95.81 246 PHE B O 1
ATOM 4246 N N . CYS B 1 247 ? 5.566 -32.719 -23.156 1 95 247 CYS B N 1
ATOM 4247 C CA . CYS B 1 247 ? 5.605 -33.156 -24.547 1 95 247 CYS B CA 1
ATOM 4248 C C . CYS B 1 247 ? 4.43 -34.094 -24.859 1 95 247 CYS B C 1
ATOM 4250 O O . CYS B 1 247 ? 3.803 -33.969 -25.922 1 95 247 CYS B O 1
ATOM 4252 N N . SER B 1 248 ? 4.172 -34.938 -23.984 1 95.94 248 SER B N 1
ATOM 4253 C CA . SER B 1 248 ? 3.074 -35.906 -24.172 1 95.94 248 SER B CA 1
ATOM 4254 C C . SER B 1 248 ? 1.733 -35.188 -24.266 1 95.94 248 SER B C 1
ATOM 4256 O O . SER B 1 248 ? 0.95 -35.438 -25.172 1 95.94 248 SER B O 1
ATOM 4258 N N . GLN B 1 249 ? 1.502 -34.344 -23.344 1 95.62 249 GLN B N 1
ATOM 4259 C CA . GLN B 1 249 ? 0.232 -33.625 -23.312 1 95.62 249 GLN B CA 1
ATOM 4260 C C . GLN B 1 249 ? 0.1 -32.656 -24.484 1 95.62 249 GLN B C 1
ATOM 4262 O O . GLN B 1 249 ? -0.994 -32.469 -25.031 1 95.62 249 GLN B O 1
ATOM 4267 N N . PHE B 1 250 ? 1.149 -32.031 -24.859 1 96.19 250 PHE B N 1
ATOM 4268 C CA . PHE B 1 250 ? 1.146 -31.094 -25.984 1 96.19 250 PHE B CA 1
ATOM 4269 C C . PHE B 1 250 ? 0.818 -31.812 -27.281 1 96.19 250 PHE B C 1
ATOM 4271 O O . PHE B 1 250 ? 0.004 -31.344 -28.078 1 96.19 250 PHE B O 1
ATOM 4278 N N . ARG B 1 251 ? 1.397 -32.938 -27.391 1 94.75 251 ARG B N 1
ATOM 4279 C CA . A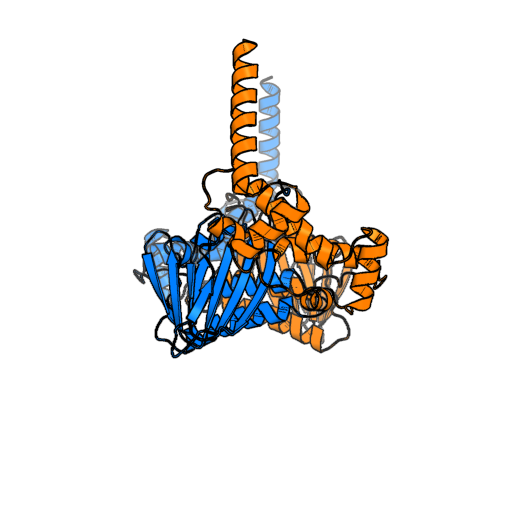RG B 1 251 ? 1.14 -33.75 -28.594 1 94.75 251 ARG B CA 1
ATOM 4280 C C . ARG B 1 251 ? -0.308 -34.219 -28.625 1 94.75 251 ARG B C 1
ATOM 4282 O O . ARG B 1 251 ? -0.949 -34.219 -29.672 1 94.75 251 ARG B O 1
ATOM 4289 N N . LYS B 1 252 ? -0.75 -34.688 -27.562 1 94.56 252 LYS B N 1
ATOM 4290 C CA . LYS B 1 252 ? -2.133 -35.125 -27.453 1 94.56 252 LYS B CA 1
ATOM 4291 C C . LYS B 1 252 ? -3.109 -34.031 -27.828 1 94.56 252 LYS B C 1
ATOM 4293 O O . LYS B 1 252 ? -4.121 -34.281 -28.5 1 94.56 252 LYS B O 1
ATOM 4298 N N . ALA B 1 253 ? -2.752 -32.875 -27.484 1 93.12 253 ALA B N 1
ATOM 4299 C CA . ALA B 1 253 ? -3.666 -31.75 -27.656 1 93.12 253 ALA B CA 1
ATOM 4300 C C . ALA B 1 253 ? -3.543 -31.156 -29.062 1 93.12 253 ALA B C 1
ATOM 4302 O O . ALA B 1 253 ? -4.535 -30.703 -29.641 1 93.12 253 ALA B O 1
ATOM 4303 N N . THR B 1 254 ? -2.377 -31.078 -29.656 1 90.88 254 THR B N 1
ATOM 4304 C CA . THR B 1 254 ? -2.166 -30.312 -30.875 1 90.88 254 THR B CA 1
ATOM 4305 C C . THR B 1 254 ? -1.853 -31.219 -32.062 1 90.88 254 THR B C 1
ATOM 4307 O O . THR B 1 254 ? -1.938 -30.812 -33.219 1 90.88 254 THR B O 1
ATOM 4310 N N . GLY B 1 255 ? -1.397 -32.375 -31.688 1 92.12 255 GLY B N 1
ATOM 4311 C CA . GLY B 1 255 ? -0.967 -33.312 -32.719 1 92.12 255 GLY B CA 1
ATOM 4312 C C . GLY B 1 255 ? 0.509 -33.188 -33.062 1 92.12 255 GLY B C 1
ATOM 4313 O O . GLY B 1 255 ? 1.054 -34.031 -33.781 1 92.12 255 GLY B O 1
ATOM 4314 N N . PHE B 1 256 ? 1.152 -32.188 -32.469 1 92.25 256 PHE B N 1
ATOM 4315 C CA . PHE B 1 256 ? 2.57 -31.969 -32.719 1 92.25 256 PHE B CA 1
ATOM 4316 C C . PHE B 1 256 ? 3.363 -32.031 -31.406 1 92.25 256 PHE B C 1
ATOM 4318 O O . PHE B 1 256 ? 2.84 -31.734 -30.344 1 92.25 256 PHE B O 1
ATOM 4325 N N . THR B 1 257 ? 4.621 -32.5 -31.547 1 92.88 257 THR B N 1
ATOM 4326 C CA . THR B 1 257 ? 5.52 -32.281 -30.422 1 92.88 257 THR B CA 1
ATOM 4327 C C . THR B 1 257 ? 5.906 -30.812 -30.297 1 92.88 257 THR B C 1
ATOM 4329 O O . THR B 1 257 ? 5.828 -30.062 -31.266 1 92.88 257 THR B O 1
ATOM 4332 N N . PRO B 1 258 ? 6.277 -30.453 -29.094 1 92.62 258 PRO B N 1
ATOM 4333 C CA . PRO B 1 258 ? 6.715 -29.078 -28.922 1 92.62 258 PRO B CA 1
ATOM 4334 C C . PRO B 1 258 ? 7.812 -28.672 -29.906 1 92.62 258 PRO B C 1
ATOM 4336 O O . PRO B 1 258 ? 7.77 -27.578 -30.484 1 92.62 258 PRO B O 1
ATOM 4339 N N . SER B 1 259 ? 8.781 -29.516 -30.109 1 89.75 259 SER B N 1
ATOM 4340 C CA . SER B 1 259 ? 9.875 -29.25 -31.031 1 89.75 259 SER B CA 1
ATOM 4341 C C . SER B 1 259 ? 9.359 -29.078 -32.469 1 89.75 259 SER B C 1
ATOM 4343 O O . SER B 1 259 ? 9.812 -28.188 -33.188 1 89.75 259 SER B O 1
ATOM 4345 N N . GLN B 1 260 ? 8.5 -29.953 -32.875 1 88.75 260 GLN B N 1
ATOM 4346 C CA . GLN B 1 260 ? 7.883 -29.859 -34.188 1 88.75 260 GLN B CA 1
ATOM 4347 C C . GLN B 1 260 ? 7.109 -28.562 -34.344 1 88.75 260 GLN B C 1
ATOM 4349 O O . GLN B 1 260 ? 7.18 -27.922 -35.406 1 88.75 260 GLN B O 1
ATOM 4354 N N . PHE B 1 261 ? 6.371 -28.266 -33.344 1 89.56 261 PHE B N 1
ATOM 4355 C CA . PHE B 1 261 ? 5.57 -27.047 -33.375 1 89.56 261 PHE B CA 1
ATOM 4356 C C . PHE B 1 261 ? 6.457 -25.812 -33.531 1 89.56 261 PHE B C 1
ATOM 4358 O O . PHE B 1 261 ? 6.141 -24.922 -34.312 1 89.56 261 PHE B O 1
ATOM 4365 N N . ARG B 1 262 ? 7.496 -25.719 -32.75 1 86.56 262 ARG B N 1
ATOM 4366 C CA . ARG B 1 262 ? 8.461 -24.625 -32.844 1 86.56 262 ARG B CA 1
ATOM 4367 C C . ARG B 1 262 ? 9.039 -24.531 -34.25 1 86.56 262 ARG B C 1
ATOM 4369 O O . ARG B 1 262 ? 9.18 -23.422 -34.781 1 86.56 262 ARG B O 1
ATOM 4376 N N . GLY B 1 263 ? 9.391 -25.562 -34.781 1 82.38 263 GLY B N 1
ATOM 4377 C CA . GLY B 1 263 ? 9.906 -25.594 -36.125 1 82.38 263 GLY B CA 1
ATOM 4378 C C . GLY B 1 263 ? 8.906 -25.094 -37.156 1 82.38 263 GLY B C 1
ATOM 4379 O O . GLY B 1 263 ? 9.273 -24.375 -38.094 1 82.38 263 GLY B O 1
ATOM 4380 N N . TYR B 1 264 ? 7.691 -25.547 -36.938 1 79.44 264 TYR B N 1
ATOM 4381 C CA . TYR B 1 264 ? 6.617 -25.109 -37.812 1 79.44 264 TYR B CA 1
ATOM 4382 C C . TYR B 1 264 ? 6.453 -23.594 -37.75 1 79.44 264 TYR B C 1
ATOM 4384 O O . TYR B 1 264 ? 6.285 -22.953 -38.812 1 79.44 264 TYR B O 1
ATOM 4392 N N . LEU B 1 265 ? 6.504 -23.016 -36.656 1 78.19 265 LEU B N 1
ATOM 4393 C CA . LEU B 1 265 ? 6.344 -21.578 -36.469 1 78.19 265 LEU B CA 1
ATOM 4394 C C . LEU B 1 265 ? 7.496 -20.812 -37.125 1 78.19 265 LEU B C 1
ATOM 4396 O O . LEU B 1 265 ? 7.293 -19.75 -37.719 1 78.19 265 LEU B O 1
ATOM 4400 N N . GLU B 1 266 ? 8.656 -21.375 -36.938 1 74.69 266 GLU B N 1
ATOM 4401 C CA . GLU B 1 266 ? 9.828 -20.766 -37.562 1 74.69 266 GLU B CA 1
ATOM 4402 C C . GLU B 1 266 ? 9.719 -20.781 -39.094 1 74.69 266 GLU B C 1
ATOM 4404 O O . GLU B 1 266 ? 10.109 -19.812 -39.75 1 74.69 266 GLU B O 1
ATOM 4409 N N . SER B 1 267 ? 9.148 -21.828 -39.5 1 73.25 267 SER B N 1
ATOM 4410 C CA . SER B 1 267 ? 8.977 -21.953 -40.938 1 73.25 267 SER B CA 1
ATOM 4411 C C . SER B 1 267 ? 7.898 -21 -41.469 1 73.25 267 SER B C 1
ATOM 4413 O O . SER B 1 267 ? 8.047 -20.406 -42.531 1 73.25 267 SER B O 1
ATOM 4415 N N . GLU B 1 268 ? 6.891 -20.875 -40.719 1 68.81 268 GLU B N 1
ATOM 4416 C CA . GLU B 1 268 ? 5.816 -19.969 -41.094 1 68.81 268 GLU B CA 1
ATOM 4417 C C . GLU B 1 268 ? 6.289 -18.516 -41.031 1 68.81 268 GLU B C 1
ATOM 4419 O O . GLU B 1 268 ? 5.926 -17.703 -41.906 1 68.81 268 GLU B O 1
ATOM 4424 N N . THR B 1 269 ? 6.992 -18.25 -40 1 63.69 269 THR B N 1
ATOM 4425 C CA . THR B 1 269 ? 7.523 -16.906 -39.875 1 63.69 269 THR B CA 1
ATOM 4426 C C . THR B 1 269 ? 8.5 -16.609 -41 1 63.69 269 THR B C 1
ATOM 4428 O O . THR B 1 269 ? 8.516 -15.508 -41.562 1 63.69 269 THR B O 1
ATOM 4431 N N . LYS B 1 270 ? 9.234 -17.578 -41.312 1 58.81 270 LYS B N 1
ATOM 4432 C CA . LYS B 1 270 ? 10.164 -17.438 -42.406 1 58.81 270 LYS B CA 1
ATOM 4433 C C . LYS B 1 270 ? 9.414 -17.312 -43.75 1 58.81 270 LYS B C 1
ATOM 4435 O O . LYS B 1 270 ? 9.797 -16.516 -44.594 1 58.81 270 LYS B O 1
ATOM 4440 N N . TYR B 1 271 ? 8.445 -18.109 -43.812 1 52.38 271 TYR B N 1
ATOM 4441 C CA . TYR B 1 271 ? 7.66 -18.047 -45.031 1 52.38 271 TYR B CA 1
ATOM 4442 C C . TYR B 1 271 ? 6.883 -16.75 -45.125 1 52.38 271 TYR B C 1
ATOM 4444 O O . TYR B 1 271 ? 6.707 -16.188 -46.219 1 52.38 271 TYR B O 1
ATOM 4452 N N . ALA B 1 272 ? 6.383 -16.328 -44 1 58.34 272 ALA B N 1
ATOM 4453 C CA . ALA B 1 272 ? 5.66 -15.055 -43.969 1 58.34 272 ALA B CA 1
ATOM 4454 C C . ALA B 1 272 ? 6.594 -13.883 -44.281 1 58.34 272 ALA B C 1
ATOM 4456 O O . ALA B 1 272 ? 6.215 -12.945 -45 1 58.34 272 ALA B O 1
ATOM 4457 N N . GLN B 1 273 ? 7.727 -13.984 -43.844 1 55.5 273 GLN B N 1
ATOM 4458 C CA . GLN B 1 273 ? 8.734 -12.977 -44.156 1 55.5 273 GLN B CA 1
ATOM 4459 C C . GLN B 1 273 ? 9.18 -13.062 -45.625 1 55.5 273 GLN B C 1
ATOM 4461 O O . GLN B 1 273 ? 9.414 -12.039 -46.281 1 55.5 273 GLN B O 1
ATOM 4466 N N . HIS B 1 274 ? 9.258 -14.195 -46.031 1 53.66 274 HIS B N 1
ATOM 4467 C CA . HIS B 1 274 ? 9.609 -14.359 -47.438 1 53.66 274 HIS B CA 1
ATOM 4468 C C . HIS B 1 274 ? 8.453 -13.953 -48.344 1 53.66 274 HIS B C 1
ATOM 4470 O O . HIS B 1 274 ? 8.672 -13.391 -49.406 1 53.66 274 HIS B O 1
ATOM 4476 N N . SER B 1 275 ? 7.324 -14.297 -47.906 1 48.91 275 SER B N 1
ATOM 4477 C CA . SER B 1 275 ? 6.184 -13.898 -48.719 1 48.91 275 SER B CA 1
ATOM 4478 C C . SER B 1 275 ? 6.02 -12.383 -48.75 1 48.91 275 SER B C 1
ATOM 4480 O O . SER B 1 275 ? 5.531 -11.82 -49.719 1 48.91 275 SER B O 1
ATOM 4482 N N . ILE B 1 276 ? 6.262 -11.789 -47.656 1 51.69 276 ILE B N 1
ATOM 4483 C CA . ILE B 1 276 ? 6.207 -10.328 -47.656 1 51.69 276 ILE B CA 1
ATOM 4484 C C . ILE B 1 276 ? 7.391 -9.766 -48.438 1 51.69 276 ILE B C 1
ATOM 4486 O O . ILE B 1 276 ? 7.246 -8.789 -49.156 1 51.69 276 ILE B O 1
ATOM 4490 N N . GLY B 1 277 ? 8.398 -10.469 -48.281 1 45 277 GLY B N 1
ATOM 4491 C CA . GLY B 1 277 ? 9.539 -10.023 -49.062 1 45 277 GLY B CA 1
ATOM 4492 C C . GLY B 1 277 ? 9.32 -10.18 -50.562 1 45 277 GLY B C 1
ATOM 4493 O O . GLY B 1 277 ? 9.898 -9.438 -51.344 1 45 277 GLY B O 1
ATOM 4494 N N . GLU B 1 278 ? 8.672 -11.242 -50.875 1 44.19 278 GLU B N 1
ATOM 4495 C CA . GLU B 1 278 ? 8.484 -11.414 -52.312 1 44.19 278 GLU B CA 1
ATOM 4496 C C . GLU B 1 278 ? 7.406 -10.477 -52.844 1 44.19 278 GLU B C 1
ATOM 4498 O O . GLU B 1 278 ? 7.223 -10.359 -54.062 1 44.19 278 GLU B O 1
ATOM 4503 N N . THR B 1 279 ? 6.664 -10.023 -51.938 1 39.81 279 THR B N 1
ATOM 4504 C CA . THR B 1 279 ? 5.625 -9.156 -52.5 1 39.81 279 THR B CA 1
ATOM 4505 C C . THR B 1 279 ? 6.156 -7.738 -52.688 1 39.81 279 THR B C 1
ATOM 4507 O O . THR B 1 279 ? 5.504 -6.914 -53.344 1 39.81 279 THR B O 1
ATOM 4510 N N . PHE B 1 280 ? 7.297 -7.375 -51.969 1 31.19 280 PHE B N 1
ATOM 4511 C CA . PHE B 1 280 ? 7.848 -6.109 -52.438 1 31.19 280 PHE B CA 1
ATOM 4512 C C . PHE B 1 280 ? 8.906 -6.348 -53.5 1 31.19 280 PHE B C 1
ATOM 4514 O O . PHE B 1 280 ? 9.672 -7.312 -53.438 1 31.19 280 PHE B O 1
#

pLDDT: mean 85.07, std 15.28, range [19.06, 98.38]

Nearest PDB structures (foldseek):
  6nwo-assembly1_A  TM=8.464E-01  e=1.747E-13  Clostridium perfringens str. 13
  6nwj-assembly1_B  TM=8.320E-01  e=2.078E-13  Clostridium perfringens str. 13
  3oio-assembly1_A  TM=9.264E-01  e=2.332E-07  Chromobacterium violaceum
  3w6v-assembly1_A  TM=9.139E-01  e=3.529E-06  Streptomyces griseus
  4e2g-assembly2_D  TM=7.563E-01  e=1.009E-04  Sphaerobacter thermophilus DSM 20745

Secondary structure (DSSP, 8-state):
-----SSS-EEEEEEEEEPPTT-EEEEEE-SSEEEEEEEESEEEEEETTEEEEEETT-EEEEPTT-EEEEEE-SSSBPEEEEEEEE-TTHHHHHHTSGGGT-SEE---S-HHHHHHHHHHHHHHHHHHHSTT--HHHHHHHHHHHHHHT-----------HHHHHHHHHHHHHHHTTS---HHHHHHHHT--HHHHHHHHHHHTSS-HHHHHHHHHHHHHHHHHTSTTS-HHHHHHHTT-SSHHHHHHHHHHHHSS-HHHHHHHHHHHHHHHHHHHHHH-/-----SSS-EEEEEEEEEPPTT-EEEEEE-SSEEEEEEEESEEEEEETTEEEEEETT-EEEEPTT-EEEEEE-SSSBPEEEEEEEE-TTHHHHHHTSGGGT-SEE---S-HHHHHHHHHHHHHHHHHHHSTT--HHHHHHHHHHHHHHT-----------HHHHHHHHHHHHHHHTTS---HHHHHHHHT--HHHHHHHHHHHTSS-HHHHHHHHHHHHHHHHHTSTTS-HHHHHHHTT-SSHHHHHHHHHHHHSS-HHHHHHHHHHHHHHHHHHHHHH-

Organism: NCBI:txid1796616

Sequence (560 aa):
MNAKPSGTLSIYFCGTEPCTPGHAFGPAIRPHYLIHVVLDGKGVYKRNGETYHLKAGDAFLISPMESTYYQADTKEPWRYAWVGFDGMSVEDLLKRTCFGNSCVYFCPEDEKKKEAVITRILGLLDSFLSPGQNSLTLIGHFFQLLGSMQEQEPTSRENYPRQYLLKAMEYMNNNYSYNIRISDIASYIGVDRSYLYRIFMEEEHISPKQYLMRLRLRTSASMLRTSQYTITEIAYSCGFRDAAAFCSQFRKATGFTPSQFRGYLESETKYAQHSIGETFMNAKPSGTLSIYFCGTEPCTPGHAFGPAIRPHYLIHVVLDGKGVYKRNGETYHLKAGDAFLISPMESTYYQADTKEPWRYAWVGFDGMSVEDLLKRTCFGNSCVYFCPEDEKKKEAVITRILGLLDSFLSPGQNSLTLIGHFFQLLGSMQEQEPTSRENYPRQYLLKAMEYMNNNYSYNIRISDIASYIGVDRSYLYRIFMEEEHISPKQYLMRLRLRTSASMLRTSQYTITEIAYSCGFRDAAAFCSQFRKATGFTPSQFRGYLESETKYAQHSIGETF